Protein AF-0000000069174780 (afdb_homodimer)

Structure (mmCIF, N/CA/C/O backbone):
data_AF-0000000069174780-model_v1
#
loop_
_entity.id
_entity.type
_entity.pdbx_description
1 polymer 'Hypothetical transcriptional regulator yihW'
#
loop_
_atom_site.group_PDB
_atom_site.id
_atom_site.type_symbol
_atom_site.label_atom_id
_atom_site.label_alt_id
_atom_site.label_comp_id
_atom_site.label_asym_id
_atom_site.label_entity_id
_atom_site.label_seq_id
_atom_site.pdbx_PDB_ins_code
_atom_site.Cartn_x
_atom_site.Cartn_y
_atom_site.Cartn_z
_atom_site.occupancy
_atom_site.B_iso_or_equiv
_atom_site.auth_seq_id
_atom_site.auth_comp_id
_atom_site.auth_asym_id
_atom_site.auth_atom_id
_atom_site.pdbx_PDB_model_num
ATOM 1 N N . MET A 1 1 ? -13.891 -35.312 0.249 1 27.27 1 MET A N 1
ATOM 2 C CA . MET A 1 1 ? -13.984 -33.969 0.803 1 27.27 1 MET A CA 1
ATOM 3 C C . MET A 1 1 ? -15.422 -33.625 1.204 1 27.27 1 MET A C 1
ATOM 5 O O . MET A 1 1 ? -16.328 -33.688 0.374 1 27.27 1 MET A O 1
ATOM 9 N N . SER A 1 2 ? -15.773 -33.844 2.359 1 34.28 2 SER A N 1
ATOM 10 C CA . SER A 1 2 ? -17.141 -33.719 2.863 1 34.28 2 SER A CA 1
ATOM 11 C C . SER A 1 2 ? -17.75 -32.375 2.504 1 34.28 2 SER A C 1
ATOM 13 O O . SER A 1 2 ? -17.188 -31.328 2.803 1 34.28 2 SER A O 1
ATOM 15 N N . ILE A 1 3 ? -18.5 -32.25 1.431 1 40.06 3 ILE A N 1
ATOM 16 C CA . ILE A 1 3 ? -19.297 -31.109 0.976 1 40.06 3 ILE A CA 1
ATOM 17 C C . ILE A 1 3 ? -20.016 -30.484 2.164 1 40.06 3 ILE A C 1
ATOM 19 O O . ILE A 1 3 ? -20.859 -31.109 2.803 1 40.06 3 ILE A O 1
ATOM 23 N N . ILE A 1 4 ? -19.406 -29.734 2.961 1 44.06 4 ILE A N 1
ATOM 24 C CA . ILE A 1 4 ? -20.031 -29.109 4.121 1 44.06 4 ILE A CA 1
ATOM 25 C C . ILE A 1 4 ? -21.406 -28.547 3.744 1 44.06 4 ILE A C 1
ATOM 27 O O . ILE A 1 4 ? -21.562 -27.938 2.689 1 44.06 4 ILE A O 1
ATOM 31 N N . GLU A 1 5 ? -22.406 -29.094 4.227 1 57.56 5 GLU A N 1
ATOM 32 C CA . GLU A 1 5 ? -23.828 -28.797 4.121 1 57.56 5 GLU A CA 1
ATOM 33 C C . GLU A 1 5 ? -24.109 -27.344 4.492 1 57.56 5 GLU A C 1
ATOM 35 O O . GLU A 1 5 ? -24.359 -27.031 5.66 1 57.56 5 GLU A O 1
ATOM 40 N N . VAL A 1 6 ? -23.734 -26.422 3.66 1 60.84 6 VAL A N 1
ATOM 41 C CA . VAL A 1 6 ? -23.859 -25.016 3.98 1 60.84 6 VAL A CA 1
ATOM 42 C C . VAL A 1 6 ? -25.266 -24.531 3.641 1 60.84 6 VAL A C 1
ATOM 44 O O . VAL A 1 6 ? -25.828 -23.688 4.348 1 60.84 6 VAL A O 1
ATOM 47 N N . THR A 1 7 ? -25.891 -25.078 2.584 1 69.94 7 THR A N 1
ATOM 48 C CA . THR A 1 7 ? -27.156 -24.531 2.127 1 69.94 7 THR A CA 1
ATOM 49 C C . THR A 1 7 ? -28.297 -25.531 2.332 1 69.94 7 THR A C 1
ATOM 51 O O . THR A 1 7 ? -29.469 -25.172 2.223 1 69.94 7 THR A O 1
ATOM 54 N N . GLY A 1 8 ? -27.906 -26.812 2.732 1 72.56 8 GLY A N 1
ATOM 55 C CA . GLY A 1 8 ? -28.906 -27.875 2.82 1 72.56 8 GLY A CA 1
ATOM 56 C C . GLY A 1 8 ? -29.281 -28.453 1.472 1 72.56 8 GLY A C 1
ATOM 57 O O . GLY A 1 8 ? -30 -29.453 1.398 1 72.56 8 GLY A O 1
ATOM 58 N N . ASN A 1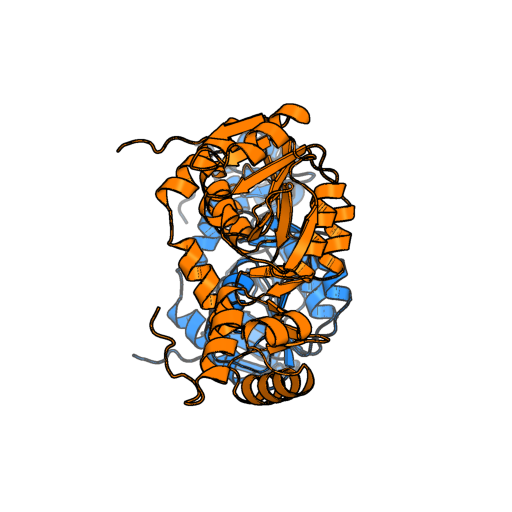 9 ? -29.016 -27.875 0.406 1 83.12 9 ASN A N 1
ATOM 59 C CA . ASN A 1 9 ? -29.172 -28.344 -0.965 1 83.12 9 ASN A CA 1
ATOM 60 C C . ASN A 1 9 ? -27.844 -28.828 -1.545 1 83.12 9 ASN A C 1
ATOM 62 O O . ASN A 1 9 ? -26.891 -28.047 -1.684 1 83.12 9 ASN A O 1
ATOM 66 N N . PRO A 1 10 ? -27.719 -30.109 -1.786 1 82.19 10 PRO A N 1
ATOM 67 C CA . PRO A 1 10 ? -26.438 -30.672 -2.219 1 82.19 10 PRO A CA 1
ATOM 68 C C . PRO A 1 10 ? -25.859 -29.938 -3.424 1 82.19 10 PRO A C 1
ATOM 70 O O . PRO A 1 10 ? -24.641 -29.719 -3.494 1 82.19 10 PRO A O 1
ATOM 73 N N . ARG A 1 11 ? -26.719 -29.641 -4.41 1 88.12 11 ARG A N 1
ATOM 74 C CA . ARG A 1 11 ? -26.234 -28.922 -5.594 1 88.12 11 ARG A CA 1
ATOM 75 C C . ARG A 1 11 ? -25.688 -27.547 -5.219 1 88.12 11 ARG A C 1
ATOM 77 O O . ARG A 1 11 ? -24.641 -27.141 -5.723 1 88.12 11 ARG A O 1
ATOM 84 N N . HIS A 1 12 ? -26.375 -26.859 -4.348 1 87.88 12 HIS A N 1
ATOM 85 C CA . HIS A 1 12 ? -25.922 -25.547 -3.879 1 87.88 12 HIS A CA 1
ATOM 86 C C . HIS A 1 12 ? -24.594 -25.672 -3.148 1 87.88 12 HIS A C 1
ATOM 88 O O . HIS A 1 12 ? -23.688 -24.844 -3.361 1 87.88 12 HIS A O 1
ATOM 94 N N . ASP A 1 13 ? -24.562 -26.656 -2.33 1 81.5 13 ASP A N 1
ATOM 95 C CA . ASP A 1 13 ? -23.312 -26.875 -1.596 1 81.5 13 ASP A CA 1
ATOM 96 C C . ASP A 1 13 ? -22.156 -27.156 -2.549 1 81.5 13 ASP A C 1
ATOM 98 O O . ASP A 1 13 ? -21.047 -26.641 -2.355 1 81.5 13 ASP A O 1
ATOM 102 N N . GLN A 1 14 ? -22.422 -27.969 -3.541 1 82.94 14 GLN A N 1
ATOM 103 C CA . GLN A 1 14 ? -21.406 -28.234 -4.555 1 82.94 14 GLN A CA 1
ATOM 104 C C . GLN A 1 14 ? -21.016 -26.969 -5.297 1 82.94 14 GLN A C 1
ATOM 106 O O . GLN A 1 14 ? -19.828 -26.734 -5.543 1 82.94 14 GLN A O 1
ATOM 111 N N . LEU A 1 15 ? -22.016 -26.219 -5.66 1 85.88 15 LEU A N 1
ATOM 112 C CA . LEU A 1 15 ? -21.797 -24.969 -6.367 1 85.88 15 LEU A CA 1
ATOM 113 C C . LEU A 1 15 ? -20.938 -24.031 -5.543 1 85.88 15 LEU A C 1
ATOM 115 O O . LEU A 1 15 ? -19.953 -23.469 -6.055 1 85.88 15 LEU A O 1
ATOM 119 N N . VAL A 1 16 ? -21.266 -23.891 -4.309 1 81 16 VAL A N 1
ATOM 120 C CA . VAL A 1 16 ? -20.516 -23.016 -3.404 1 81 16 VAL A CA 1
ATOM 121 C C . VAL A 1 16 ? -19.094 -23.547 -3.256 1 81 16 VAL A C 1
ATOM 123 O O . VAL A 1 16 ? -18.141 -22.766 -3.287 1 81 16 VAL A O 1
ATOM 126 N N . HIS A 1 17 ? -19 -24.812 -3.154 1 73.69 17 HIS A N 1
ATOM 127 C CA . HIS A 1 17 ? -17.688 -25.438 -3.018 1 73.69 17 HIS A CA 1
ATOM 128 C C . HIS A 1 17 ? -16.828 -25.188 -4.254 1 73.69 17 HIS A C 1
ATOM 130 O O . HIS A 1 17 ? -15.656 -24.859 -4.141 1 73.69 17 HIS A O 1
ATOM 136 N N . LEU A 1 18 ? -17.453 -25.453 -5.391 1 76.25 18 LEU A N 1
ATOM 137 C CA . LEU A 1 18 ? -16.75 -25.234 -6.652 1 76.25 18 LEU A CA 1
ATOM 138 C C . LEU A 1 18 ? -16.266 -23.797 -6.766 1 76.25 18 LEU A C 1
ATOM 140 O O . LEU A 1 18 ? -15.109 -23.562 -7.121 1 76.25 18 LEU A O 1
ATOM 144 N N . ILE A 1 19 ? -17.188 -22.938 -6.434 1 76.94 19 ILE A N 1
ATOM 145 C CA . ILE A 1 19 ? -16.859 -21.516 -6.539 1 76.94 19 ILE A CA 1
ATOM 146 C C . ILE A 1 19 ? -15.805 -21.156 -5.492 1 76.94 19 ILE A C 1
ATOM 148 O O . ILE A 1 19 ? -14.883 -20.391 -5.773 1 76.94 19 ILE A O 1
ATOM 152 N N . ALA A 1 20 ? -16.031 -21.75 -4.352 1 69.19 20 ALA A N 1
ATOM 153 C CA . ALA A 1 20 ? -15.055 -21.516 -3.291 1 69.19 20 ALA A CA 1
ATOM 154 C C . ALA A 1 20 ? -13.664 -22.016 -3.699 1 69.19 20 ALA A C 1
ATOM 156 O O . ALA A 1 20 ? -12.656 -21.344 -3.43 1 69.19 20 ALA A O 1
ATOM 157 N N . GLU A 1 21 ? -13.641 -23.094 -4.34 1 62.06 21 GLU A N 1
ATOM 158 C CA . GLU A 1 21 ? -12.391 -23.75 -4.75 1 62.06 21 GLU A CA 1
ATOM 159 C C . GLU A 1 21 ? -11.758 -23.031 -5.938 1 62.06 21 GLU A C 1
ATOM 161 O O . GLU A 1 21 ? -10.539 -22.844 -5.984 1 62.06 21 GLU A O 1
ATOM 166 N N . ARG A 1 22 ? -12.578 -22.594 -6.828 1 61.81 22 ARG A N 1
ATOM 167 C CA . ARG A 1 22 ? -12.07 -22.125 -8.109 1 61.81 22 ARG A CA 1
ATOM 168 C C . ARG A 1 22 ? -12.023 -20.594 -8.141 1 61.81 22 ARG A C 1
ATOM 170 O O . ARG A 1 22 ? -11.43 -20.016 -9.055 1 61.81 22 ARG A O 1
ATOM 177 N N . GLY A 1 23 ? -12.672 -20.031 -7.184 1 63.94 23 GLY A N 1
ATOM 178 C CA . GLY A 1 23 ? -12.703 -18.578 -7.098 1 63.94 23 GLY A CA 1
ATOM 179 C C . GLY A 1 23 ? -13.805 -17.953 -7.941 1 63.94 23 GLY A C 1
ATOM 180 O O . GLY A 1 23 ? -14.438 -16.984 -7.52 1 63.94 23 GLY A O 1
ATOM 181 N N . TYR A 1 24 ? -13.898 -18.375 -9.234 1 69.19 24 TYR A N 1
ATOM 182 C CA . TYR A 1 24 ? -14.922 -17.953 -10.188 1 69.19 24 TYR A CA 1
ATOM 183 C C . TYR A 1 24 ? -15.273 -19.094 -11.133 1 69.19 24 TYR A C 1
ATOM 185 O O . TYR A 1 24 ? -14.414 -19.891 -11.516 1 69.19 24 TYR A O 1
ATOM 193 N N . MET A 1 25 ? -16.562 -19.141 -11.414 1 78.56 25 MET A N 1
ATOM 194 C CA . MET A 1 25 ? -17 -20.078 -12.438 1 78.56 25 MET A CA 1
ATOM 195 C C . MET A 1 25 ? -18.109 -19.469 -13.305 1 78.56 25 MET A C 1
ATOM 197 O O . MET A 1 25 ? -19 -18.797 -12.789 1 78.56 25 MET A O 1
ATOM 201 N N . ASN A 1 26 ? -17.859 -19.562 -14.664 1 78.62 26 ASN A N 1
ATOM 202 C CA . ASN A 1 26 ? -18.938 -19.094 -15.531 1 78.62 26 ASN A CA 1
ATOM 203 C C . ASN A 1 26 ? -20.156 -20.016 -15.477 1 78.62 26 ASN A C 1
ATOM 205 O O . ASN A 1 26 ? -20.031 -21.188 -15.086 1 78.62 26 ASN A O 1
ATOM 209 N N . ILE A 1 27 ? -21.266 -19.422 -15.984 1 86.38 27 ILE A N 1
ATOM 210 C CA . ILE A 1 27 ? -22.562 -20.094 -15.898 1 86.38 27 ILE A CA 1
ATOM 211 C C . ILE A 1 27 ? -22.531 -21.391 -16.703 1 86.38 27 ILE A C 1
ATOM 213 O O . ILE A 1 27 ? -23.016 -22.422 -16.25 1 86.38 27 ILE A O 1
ATOM 217 N N . GLU A 1 28 ? -21.812 -21.328 -17.844 1 84.94 28 GLU A N 1
ATOM 218 C CA . GLU A 1 28 ? -21.781 -22.484 -18.719 1 84.94 28 GLU A CA 1
ATOM 219 C C . GLU A 1 28 ? -20.984 -23.625 -18.109 1 84.94 28 GLU A C 1
ATOM 221 O O . GLU A 1 28 ? -21.406 -24.781 -18.141 1 84.94 28 GLU A O 1
ATOM 226 N N . GLU A 1 29 ? -19.922 -23.312 -17.5 1 84.5 29 GLU A N 1
ATOM 227 C CA . GLU A 1 29 ? -19.078 -24.297 -16.859 1 84.5 29 GLU A CA 1
ATOM 228 C C . GLU A 1 29 ? -19.766 -24.938 -15.648 1 84.5 29 GLU A C 1
ATOM 230 O O . GLU A 1 29 ? -19.719 -26.156 -15.461 1 84.5 29 GLU A O 1
ATOM 235 N N . LEU A 1 30 ? -20.328 -24.094 -14.898 1 89.81 30 LEU A N 1
ATOM 236 C CA . LEU A 1 30 ? -21.062 -24.578 -13.734 1 89.81 30 LEU A CA 1
ATOM 237 C C . LEU A 1 30 ? -22.188 -25.516 -14.148 1 89.81 30 LEU A C 1
ATOM 239 O O . LEU A 1 30 ? -22.391 -26.562 -13.531 1 89.81 30 LEU A O 1
ATOM 243 N N . ALA A 1 31 ? -22.891 -25.188 -15.242 1 91.94 31 ALA A N 1
ATOM 244 C CA . ALA A 1 31 ? -24 -25.984 -15.742 1 91.94 31 ALA A CA 1
ATOM 245 C C . ALA A 1 31 ? -23.516 -27.375 -16.172 1 91.94 31 ALA A C 1
ATOM 247 O O . ALA A 1 31 ? -24.141 -28.391 -15.875 1 91.94 31 ALA A O 1
ATOM 248 N N . GLN A 1 32 ? -22.391 -27.359 -16.797 1 87.88 32 GLN A N 1
ATOM 249 C CA . GLN A 1 32 ? -21.812 -28.609 -17.281 1 87.88 32 GLN A CA 1
ATOM 250 C C . GLN A 1 32 ? -21.391 -29.5 -16.109 1 87.88 32 GLN A C 1
ATOM 252 O O . GLN A 1 32 ? -21.688 -30.688 -16.094 1 87.88 32 GLN A O 1
ATOM 257 N N . LEU A 1 33 ? -20.766 -28.922 -15.141 1 86.12 33 LEU A N 1
ATOM 258 C CA . LEU A 1 33 ? -20.188 -29.672 -14.023 1 86.12 33 LEU A CA 1
ATOM 259 C C . LEU A 1 33 ? -21.297 -30.203 -13.109 1 86.12 33 LEU A C 1
ATOM 261 O O . LEU A 1 33 ? -21.172 -31.297 -12.555 1 86.12 33 LEU A O 1
ATOM 265 N N . LEU A 1 34 ? -22.312 -29.422 -13 1 88.75 34 LEU A N 1
ATOM 266 C CA . LEU A 1 34 ? -23.406 -29.781 -12.102 1 88.75 34 LEU A CA 1
ATOM 267 C C . LEU A 1 34 ? -24.5 -30.547 -12.844 1 88.75 34 LEU A C 1
ATOM 269 O O . LEU A 1 34 ? -25.469 -31 -12.227 1 88.75 34 LEU A O 1
ATOM 273 N N . ASP A 1 35 ? -24.297 -30.656 -14.141 1 90.44 35 ASP A N 1
ATOM 274 C CA . ASP A 1 35 ? -25.234 -31.344 -15.016 1 90.44 35 ASP A CA 1
ATOM 275 C C . ASP A 1 35 ? -26.641 -30.766 -14.875 1 90.44 35 ASP A C 1
ATOM 277 O O . ASP A 1 35 ? -27.594 -31.5 -14.617 1 90.44 35 ASP A O 1
ATOM 281 N N . VAL A 1 36 ? -26.781 -29.453 -15.016 1 92.88 36 VAL A N 1
ATOM 282 C CA . VAL A 1 36 ? -28.047 -28.719 -14.984 1 92.88 36 VAL A CA 1
ATOM 283 C C . VAL A 1 36 ? -28.047 -27.641 -16.062 1 92.88 36 VAL A C 1
ATOM 285 O O . VAL A 1 36 ? -27.031 -27.406 -16.719 1 92.88 36 VAL A O 1
ATOM 288 N N . SER A 1 37 ? -29.141 -27.062 -16.359 1 91.06 37 SER A N 1
ATOM 289 C CA . SER A 1 37 ? -29.266 -26 -17.359 1 91.06 37 SER A CA 1
ATOM 290 C C . SER A 1 37 ? -28.625 -24.703 -16.859 1 91.06 37 SER A C 1
ATOM 292 O O . SER A 1 37 ? -28.484 -24.5 -15.656 1 91.06 37 SER A O 1
ATOM 294 N N . THR A 1 38 ? -28.312 -23.859 -17.812 1 92.19 38 THR A N 1
ATOM 295 C CA . THR A 1 38 ? -27.766 -22.547 -17.484 1 92.19 38 THR A CA 1
ATOM 296 C C . THR A 1 38 ? -28.781 -21.734 -16.688 1 92.19 38 THR A C 1
ATOM 298 O O . THR A 1 38 ? -28.406 -20.938 -15.805 1 92.19 38 THR A O 1
ATOM 301 N N . GLN A 1 39 ? -30.031 -22.016 -16.984 1 89.31 39 GLN A N 1
ATOM 302 C CA . GLN A 1 39 ? -31.078 -21.312 -16.266 1 89.31 39 GLN A CA 1
ATOM 303 C C . GLN A 1 39 ? -31.094 -21.719 -14.797 1 89.31 39 GLN A C 1
ATOM 305 O O . GLN A 1 39 ? -31.297 -20.875 -13.914 1 89.31 39 GLN A O 1
ATOM 310 N N . THR A 1 40 ? -30.906 -22.938 -14.555 1 91.75 40 THR A N 1
ATOM 311 C CA . THR A 1 40 ? -30.859 -23.453 -13.188 1 91.75 40 THR A CA 1
ATOM 312 C C . THR A 1 40 ? -29.672 -22.859 -12.43 1 91.75 40 THR A C 1
ATOM 314 O O . THR A 1 40 ? -29.828 -22.422 -11.281 1 91.75 40 THR A O 1
ATOM 317 N N . VAL A 1 41 ? -28.5 -22.828 -13.078 1 92.25 41 VAL A N 1
ATOM 318 C CA . VAL A 1 41 ? -27.312 -22.266 -12.461 1 92.25 41 VAL A CA 1
ATOM 319 C C . VAL A 1 41 ? -27.531 -20.797 -12.133 1 92.25 41 VAL A C 1
ATOM 321 O O . VAL A 1 41 ? -27.156 -20.328 -11.047 1 92.25 41 VAL A O 1
ATOM 324 N N . ARG A 1 42 ? -28.125 -20.125 -13.039 1 89.5 42 ARG A N 1
ATOM 325 C CA . ARG A 1 42 ? -28.391 -18.703 -12.82 1 89.5 42 ARG A CA 1
ATOM 326 C C . ARG A 1 42 ? -29.266 -18.484 -11.594 1 89.5 42 ARG A C 1
ATOM 328 O O . ARG A 1 42 ? -29.031 -17.578 -10.797 1 89.5 42 ARG A O 1
ATOM 335 N N . ARG A 1 43 ? -30.266 -19.312 -11.492 1 88.94 43 ARG A N 1
ATOM 336 C CA . ARG A 1 43 ? -31.172 -19.234 -10.352 1 88.94 43 ARG A CA 1
ATOM 337 C C . ARG A 1 43 ? -30.438 -19.547 -9.055 1 88.94 43 ARG A C 1
ATOM 339 O O . ARG A 1 43 ? -30.625 -18.859 -8.047 1 88.94 43 ARG A O 1
ATOM 346 N N . ASP A 1 44 ? -29.641 -20.531 -9.133 1 90.56 44 ASP A N 1
ATOM 347 C CA . ASP A 1 44 ? -28.906 -20.938 -7.949 1 90.56 44 ASP A CA 1
ATOM 348 C C . ASP A 1 44 ? -27.922 -19.859 -7.516 1 90.56 44 ASP A C 1
ATOM 350 O O . ASP A 1 44 ? -27.812 -19.547 -6.328 1 90.56 44 ASP A O 1
ATOM 354 N N . ILE A 1 45 ? -27.234 -19.328 -8.523 1 88.38 45 ILE A N 1
ATOM 355 C CA . ILE A 1 45 ? -26.266 -18.281 -8.25 1 88.38 45 ILE A CA 1
ATOM 356 C C . ILE A 1 45 ? -26.953 -17.094 -7.605 1 88.38 45 ILE A C 1
ATOM 358 O O . ILE A 1 45 ? -26.453 -16.516 -6.645 1 88.38 45 ILE A O 1
ATOM 362 N N . ARG A 1 46 ? -28.094 -16.781 -8.133 1 85.56 46 ARG A N 1
ATOM 363 C CA . ARG A 1 46 ? -28.859 -15.68 -7.555 1 85.56 46 ARG A CA 1
ATOM 364 C C . ARG A 1 46 ? -29.203 -15.961 -6.098 1 85.56 46 ARG A C 1
ATOM 366 O O . ARG A 1 46 ? -29 -15.109 -5.23 1 85.56 46 ARG A O 1
ATOM 373 N N . LYS A 1 47 ? -29.719 -17.078 -5.863 1 84.62 47 LYS A N 1
ATOM 374 C CA . LYS A 1 47 ? -30.109 -17.469 -4.516 1 84.62 47 LYS A CA 1
ATOM 375 C C . LYS A 1 47 ? -28.906 -17.469 -3.57 1 84.62 47 LYS A C 1
ATOM 377 O O . LYS A 1 47 ? -28.984 -16.922 -2.471 1 84.62 47 LYS A O 1
ATOM 382 N N . LEU A 1 48 ? -27.844 -18.078 -3.996 1 86.5 48 LEU A N 1
ATOM 383 C CA . LEU A 1 48 ? -26.656 -18.219 -3.164 1 86.5 48 LEU A CA 1
ATOM 384 C C . LEU A 1 48 ? -25.984 -16.859 -2.934 1 86.5 48 LEU A C 1
ATOM 386 O O . LEU A 1 48 ? -25.438 -16.625 -1.861 1 86.5 48 LEU A O 1
ATOM 390 N N . SER A 1 49 ? -26.062 -16.062 -3.99 1 82.25 49 SER A N 1
ATOM 391 C CA . SER A 1 49 ? -25.531 -14.711 -3.859 1 82.25 49 SER A CA 1
ATOM 392 C C . SER A 1 49 ? -26.328 -13.906 -2.842 1 82.25 49 SER A C 1
ATOM 394 O O . SER A 1 49 ? -25.766 -13.195 -2.018 1 82.25 49 SER A O 1
ATOM 396 N N . GLU A 1 50 ? -27.594 -14.172 -2.887 1 78.62 50 GLU A N 1
ATOM 397 C CA . GLU A 1 50 ? -28.469 -13.508 -1.934 1 78.62 50 GLU A CA 1
ATOM 398 C C . GLU A 1 50 ? -28.188 -13.969 -0.507 1 78.62 50 GLU A C 1
ATOM 400 O O . GLU A 1 50 ? -28.359 -13.203 0.444 1 78.62 50 GLU A O 1
ATOM 405 N N . GLN A 1 51 ? -27.719 -15.148 -0.401 1 75.5 51 GLN A N 1
ATOM 406 C CA . GLN A 1 51 ? -27.406 -15.719 0.904 1 75.5 51 GLN A CA 1
ATOM 407 C C . GLN A 1 51 ? -25.984 -15.352 1.339 1 75.5 51 GLN A C 1
ATOM 409 O O . GLN A 1 51 ? -25.531 -15.758 2.412 1 75.5 51 GLN A O 1
ATOM 414 N N . GLY A 1 52 ? -25.281 -14.766 0.452 1 72.94 52 GLY A N 1
ATOM 415 C CA . GLY A 1 52 ? -23.938 -14.297 0.755 1 72.94 52 GLY A CA 1
ATOM 416 C C . GLY A 1 52 ? -22.891 -15.375 0.629 1 72.94 52 GLY A C 1
ATOM 417 O O . GLY A 1 52 ? -21.781 -15.242 1.172 1 72.94 52 GLY A O 1
ATOM 418 N N . LEU A 1 53 ? -23.219 -16.469 -0.023 1 72.38 53 LEU A N 1
ATOM 419 C CA . LEU A 1 53 ? -22.312 -17.625 -0.096 1 72.38 53 LEU A CA 1
ATOM 420 C C . LEU A 1 53 ? -21.391 -17.516 -1.31 1 72.38 53 LEU A C 1
ATOM 422 O O . LEU A 1 53 ? -20.297 -18.078 -1.315 1 72.38 53 LEU A O 1
ATOM 426 N N . ILE A 1 54 ? -21.875 -16.891 -2.357 1 78.5 54 ILE A N 1
ATOM 427 C CA . ILE A 1 54 ? -21.094 -16.609 -3.555 1 78.5 54 ILE A CA 1
ATOM 428 C C . ILE A 1 54 ? -21.438 -15.219 -4.074 1 78.5 54 ILE A C 1
ATOM 430 O O . ILE A 1 54 ? -22.406 -14.602 -3.625 1 78.5 54 ILE A O 1
ATOM 434 N N . THR A 1 55 ? -20.594 -14.641 -4.828 1 77.94 55 THR A N 1
ATOM 435 C CA . THR A 1 55 ? -20.859 -13.375 -5.484 1 77.94 55 THR A CA 1
ATOM 436 C C . THR A 1 55 ? -21.234 -13.586 -6.949 1 77.94 55 THR A C 1
ATOM 438 O O . THR A 1 55 ? -20.531 -14.297 -7.676 1 77.94 55 THR A O 1
ATOM 441 N N . ARG A 1 56 ? -22.453 -12.969 -7.316 1 77.5 56 ARG A N 1
ATOM 442 C CA . ARG A 1 56 ? -22.922 -13.07 -8.695 1 77.5 56 ARG A CA 1
ATOM 443 C C . ARG A 1 56 ? -22.25 -12.039 -9.586 1 77.5 56 ARG A C 1
ATOM 445 O O . ARG A 1 56 ? -22.109 -10.875 -9.203 1 77.5 56 ARG A O 1
ATOM 452 N N . HIS A 1 57 ? -21.594 -12.453 -10.68 1 71.38 57 HIS A N 1
ATOM 453 C CA . HIS A 1 57 ? -21.047 -11.609 -11.734 1 71.38 57 HIS A CA 1
ATOM 454 C C . HIS A 1 57 ? -21.812 -11.797 -13.047 1 71.38 57 HIS A C 1
ATOM 456 O O . HIS A 1 57 ? -22.594 -12.742 -13.172 1 71.38 57 HIS A O 1
ATOM 462 N N . HIS A 1 58 ? -21.516 -10.773 -13.969 1 69.62 58 HIS A N 1
ATOM 463 C CA . HIS A 1 58 ? -22.047 -10.992 -15.305 1 69.62 58 HIS A CA 1
ATOM 464 C C . HIS A 1 58 ? -21.453 -12.234 -15.945 1 69.62 58 HIS A C 1
ATOM 466 O O . HIS A 1 58 ? -20.219 -12.367 -16.031 1 69.62 58 HIS A O 1
ATOM 472 N N . GLY A 1 59 ? -22.297 -13.359 -16.109 1 68.44 59 GLY A N 1
ATOM 473 C CA . GLY A 1 59 ? -21.891 -14.57 -16.797 1 68.44 59 GLY A CA 1
ATOM 474 C C . GLY A 1 59 ? -21.453 -15.68 -15.859 1 68.44 59 GLY A C 1
ATOM 475 O O . GLY A 1 59 ? -21.109 -16.766 -16.297 1 68.44 59 GLY A O 1
ATOM 476 N N . GLY A 1 60 ? -21.297 -15.258 -14.5 1 77.94 60 GLY A N 1
ATOM 477 C CA . GLY A 1 60 ? -20.859 -16.312 -13.594 1 77.94 60 GLY A CA 1
ATOM 478 C C . GLY A 1 60 ? -20.922 -15.906 -12.133 1 77.94 60 GLY A C 1
ATOM 479 O O . GLY A 1 60 ? -21.734 -15.055 -11.75 1 77.94 60 GLY A O 1
ATOM 480 N N . ALA A 1 61 ? -20.359 -16.781 -11.305 1 80.75 61 ALA A N 1
ATOM 481 C CA . ALA A 1 61 ? -20.359 -16.547 -9.867 1 80.75 61 ALA A CA 1
ATOM 482 C C . ALA A 1 61 ? -18.969 -16.703 -9.281 1 80.75 61 ALA A C 1
ATOM 484 O O . ALA A 1 61 ? -18.156 -17.469 -9.797 1 80.75 61 ALA A O 1
ATOM 485 N N . GLY A 1 62 ? -18.625 -15.891 -8.367 1 74.12 62 GLY A N 1
ATOM 486 C CA . GLY A 1 62 ? -17.344 -15.922 -7.672 1 74.12 62 GLY A CA 1
ATOM 487 C C . GLY A 1 62 ? -17.484 -16.031 -6.164 1 74.12 62 GLY A C 1
ATOM 488 O O . GLY A 1 62 ? -18.594 -16.094 -5.641 1 74.12 62 GLY A O 1
ATOM 489 N N . ARG A 1 63 ? -16.406 -16.422 -5.531 1 64.44 63 ARG A N 1
ATOM 490 C CA . ARG A 1 63 ? -16.375 -16.547 -4.078 1 64.44 63 ARG A CA 1
ATOM 491 C C . ARG A 1 63 ? -16.828 -15.242 -3.414 1 64.44 63 ARG A C 1
ATOM 493 O O . ARG A 1 63 ? -16.656 -14.164 -3.982 1 64.44 63 ARG A O 1
ATOM 500 N N . VAL A 1 64 ? -17.547 -15.539 -2.361 1 62.06 64 VAL A N 1
ATOM 501 C CA . VAL A 1 64 ? -17.828 -14.367 -1.531 1 62.06 64 VAL A CA 1
ATOM 502 C C . VAL A 1 64 ? -16.531 -13.875 -0.887 1 62.06 64 VAL A C 1
ATOM 504 O O . VAL A 1 64 ? -15.617 -14.656 -0.652 1 62.06 64 VAL A O 1
ATOM 507 N N . SER A 1 65 ? -16.375 -12.602 -0.799 1 57.41 65 SER A N 1
ATOM 508 C CA . SER A 1 65 ? -15.211 -11.906 -0.269 1 57.41 65 SER A CA 1
ATOM 509 C C . SER A 1 65 ? -14.719 -12.555 1.022 1 57.41 65 SER A C 1
ATOM 511 O O . SER A 1 65 ? -13.516 -12.711 1.223 1 57.41 65 SER A O 1
ATOM 513 N N . SER A 1 66 ? -15.531 -13.102 1.859 1 52.03 66 SER A N 1
ATOM 514 C CA . SER A 1 66 ? -15.148 -13.68 3.143 1 52.03 66 SER A CA 1
ATOM 515 C C . SER A 1 66 ? -14.383 -14.984 2.951 1 52.03 66 SER A C 1
ATOM 517 O O . SER A 1 66 ? -13.414 -15.258 3.668 1 52.03 66 SER A O 1
ATOM 519 N N . VAL A 1 67 ? -14.805 -15.836 1.976 1 50.16 67 VAL A N 1
ATOM 520 C CA . VAL A 1 67 ? -14.148 -17.109 1.682 1 50.16 67 VAL A CA 1
ATOM 521 C C . VAL A 1 67 ? -12.773 -16.844 1.079 1 50.16 67 VAL A C 1
ATOM 523 O O . VAL A 1 67 ? -11.797 -17.516 1.439 1 50.16 67 VAL A O 1
ATOM 526 N N . MET A 1 68 ? -12.773 -15.852 0.313 1 61.91 68 MET A N 1
ATOM 527 C CA . MET A 1 68 ? -11.5 -15.492 -0.304 1 61.91 68 MET A CA 1
ATOM 528 C C . MET A 1 68 ? -10.5 -15.016 0.745 1 61.91 68 MET A C 1
ATOM 530 O O . MET A 1 68 ? -9.32 -15.359 0.692 1 61.91 68 MET A O 1
ATOM 534 N N . ASN A 1 69 ? -10.961 -14.227 1.684 1 62.47 69 ASN A N 1
ATOM 535 C CA . ASN A 1 69 ? -10.102 -13.734 2.754 1 62.47 69 ASN A CA 1
ATOM 536 C C . ASN A 1 69 ? -9.539 -14.883 3.59 1 62.47 69 ASN A C 1
ATOM 538 O O . ASN A 1 69 ? -8.336 -14.93 3.861 1 62.47 69 ASN A O 1
ATOM 542 N N . THR A 1 70 ? -10.453 -15.805 3.85 1 63.09 70 THR A N 1
ATOM 543 C CA . THR A 1 70 ? -10.047 -16.938 4.664 1 63.09 70 THR A CA 1
ATOM 544 C C . THR A 1 70 ? -9.047 -17.812 3.914 1 63.09 70 THR A C 1
ATOM 546 O O . THR A 1 70 ? -8.062 -18.281 4.492 1 63.09 70 THR A O 1
ATOM 549 N N . ALA A 1 71 ? -9.328 -17.875 2.688 1 73.31 71 ALA A N 1
ATOM 550 C CA . ALA A 1 71 ? -8.445 -18.734 1.896 1 73.31 71 ALA A CA 1
ATOM 551 C C . ALA A 1 71 ? -7.039 -18.141 1.813 1 73.31 71 ALA A C 1
ATOM 553 O O . ALA A 1 71 ? -6.051 -18.875 1.951 1 73.31 71 ALA A O 1
ATOM 554 N N . PHE A 1 72 ? -6.918 -16.906 1.676 1 84.38 72 PHE A N 1
ATOM 555 C CA . PHE A 1 72 ? -5.613 -16.266 1.586 1 84.38 72 PHE A CA 1
ATOM 556 C C . PHE A 1 72 ? -4.887 -16.328 2.924 1 84.38 72 PHE A C 1
ATOM 558 O O . PHE A 1 72 ? -3.695 -16.641 2.975 1 84.38 72 PHE A O 1
ATOM 565 N N . GLU A 1 73 ? -5.578 -16.062 3.939 1 81.69 73 GLU A N 1
ATOM 566 C CA . GLU A 1 73 ? -4.988 -16.125 5.273 1 81.69 73 GLU A CA 1
ATOM 567 C C . GLU A 1 73 ? -4.535 -17.531 5.621 1 81.69 73 GLU A C 1
ATOM 569 O O . GLU A 1 73 ? -3.473 -17.719 6.215 1 81.69 73 GLU A O 1
ATOM 574 N N . GLN A 1 74 ? -5.336 -18.484 5.215 1 81.19 74 GLN A N 1
ATOM 575 C CA . GLN A 1 74 ? -4.965 -19.875 5.438 1 81.19 74 GLN A CA 1
ATOM 576 C C . GLN A 1 74 ? -3.693 -20.234 4.672 1 81.19 74 GLN A C 1
ATOM 578 O O . GLN A 1 74 ? -2.791 -20.875 5.223 1 81.19 74 GLN A O 1
ATOM 583 N N . ARG A 1 75 ? -3.656 -19.828 3.443 1 88.44 75 ARG A N 1
ATOM 584 C CA . ARG A 1 75 ? -2.457 -20.078 2.654 1 88.44 75 ARG A CA 1
ATOM 585 C C . ARG A 1 75 ? -1.239 -19.406 3.27 1 88.44 75 ARG A C 1
ATOM 587 O O . ARG A 1 75 ? -0.134 -19.953 3.236 1 88.44 75 ARG A O 1
ATOM 594 N N . GLU A 1 76 ? -1.413 -18.188 3.775 1 89.38 76 GLU A N 1
ATOM 595 C CA . GLU A 1 76 ? -0.324 -17.438 4.398 1 89.38 76 GLU A CA 1
ATOM 596 C C . GLU A 1 76 ? 0.305 -18.234 5.543 1 89.38 76 GLU A C 1
ATOM 598 O O . GLU A 1 76 ? 1.524 -18.203 5.719 1 89.38 76 GLU A O 1
ATOM 603 N N . LEU A 1 77 ? -0.491 -19.031 6.207 1 87.19 77 LEU A N 1
ATOM 604 C CA . LEU A 1 77 ? -0.046 -19.719 7.414 1 87.19 77 LEU A CA 1
ATOM 605 C C . LEU A 1 77 ? 0.334 -21.156 7.105 1 87.19 77 LEU A C 1
ATOM 607 O O . LEU A 1 77 ? 0.795 -21.891 7.988 1 87.19 77 LEU A O 1
ATOM 611 N N . SER A 1 78 ? 0.169 -21.562 5.906 1 89.88 78 SER A N 1
ATOM 612 C CA . SER A 1 78 ? 0.478 -22.938 5.504 1 89.88 78 SER A CA 1
ATOM 613 C C . SER A 1 78 ? 1.85 -23.016 4.844 1 89.88 78 SER A C 1
ATOM 615 O O . SER A 1 78 ? 2.287 -22.078 4.184 1 89.88 78 SER A O 1
ATOM 617 N N . LEU A 1 79 ? 2.564 -24.156 5.16 1 93.38 79 LEU A N 1
ATOM 618 C CA . LEU A 1 79 ? 3.824 -24.484 4.508 1 93.38 79 LEU A CA 1
ATOM 619 C C . LEU A 1 79 ? 4.836 -23.359 4.664 1 93.38 79 LEU A C 1
ATOM 621 O O . LEU A 1 79 ? 5.492 -22.969 3.695 1 93.38 79 LEU A O 1
ATOM 625 N N . THR A 1 80 ? 4.863 -22.812 5.844 1 94.69 80 THR A N 1
ATOM 626 C CA . THR A 1 80 ? 5.691 -21.641 6.117 1 94.69 80 THR A CA 1
ATOM 627 C C . THR A 1 80 ? 7.168 -21.969 5.926 1 94.69 80 THR A C 1
ATOM 629 O O . THR A 1 80 ? 7.926 -21.156 5.391 1 94.69 80 THR A O 1
ATOM 632 N N . ALA A 1 81 ? 7.566 -23.188 6.348 1 95.31 81 ALA A N 1
ATOM 633 C CA . ALA A 1 81 ? 8.961 -23.594 6.18 1 95.31 81 ALA A CA 1
ATOM 634 C C . ALA A 1 81 ? 9.312 -23.75 4.707 1 95.31 81 ALA A C 1
ATOM 636 O O . ALA A 1 81 ? 10.383 -23.328 4.27 1 95.31 81 ALA A O 1
ATOM 637 N N . GLU A 1 82 ? 8.406 -24.375 3.977 1 96.5 82 GLU A N 1
ATOM 638 C CA . GLU A 1 82 ? 8.594 -24.547 2.539 1 96.5 82 GLU A CA 1
ATOM 639 C C . GLU A 1 82 ? 8.688 -23.203 1.825 1 96.5 82 GLU A C 1
ATOM 641 O O . GLU A 1 82 ? 9.578 -22.984 1.002 1 96.5 82 GLU A O 1
ATOM 646 N N . LYS A 1 83 ? 7.77 -22.281 2.158 1 97.69 83 LYS A N 1
ATOM 647 C CA . LYS A 1 83 ? 7.789 -20.953 1.551 1 97.69 83 LYS A CA 1
ATOM 648 C C . LYS A 1 83 ? 9.086 -20.219 1.87 1 97.69 83 LYS A C 1
ATOM 650 O O . LYS A 1 83 ? 9.648 -19.547 1.008 1 97.69 83 LYS A O 1
ATOM 655 N N . ARG A 1 84 ? 9.555 -20.359 3.072 1 97 84 ARG A N 1
ATOM 656 C CA . ARG A 1 84 ? 10.797 -19.688 3.475 1 97 84 ARG A CA 1
ATOM 657 C C . ARG A 1 84 ? 11.984 -20.219 2.682 1 97 84 ARG A C 1
ATOM 659 O O . ARG A 1 84 ? 12.836 -19.453 2.24 1 97 84 ARG A O 1
ATOM 666 N N . ALA A 1 85 ? 12.031 -21.5 2.547 1 97.62 85 ALA A N 1
ATOM 667 C CA . ALA A 1 85 ? 13.117 -22.109 1.788 1 97.62 85 ALA A CA 1
ATOM 668 C C . ALA A 1 85 ? 13.109 -21.625 0.339 1 97.62 85 ALA A C 1
ATOM 670 O O . ALA A 1 85 ? 14.156 -21.266 -0.205 1 97.62 85 ALA A O 1
ATOM 671 N N . ILE A 1 86 ? 11.977 -21.641 -0.25 1 98.44 86 ILE A N 1
ATOM 672 C CA . ILE A 1 86 ? 11.82 -21.156 -1.614 1 98.44 86 ILE A CA 1
ATOM 673 C C . ILE A 1 86 ? 12.289 -19.703 -1.689 1 98.44 86 ILE A C 1
ATOM 675 O O . ILE A 1 86 ? 13.031 -19.328 -2.6 1 98.44 86 ILE A O 1
ATOM 679 N N . ALA A 1 87 ? 11.859 -18.906 -0.747 1 98.69 87 ALA A N 1
ATOM 680 C CA . ALA A 1 87 ? 12.164 -17.469 -0.695 1 98.69 87 ALA A CA 1
ATOM 681 C C . ALA A 1 87 ? 13.672 -17.234 -0.633 1 98.69 87 ALA A C 1
ATOM 683 O O . ALA A 1 87 ? 14.203 -16.391 -1.356 1 98.69 87 ALA A O 1
ATOM 684 N N . GLU A 1 88 ? 14.336 -17.984 0.193 1 97.12 88 GLU A N 1
ATOM 685 C CA . GLU A 1 88 ? 15.781 -17.844 0.343 1 97.12 88 GLU A CA 1
ATOM 686 C C . GLU A 1 88 ? 16.516 -18.203 -0.948 1 97.12 88 GLU A C 1
ATOM 688 O O . GLU A 1 88 ? 17.469 -17.547 -1.332 1 97.12 88 GLU A O 1
ATOM 693 N N . ALA A 1 89 ? 16.047 -19.25 -1.556 1 98.12 89 ALA A N 1
ATOM 694 C CA . ALA A 1 89 ? 16.641 -19.656 -2.83 1 98.12 89 ALA A CA 1
ATOM 695 C C . ALA A 1 89 ? 16.484 -18.547 -3.873 1 98.12 89 ALA A C 1
ATOM 697 O O . ALA A 1 89 ? 17.422 -18.281 -4.645 1 98.12 89 ALA A O 1
ATOM 698 N N . VAL A 1 90 ? 15.32 -17.891 -3.945 1 98.56 90 VAL A N 1
ATOM 699 C CA . VAL A 1 90 ? 15.078 -16.797 -4.875 1 98.56 90 VAL A CA 1
ATOM 700 C C . VAL A 1 90 ? 16 -15.625 -4.551 1 98.56 90 VAL A C 1
ATOM 702 O O . VAL A 1 90 ? 16.609 -15.039 -5.449 1 98.56 90 VAL A O 1
ATOM 705 N N . ALA A 1 91 ? 16.094 -15.281 -3.262 1 97.5 91 ALA A N 1
ATOM 706 C CA . ALA A 1 91 ? 16.953 -14.18 -2.834 1 97.5 91 ALA A CA 1
ATOM 707 C C . ALA A 1 91 ? 18.406 -14.406 -3.273 1 97.5 91 ALA A C 1
ATOM 709 O O . ALA A 1 91 ? 19.078 -13.469 -3.717 1 97.5 91 ALA A O 1
ATOM 710 N N . ASP A 1 92 ? 18.828 -15.648 -3.164 1 96.5 92 ASP A N 1
ATOM 711 C CA . ASP A 1 92 ? 20.188 -16 -3.547 1 96.5 92 ASP A CA 1
ATOM 712 C C . ASP A 1 92 ? 20.375 -15.938 -5.062 1 96.5 92 ASP A C 1
ATOM 714 O O . ASP A 1 92 ? 21.469 -15.672 -5.551 1 96.5 92 ASP A O 1
ATOM 718 N N . TYR A 1 93 ? 19.375 -16.172 -5.773 1 97.38 93 TYR A N 1
ATOM 719 C CA . TYR A 1 93 ? 19.406 -16.25 -7.227 1 97.38 93 TYR A CA 1
ATOM 720 C C . TYR A 1 93 ? 19.5 -14.867 -7.848 1 97.38 93 TYR A C 1
ATOM 722 O O . TYR A 1 93 ? 20.094 -14.695 -8.914 1 97.38 93 TYR A O 1
ATOM 730 N N . LEU A 1 94 ? 18.891 -13.82 -7.227 1 97.69 94 LEU A N 1
ATOM 731 C CA . LEU A 1 94 ? 18.797 -12.469 -7.773 1 97.69 94 LEU A CA 1
ATOM 732 C C . LEU A 1 94 ? 20.156 -11.789 -7.77 1 97.69 94 LEU A C 1
ATOM 734 O O . LEU A 1 94 ? 20.859 -11.797 -6.758 1 97.69 94 LEU A O 1
ATOM 738 N N . PRO A 1 95 ? 20.531 -11.242 -8.867 1 96.56 95 PRO A N 1
ATOM 739 C CA . PRO A 1 95 ? 21.781 -10.461 -8.891 1 96.56 95 PRO A CA 1
ATOM 740 C C . PRO A 1 95 ? 21.641 -9.125 -8.172 1 96.56 95 PRO A C 1
ATOM 742 O O . PRO A 1 95 ? 20.547 -8.758 -7.738 1 96.56 95 PRO A O 1
ATOM 745 N N . GLU A 1 96 ? 22.797 -8.438 -8.055 1 93.12 96 GLU A N 1
ATOM 746 C CA . GLU A 1 96 ? 22.781 -7.094 -7.484 1 93.12 96 GLU A CA 1
ATOM 747 C C . GLU A 1 96 ? 22.25 -6.074 -8.484 1 93.12 96 GLU A C 1
ATOM 749 O O . GLU A 1 96 ? 22.328 -6.285 -9.695 1 93.12 96 GLU A O 1
ATOM 754 N N . ARG A 1 97 ? 21.703 -4.973 -7.984 1 92.62 97 ARG A N 1
ATOM 755 C CA . ARG A 1 97 ? 21.297 -3.801 -8.75 1 92.62 97 ARG A CA 1
ATOM 756 C C . ARG A 1 97 ? 20.375 -4.191 -9.898 1 92.62 97 ARG A C 1
ATOM 758 O O . ARG A 1 97 ? 20.641 -3.865 -11.062 1 92.62 97 ARG A O 1
ATOM 765 N N . CYS A 1 98 ? 19.281 -4.824 -9.547 1 96.31 98 CYS A N 1
ATOM 766 C CA . CYS A 1 98 ? 18.312 -5.176 -10.578 1 96.31 98 CYS A CA 1
ATOM 767 C C . CYS A 1 98 ? 16.906 -4.684 -10.211 1 96.31 98 CYS A C 1
ATOM 769 O O . CYS A 1 98 ? 16.656 -4.359 -9.055 1 96.31 98 CYS A O 1
ATOM 771 N N . THR A 1 99 ? 16.125 -4.492 -11.219 1 98.06 99 THR A N 1
ATOM 772 C CA . THR A 1 99 ? 14.711 -4.148 -11.078 1 98.06 99 THR A CA 1
ATOM 773 C C . THR A 1 99 ? 13.844 -5.402 -11.094 1 98.06 99 THR A C 1
ATOM 775 O O . THR A 1 99 ? 13.984 -6.258 -11.969 1 98.06 99 THR A O 1
ATOM 778 N N . VAL A 1 100 ? 12.922 -5.477 -10.062 1 98.81 100 VAL A N 1
ATOM 779 C CA . VAL A 1 100 ? 12.164 -6.707 -9.875 1 98.81 100 VAL A CA 1
ATOM 780 C C . VAL A 1 100 ? 10.672 -6.379 -9.773 1 98.81 100 VAL A C 1
ATOM 782 O O . VAL A 1 100 ? 10.273 -5.535 -8.961 1 98.81 100 VAL A O 1
ATOM 785 N N . PHE A 1 101 ? 9.852 -7.055 -10.625 1 98.88 101 PHE A N 1
ATOM 786 C CA . PHE A 1 101 ? 8.414 -7.125 -10.391 1 98.88 101 PHE A CA 1
ATOM 787 C C . PHE A 1 101 ? 8.086 -8.211 -9.383 1 98.88 101 PHE A C 1
ATOM 789 O O . PHE A 1 101 ? 8.664 -9.297 -9.414 1 98.88 101 PHE A O 1
ATOM 796 N N . ILE A 1 102 ? 7.176 -7.949 -8.469 1 98.88 102 ILE A N 1
ATOM 797 C CA . ILE A 1 102 ? 6.66 -8.977 -7.57 1 98.88 102 ILE A CA 1
ATOM 798 C C . ILE A 1 102 ? 5.133 -8.961 -7.598 1 98.88 102 ILE A C 1
ATOM 800 O O . ILE A 1 102 ? 4.508 -7.918 -7.395 1 98.88 102 ILE A O 1
ATOM 804 N N . THR A 1 103 ? 4.527 -10.086 -7.84 1 98.44 103 THR A N 1
ATOM 805 C CA . THR A 1 103 ? 3.072 -10.18 -7.918 1 98.44 103 THR A CA 1
ATOM 806 C C . THR A 1 103 ? 2.463 -10.336 -6.527 1 98.44 103 THR A C 1
ATOM 808 O O . THR A 1 103 ? 3.094 -9.984 -5.527 1 98.44 103 THR A O 1
ATOM 811 N N . ILE A 1 104 ? 1.207 -10.766 -6.52 1 97.19 104 ILE A N 1
ATOM 812 C CA . ILE A 1 104 ? 0.45 -10.984 -5.293 1 97.19 104 ILE A CA 1
ATOM 813 C C . ILE A 1 104 ? 0.515 -12.461 -4.91 1 97.19 104 ILE A C 1
ATOM 815 O O . ILE A 1 104 ? 0.396 -13.344 -5.77 1 97.19 104 ILE A O 1
ATOM 819 N N . GLY A 1 105 ? 0.695 -12.703 -3.549 1 96.62 105 GLY A N 1
ATOM 820 C CA . GLY A 1 105 ? 0.643 -14.078 -3.078 1 96.62 105 GLY A CA 1
ATOM 821 C C . GLY A 1 105 ? 1.35 -14.281 -1.752 1 96.62 105 GLY A C 1
ATOM 822 O O . GLY A 1 105 ? 2.141 -13.438 -1.327 1 96.62 105 GLY A O 1
ATOM 823 N N . THR A 1 106 ? 1.057 -15.414 -1.162 1 97 106 THR A N 1
ATOM 824 C CA . THR A 1 106 ? 1.663 -15.703 0.133 1 97 106 THR A CA 1
ATOM 825 C C . THR A 1 106 ? 3.111 -16.156 -0.035 1 97 106 THR A C 1
ATOM 827 O O . THR A 1 106 ? 3.963 -15.852 0.803 1 97 106 THR A O 1
ATOM 830 N N . THR A 1 107 ? 3.41 -16.859 -1.062 1 97.81 107 THR A N 1
ATOM 831 C CA . THR A 1 107 ? 4.777 -17.312 -1.293 1 97.81 107 THR A CA 1
ATOM 832 C C . THR A 1 107 ? 5.68 -16.141 -1.648 1 97.81 107 THR A C 1
ATOM 834 O O . THR A 1 107 ? 6.816 -16.047 -1.175 1 97.81 107 THR A O 1
ATOM 837 N N . VAL A 1 108 ? 5.176 -15.219 -2.479 1 98.31 108 VAL A N 1
ATOM 838 C CA . VAL A 1 108 ? 6.004 -14.078 -2.846 1 98.31 108 VAL A CA 1
ATOM 839 C C . VAL A 1 108 ? 6.148 -13.141 -1.65 1 98.31 108 VAL A C 1
ATOM 841 O O . VAL A 1 108 ? 7.109 -12.367 -1.569 1 98.31 108 VAL A O 1
ATOM 844 N N . GLU A 1 109 ? 5.211 -13.133 -0.698 1 98.31 109 GLU A N 1
ATOM 845 C CA . GLU A 1 109 ? 5.41 -12.398 0.547 1 98.31 109 GLU A CA 1
ATOM 846 C C . GLU A 1 109 ? 6.609 -12.93 1.319 1 98.31 109 GLU A C 1
ATOM 848 O O . GLU A 1 109 ? 7.367 -12.164 1.911 1 98.31 109 GLU A O 1
ATOM 853 N N . ALA A 1 110 ? 6.746 -14.258 1.335 1 98.25 110 ALA A N 1
ATOM 854 C CA . ALA A 1 110 ? 7.938 -14.852 1.937 1 98.25 110 ALA A CA 1
ATOM 855 C C . ALA A 1 110 ? 9.203 -14.391 1.219 1 98.25 110 ALA A C 1
ATOM 857 O O . ALA A 1 110 ? 10.219 -14.109 1.857 1 98.25 110 ALA A O 1
ATOM 858 N N . VAL A 1 111 ? 9.125 -14.312 -0.07 1 98.69 111 VAL A N 1
ATOM 859 C CA . VAL A 1 111 ? 10.258 -13.828 -0.84 1 98.69 111 VAL A CA 1
ATOM 860 C C . VAL A 1 111 ? 10.578 -12.391 -0.436 1 98.69 111 VAL A C 1
ATOM 862 O O . VAL A 1 111 ? 11.75 -12.031 -0.251 1 98.69 111 VAL A O 1
ATOM 865 N N . ALA A 1 112 ? 9.523 -11.531 -0.331 1 98.62 112 ALA A N 1
ATOM 866 C CA . ALA A 1 112 ? 9.719 -10.156 0.109 1 98.62 112 ALA A CA 1
ATOM 867 C C . ALA A 1 112 ? 10.477 -10.102 1.432 1 98.62 112 ALA A C 1
ATOM 869 O O . ALA A 1 112 ? 11.398 -9.297 1.6 1 98.62 112 ALA A O 1
ATOM 870 N N . ARG A 1 113 ? 10.141 -10.969 2.355 1 97.75 113 ARG A N 1
ATOM 871 C CA . ARG A 1 113 ? 10.812 -11.008 3.652 1 97.75 113 ARG A CA 1
ATOM 872 C C . ARG A 1 113 ? 12.273 -11.414 3.502 1 97.75 113 ARG A C 1
ATOM 874 O O . ARG A 1 113 ? 13.141 -10.898 4.211 1 97.75 113 ARG A O 1
ATOM 881 N N . ALA A 1 114 ? 12.531 -12.328 2.646 1 97.19 114 ALA A N 1
ATOM 882 C CA . ALA A 1 114 ? 13.906 -12.773 2.416 1 97.19 114 ALA A CA 1
ATOM 883 C C . ALA A 1 114 ? 14.742 -11.672 1.782 1 97.19 114 ALA A C 1
ATOM 885 O O . ALA A 1 114 ? 15.977 -11.734 1.801 1 97.19 114 ALA A O 1
ATOM 886 N N . LEU A 1 115 ? 14.086 -10.648 1.204 1 97.5 115 LEU A N 1
ATOM 887 C CA . LEU A 1 115 ? 14.789 -9.594 0.493 1 97.5 115 LEU A CA 1
ATOM 888 C C . LEU A 1 115 ? 15.039 -8.398 1.406 1 97.5 115 LEU A C 1
ATOM 890 O O . LEU A 1 115 ? 15.609 -7.391 0.979 1 97.5 115 LEU A O 1
ATOM 894 N N . LEU A 1 116 ? 14.641 -8.461 2.676 1 94 116 LEU A N 1
ATOM 895 C CA . LEU A 1 116 ? 14.672 -7.332 3.602 1 94 116 LEU A CA 1
ATOM 896 C C . LEU A 1 116 ? 16.094 -6.836 3.809 1 94 116 LEU A C 1
ATOM 898 O O . LEU A 1 116 ? 16.312 -5.66 4.109 1 94 116 LEU A O 1
ATOM 902 N N . ASN A 1 117 ? 17.078 -7.688 3.613 1 89.31 117 ASN A N 1
ATOM 903 C CA . ASN A 1 117 ? 18.453 -7.305 3.891 1 89.31 117 ASN A CA 1
ATOM 904 C C . ASN A 1 117 ? 19.188 -6.875 2.621 1 89.31 117 ASN A C 1
ATOM 906 O O . ASN A 1 117 ? 20.359 -6.527 2.666 1 89.31 117 ASN A O 1
ATOM 910 N N . ARG A 1 118 ? 18.453 -6.898 1.521 1 91.81 118 ARG A N 1
ATOM 911 C CA . ARG A 1 118 ? 19.031 -6.426 0.271 1 91.81 118 ARG A CA 1
ATOM 912 C C . ARG A 1 118 ? 19.125 -4.906 0.245 1 91.81 118 ARG A C 1
ATOM 914 O O . ARG A 1 118 ? 18.375 -4.223 0.961 1 91.81 118 ARG A O 1
ATOM 921 N N . ARG A 1 119 ? 20.094 -4.27 -0.556 1 87.44 119 ARG A N 1
ATOM 922 C CA . ARG A 1 119 ? 20.297 -2.826 -0.548 1 87.44 119 ARG A CA 1
ATOM 923 C C . ARG A 1 119 ? 20.297 -2.266 -1.966 1 87.44 119 ARG A C 1
ATOM 925 O O . ARG A 1 119 ? 20.406 -1.054 -2.16 1 87.44 119 ARG A O 1
ATOM 932 N N . ASP A 1 120 ? 20.078 -3.023 -2.992 1 88.81 120 ASP A N 1
ATOM 933 C CA . ASP A 1 120 ? 20.375 -2.584 -4.352 1 88.81 120 ASP A CA 1
ATOM 934 C C . ASP A 1 120 ? 19.266 -2.98 -5.312 1 88.81 120 ASP A C 1
ATOM 936 O O . ASP A 1 120 ? 19.531 -3.32 -6.469 1 88.81 120 ASP A O 1
ATOM 940 N N . LEU A 1 121 ? 18.047 -3 -4.77 1 96 121 LEU A N 1
ATOM 941 C CA . LEU A 1 121 ? 16.938 -3.447 -5.617 1 96 121 LEU A CA 1
ATOM 942 C C . LEU A 1 121 ? 15.938 -2.322 -5.848 1 96 121 LEU A C 1
ATOM 944 O O . LEU A 1 121 ? 15.758 -1.458 -4.984 1 96 121 LEU A O 1
ATOM 948 N N . ARG A 1 122 ? 15.445 -2.27 -6.973 1 97.31 122 ARG A N 1
ATOM 949 C CA . ARG A 1 122 ? 14.203 -1.55 -7.246 1 97.31 122 ARG A CA 1
ATOM 950 C C . ARG A 1 122 ? 13.031 -2.514 -7.379 1 97.31 122 ARG A C 1
ATOM 952 O O . ARG A 1 122 ? 13.023 -3.381 -8.25 1 97.31 122 ARG A O 1
ATOM 959 N N . ILE A 1 123 ? 12.062 -2.338 -6.52 1 98.56 123 ILE A N 1
ATOM 960 C CA . ILE A 1 123 ? 10.938 -3.262 -6.484 1 98.56 123 ILE A CA 1
ATOM 961 C C . ILE A 1 123 ? 9.664 -2.543 -6.934 1 98.56 123 ILE A C 1
ATOM 963 O O . ILE A 1 123 ? 9.336 -1.467 -6.43 1 98.56 123 ILE A O 1
ATOM 967 N N . ILE A 1 124 ? 9 -3.137 -7.898 1 98.75 124 ILE A N 1
ATOM 968 C CA . ILE A 1 124 ? 7.668 -2.717 -8.32 1 98.75 124 ILE A CA 1
ATOM 969 C C . ILE A 1 124 ? 6.66 -3.828 -8.039 1 98.75 124 ILE A C 1
ATOM 971 O O . ILE A 1 124 ? 6.809 -4.949 -8.531 1 98.75 124 ILE A O 1
ATOM 975 N N . THR A 1 125 ? 5.652 -3.561 -7.23 1 98.81 125 THR A N 1
ATOM 976 C CA . THR A 1 125 ? 4.715 -4.605 -6.824 1 98.81 125 THR A CA 1
ATOM 977 C C . THR A 1 125 ? 3.291 -4.062 -6.77 1 98.81 125 THR A C 1
ATOM 979 O O . THR A 1 125 ? 3.068 -2.93 -6.34 1 98.81 125 THR A O 1
ATOM 982 N N . ASN A 1 126 ? 2.377 -4.906 -7.219 1 98.56 126 ASN A N 1
ATOM 983 C CA . ASN A 1 126 ? 0.969 -4.547 -7.086 1 98.56 126 ASN A CA 1
ATOM 984 C C . ASN A 1 126 ? 0.348 -5.168 -5.836 1 98.56 126 ASN A C 1
ATOM 986 O O . ASN A 1 126 ? -0.869 -5.348 -5.77 1 98.56 126 ASN A O 1
ATOM 990 N N . SER A 1 127 ? 1.156 -5.547 -4.926 1 98.56 127 SER A N 1
ATOM 991 C CA . SER A 1 127 ? 0.724 -6.086 -3.641 1 98.56 127 SER A CA 1
ATOM 992 C C . SER A 1 127 ? 0.996 -5.098 -2.508 1 98.56 127 SER A C 1
ATOM 994 O O . SER A 1 127 ? 2.152 -4.836 -2.172 1 98.56 127 SER A O 1
ATOM 996 N N . LEU A 1 128 ? -0.066 -4.68 -1.903 1 98.06 128 LEU A N 1
ATOM 997 C CA . LEU A 1 128 ? 0.07 -3.818 -0.733 1 98.06 128 LEU A CA 1
ATOM 998 C C . LEU A 1 128 ? 0.867 -4.516 0.364 1 98.06 128 LEU A C 1
ATOM 1000 O O . LEU A 1 128 ? 1.663 -3.879 1.059 1 98.06 128 LEU A O 1
ATOM 1004 N N . ARG A 1 129 ? 0.728 -5.762 0.513 1 97.5 129 ARG A N 1
ATOM 1005 C CA . ARG A 1 129 ? 1.355 -6.539 1.575 1 97.5 129 ARG A CA 1
ATOM 1006 C C . ARG A 1 129 ? 2.852 -6.703 1.325 1 97.5 129 ARG A C 1
ATOM 1008 O O . ARG A 1 129 ? 3.658 -6.57 2.248 1 97.5 129 ARG A O 1
ATOM 1015 N N . VAL A 1 130 ? 3.186 -6.957 0.077 1 98.5 130 VAL A N 1
ATOM 1016 C CA . VAL A 1 130 ? 4.598 -7.023 -0.285 1 98.5 130 VAL A CA 1
ATOM 1017 C C . VAL A 1 130 ? 5.25 -5.66 -0.059 1 98.5 130 VAL A C 1
ATOM 1019 O O . VAL A 1 130 ? 6.34 -5.574 0.509 1 98.5 130 VAL A O 1
ATOM 1022 N N . ALA A 1 131 ? 4.551 -4.594 -0.504 1 98.69 131 ALA A N 1
A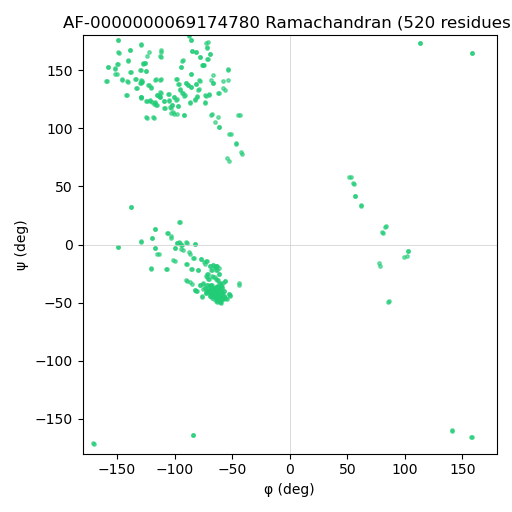TOM 1023 C CA . ALA A 1 131 ? 5.055 -3.238 -0.307 1 98.69 131 ALA A CA 1
ATOM 1024 C C . ALA A 1 131 ? 5.254 -2.938 1.176 1 98.69 131 ALA A C 1
ATOM 1026 O O . ALA A 1 131 ? 6.266 -2.346 1.564 1 98.69 131 ALA A O 1
ATOM 1027 N N . GLN A 1 132 ? 4.312 -3.365 1.99 1 97.44 132 GLN A N 1
ATOM 1028 C CA . GLN A 1 132 ? 4.363 -3.141 3.432 1 97.44 132 GLN A CA 1
ATOM 1029 C C . GLN A 1 132 ? 5.586 -3.811 4.051 1 97.44 132 GLN A C 1
ATOM 1031 O O . GLN A 1 132 ? 6.203 -3.264 4.969 1 97.44 132 GLN A O 1
ATOM 1036 N N . ILE A 1 133 ? 5.93 -4.914 3.588 1 97.38 133 ILE A N 1
ATOM 1037 C CA . ILE A 1 133 ? 7.07 -5.668 4.102 1 97.38 133 ILE A CA 1
ATOM 1038 C C . ILE A 1 133 ? 8.367 -4.934 3.764 1 97.38 133 ILE A C 1
ATOM 1040 O O . ILE A 1 133 ? 9.281 -4.863 4.59 1 97.38 133 ILE A O 1
ATOM 1044 N N . LEU A 1 134 ? 8.422 -4.285 2.617 1 97.56 134 LEU A N 1
ATOM 1045 C CA . LEU A 1 134 ? 9.727 -3.922 2.066 1 97.56 134 LEU A CA 1
ATOM 1046 C C . LEU A 1 134 ? 9.977 -2.424 2.197 1 97.56 134 LEU A C 1
ATOM 1048 O O . LEU A 1 134 ? 11.117 -1.969 2.115 1 97.56 134 LEU A O 1
ATOM 1052 N N . TYR A 1 135 ? 8.898 -1.56 2.357 1 95.19 135 TYR A N 1
ATOM 1053 C CA . TYR A 1 135 ? 9.039 -0.131 2.096 1 95.19 135 TYR A CA 1
ATOM 1054 C C . TYR A 1 135 ? 9.93 0.53 3.145 1 95.19 135 TYR A C 1
ATOM 1056 O O . TYR A 1 135 ? 10.523 1.581 2.891 1 95.19 135 TYR A O 1
ATOM 1064 N N . LYS A 1 136 ? 10.148 -0.092 4.285 1 92 136 LYS A N 1
ATOM 1065 C CA . LYS A 1 136 ? 10.906 0.534 5.363 1 92 136 LYS A CA 1
ATOM 1066 C C . LYS A 1 136 ? 12.406 0.446 5.102 1 92 136 LYS A C 1
ATOM 1068 O O . LYS A 1 136 ? 13.195 1.145 5.742 1 92 136 LYS A O 1
ATOM 1073 N N . ASN A 1 137 ? 12.742 -0.515 4.262 1 92.12 137 ASN A N 1
ATOM 1074 C CA . ASN A 1 137 ? 14.156 -0.606 3.885 1 92.12 137 ASN A CA 1
ATOM 1075 C C . ASN A 1 137 ? 14.586 0.586 3.037 1 92.12 137 ASN A C 1
ATOM 1077 O O . ASN A 1 137 ? 14.211 0.69 1.868 1 92.12 137 ASN A O 1
ATOM 1081 N N . GLN A 1 138 ? 15.422 1.457 3.52 1 86.94 138 GLN A N 1
ATOM 1082 C CA . GLN A 1 138 ? 15.805 2.711 2.881 1 86.94 138 GLN A CA 1
ATOM 1083 C C . GLN A 1 138 ? 16.75 2.461 1.703 1 86.94 138 GLN A C 1
ATOM 1085 O O . GLN A 1 138 ? 16.953 3.35 0.875 1 86.94 138 GLN A O 1
ATOM 1090 N N . ASP A 1 139 ? 17.281 1.304 1.649 1 88.12 139 ASP A N 1
ATOM 1091 C CA . ASP A 1 139 ? 18.281 1.006 0.63 1 88.12 139 ASP A CA 1
ATOM 1092 C C . ASP A 1 139 ? 17.641 0.356 -0.595 1 88.12 139 ASP A C 1
ATOM 1094 O O . ASP A 1 139 ? 18.344 -0.009 -1.546 1 88.12 139 ASP A O 1
ATOM 1098 N N . ILE A 1 140 ? 16.266 0.17 -0.517 1 93 140 ILE A N 1
ATOM 1099 C CA . ILE A 1 140 ? 15.516 -0.368 -1.644 1 93 140 ILE A CA 1
ATOM 1100 C C . ILE A 1 140 ? 14.453 0.636 -2.082 1 93 140 ILE A C 1
ATOM 1102 O O . ILE A 1 140 ? 13.836 1.297 -1.245 1 93 140 ILE A O 1
ATOM 1106 N N . GLU A 1 141 ? 14.383 0.795 -3.373 1 95.12 141 GLU A N 1
ATOM 1107 C CA . GLU A 1 141 ? 13.273 1.587 -3.893 1 95.12 141 GLU A CA 1
ATOM 1108 C C . GLU A 1 141 ? 12.039 0.723 -4.117 1 95.12 141 GLU A C 1
ATOM 1110 O O . GLU A 1 141 ? 12.086 -0.27 -4.844 1 95.12 141 GLU A O 1
ATOM 1115 N N . VAL A 1 142 ? 10.953 1.071 -3.475 1 97.88 142 VAL A N 1
ATOM 1116 C CA . VAL A 1 142 ? 9.703 0.336 -3.635 1 97.88 142 VAL A CA 1
ATOM 1117 C C . VAL A 1 142 ? 8.656 1.231 -4.289 1 97.88 142 VAL A C 1
ATOM 1119 O O . VAL A 1 142 ? 8.43 2.361 -3.85 1 97.88 142 VAL A O 1
ATOM 1122 N N . MET A 1 143 ? 8.023 0.721 -5.371 1 97.94 143 MET A N 1
ATOM 1123 C CA . MET A 1 143 ? 6.957 1.426 -6.082 1 97.94 143 MET A CA 1
ATOM 1124 C C . MET A 1 143 ? 5.703 0.565 -6.176 1 97.94 143 MET A C 1
ATOM 1126 O O . MET A 1 143 ? 5.789 -0.662 -6.238 1 97.94 143 MET A O 1
ATOM 1130 N N . VAL A 1 144 ? 4.559 1.242 -6.191 1 98.56 144 VAL A N 1
ATOM 1131 C CA . VAL A 1 144 ? 3.283 0.565 -6.387 1 98.56 144 VAL A CA 1
ATOM 1132 C C . VAL A 1 144 ? 2.488 1.269 -7.488 1 98.56 144 VAL A C 1
ATOM 1134 O O . VAL A 1 144 ? 2.668 2.465 -7.723 1 98.56 144 VAL A O 1
ATOM 1137 N N . PRO A 1 145 ? 1.653 0.481 -8.203 1 98 145 PRO A N 1
ATOM 1138 C CA . PRO A 1 145 ? 0.714 1.107 -9.141 1 98 145 PRO A CA 1
ATOM 1139 C C . PRO A 1 145 ? -0.5 1.712 -8.438 1 98 145 PRO A C 1
ATOM 1141 O O . PRO A 1 145 ? -0.737 1.437 -7.262 1 98 145 PRO A O 1
ATOM 1144 N N . GLY A 1 146 ? -1.151 2.578 -9.148 1 96.94 146 GLY A N 1
ATOM 1145 C CA . GLY A 1 146 ? -2.42 3.098 -8.664 1 96.94 146 GLY A CA 1
ATOM 1146 C C . GLY A 1 146 ? -3.602 2.221 -9.023 1 96.94 146 GLY A C 1
ATOM 1147 O O . GLY A 1 146 ? -3.586 1.542 -10.055 1 96.94 146 GLY A O 1
ATOM 1148 N N . GLY A 1 147 ? -4.598 2.213 -8.109 1 95.62 147 GLY A N 1
ATOM 1149 C CA . GLY A 1 147 ? -5.805 1.444 -8.375 1 95.62 147 GLY A CA 1
ATOM 1150 C C . GLY A 1 147 ? -6.566 1.084 -7.113 1 95.62 147 GLY A C 1
ATOM 1151 O O . GLY A 1 147 ? -6.34 1.67 -6.051 1 95.62 147 GLY A O 1
ATOM 1152 N N . THR A 1 148 ? -7.48 0.137 -7.332 1 95 148 THR A N 1
ATOM 1153 C CA . THR A 1 148 ? -8.328 -0.32 -6.234 1 95 148 THR A CA 1
ATOM 1154 C C . THR A 1 148 ? -7.68 -1.493 -5.504 1 95 148 THR A C 1
ATOM 1156 O O . THR A 1 148 ? -7.129 -2.398 -6.137 1 95 148 THR A O 1
ATOM 1159 N N . LEU A 1 149 ? -7.805 -1.438 -4.145 1 96.19 149 LEU A N 1
ATOM 1160 C CA . LEU A 1 149 ? -7.277 -2.531 -3.334 1 96.19 149 LEU A CA 1
ATOM 1161 C C . LEU A 1 149 ? -8.328 -3.625 -3.154 1 96.19 149 LEU A C 1
ATOM 1163 O O . LEU A 1 149 ? -9.492 -3.336 -2.885 1 96.19 149 LEU A O 1
ATOM 1167 N N . ARG A 1 150 ? -7.82 -4.789 -3.279 1 93.12 150 ARG A N 1
ATOM 1168 C CA . ARG A 1 150 ? -8.688 -5.922 -2.994 1 93.12 150 ARG A CA 1
ATOM 1169 C C . ARG A 1 150 ? -8.68 -6.258 -1.508 1 93.12 150 ARG A C 1
ATOM 1171 O O . ARG A 1 150 ? -7.621 -6.469 -0.918 1 93.12 150 ARG A O 1
ATOM 1178 N N . ALA A 1 151 ? -9.805 -6.488 -0.991 1 90.69 151 ALA A N 1
ATOM 1179 C CA . ALA A 1 151 ? -9.945 -6.656 0.453 1 90.69 151 ALA A CA 1
ATOM 1180 C C . ALA A 1 151 ? -9.367 -7.988 0.908 1 90.69 151 ALA A C 1
ATOM 1182 O O . ALA A 1 151 ? -8.859 -8.102 2.027 1 90.69 151 ALA A O 1
ATOM 1183 N N . HIS A 1 152 ? -9.336 -8.953 0.102 1 88.5 152 HIS A N 1
ATOM 1184 C CA . HIS A 1 152 ? -8.992 -10.297 0.543 1 88.5 152 HIS A CA 1
ATOM 1185 C C . HIS A 1 152 ? -7.484 -10.508 0.552 1 88.5 152 HIS A C 1
ATOM 1187 O O . HIS A 1 152 ? -6.977 -11.359 1.282 1 88.5 152 HIS A O 1
ATOM 1193 N N . ASN A 1 153 ? -6.781 -9.648 -0.23 1 93.31 153 ASN A N 1
ATOM 1194 C CA . ASN A 1 153 ? -5.355 -9.961 -0.267 1 93.31 153 ASN A CA 1
ATOM 1195 C C . ASN A 1 153 ? -4.512 -8.703 -0.45 1 93.31 153 ASN A C 1
ATOM 1197 O O . ASN A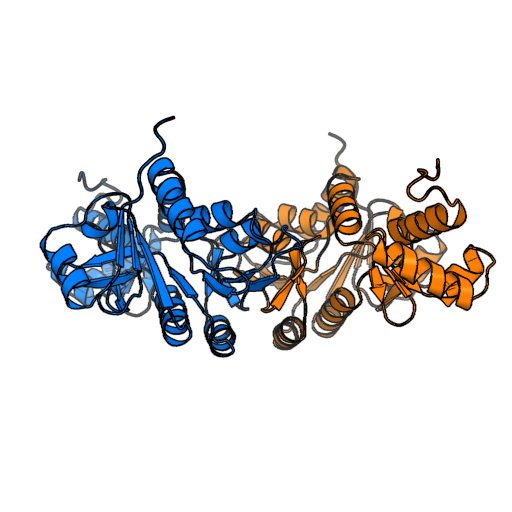 1 153 ? -3.283 -8.773 -0.507 1 93.31 153 ASN A O 1
ATOM 1201 N N . GLY A 1 154 ? -5.117 -7.531 -0.593 1 95.75 154 GLY A N 1
ATOM 1202 C CA . GLY A 1 154 ? -4.387 -6.277 -0.711 1 95.75 154 GLY A CA 1
ATOM 1203 C C . GLY A 1 154 ? -3.844 -6.031 -2.107 1 95.75 154 GLY A C 1
ATOM 1204 O O . GLY A 1 154 ? -2.99 -5.164 -2.303 1 95.75 154 GLY A O 1
ATOM 1205 N N . GLY A 1 155 ? -4.273 -6.832 -3.059 1 97.12 155 GLY A N 1
ATOM 1206 C CA . GLY A 1 155 ? -3.846 -6.617 -4.43 1 97.12 155 GLY A CA 1
ATOM 1207 C C . GLY A 1 155 ? -4.379 -5.328 -5.023 1 97.12 155 GLY A C 1
ATOM 1208 O O . GLY A 1 155 ? -5.523 -4.945 -4.77 1 97.12 155 GLY A O 1
ATOM 1209 N N . ILE A 1 156 ? -3.529 -4.66 -5.746 1 97.62 156 ILE A N 1
ATOM 1210 C CA . ILE A 1 156 ? -3.914 -3.467 -6.496 1 97.62 156 ILE A CA 1
ATOM 1211 C C . ILE A 1 156 ? -4.211 -3.84 -7.945 1 97.62 156 ILE A C 1
ATOM 1213 O O . ILE A 1 156 ? -3.334 -4.336 -8.656 1 97.62 156 ILE A O 1
ATOM 1217 N N . ILE A 1 157 ? -5.426 -3.604 -8.375 1 93.56 157 ILE A N 1
ATOM 1218 C CA . ILE A 1 157 ? -5.844 -4.066 -9.688 1 93.56 157 ILE A CA 1
ATOM 1219 C C . ILE A 1 157 ? -6.48 -2.912 -10.461 1 93.56 157 ILE A C 1
ATOM 1221 O O . ILE A 1 157 ? -6.594 -1.798 -9.945 1 93.56 157 ILE A O 1
ATOM 1225 N N . GLY A 1 158 ? -6.777 -3.195 -11.812 1 89.69 158 GLY A N 1
ATOM 1226 C CA . GLY A 1 158 ? -7.438 -2.223 -12.664 1 89.69 158 GLY A CA 1
ATOM 1227 C C . GLY A 1 158 ? -6.551 -1.705 -13.781 1 89.69 158 GLY A C 1
ATOM 1228 O O . GLY A 1 158 ? -5.359 -2.01 -13.828 1 89.69 158 GLY A O 1
ATOM 1229 N N . PRO A 1 159 ? -7.164 -0.944 -14.633 1 90.69 159 PRO A N 1
ATOM 1230 C CA . PRO A 1 159 ? -6.422 -0.455 -15.797 1 90.69 159 PRO A CA 1
ATOM 1231 C C . PRO A 1 159 ? -5.219 0.404 -15.414 1 90.69 159 PRO A C 1
ATOM 1233 O O . PRO A 1 159 ? -4.191 0.375 -16.094 1 90.69 159 PRO A O 1
ATOM 1236 N N . GLY A 1 160 ? -5.355 1.131 -14.344 1 92.25 160 GLY A N 1
ATOM 1237 C CA . GLY A 1 160 ? -4.238 1.942 -13.883 1 92.25 160 GLY A CA 1
ATOM 1238 C C . GLY A 1 160 ? -3.02 1.122 -13.508 1 92.25 160 GLY A C 1
ATOM 1239 O O . GLY A 1 160 ? -1.887 1.534 -13.758 1 92.25 160 GLY A O 1
ATOM 1240 N N . ALA A 1 161 ? -3.297 -0.008 -12.898 1 95.56 161 ALA A N 1
ATOM 1241 C CA . ALA A 1 161 ? -2.195 -0.893 -12.523 1 95.56 161 ALA A CA 1
ATOM 1242 C C . ALA A 1 161 ? -1.479 -1.424 -13.766 1 95.56 161 ALA A C 1
ATOM 1244 O O . ALA A 1 161 ? -0.246 -1.446 -13.812 1 95.56 161 ALA A O 1
ATOM 1245 N N . VAL A 1 162 ? -2.232 -1.782 -14.781 1 95.75 162 VAL A N 1
ATOM 1246 C CA . VAL A 1 162 ? -1.684 -2.287 -16.031 1 95.75 162 VAL A CA 1
ATOM 1247 C C . VAL A 1 162 ? -0.843 -1.204 -16.703 1 95.75 162 VAL A C 1
ATOM 1249 O O . VAL A 1 162 ? 0.314 -1.439 -17.062 1 95.75 162 VAL A O 1
ATOM 1252 N N . ASP A 1 163 ? -1.398 -0.015 -16.781 1 95.38 163 ASP A N 1
ATOM 1253 C CA . ASP A 1 163 ? -0.711 1.11 -17.406 1 95.38 163 ASP A CA 1
ATOM 1254 C C . ASP A 1 163 ? 0.611 1.407 -16.703 1 95.38 163 ASP A C 1
ATOM 1256 O O . ASP A 1 163 ? 1.621 1.676 -17.359 1 95.38 163 ASP A O 1
ATOM 1260 N N . PHE A 1 164 ? 0.562 1.362 -15.469 1 96.31 164 PHE A N 1
ATOM 1261 C CA . PHE A 1 164 ? 1.747 1.644 -14.672 1 96.31 164 PHE A CA 1
ATOM 1262 C C . PHE A 1 164 ? 2.861 0.654 -14.984 1 96.31 164 PHE A C 1
ATOM 1264 O O . PHE A 1 164 ? 3.996 1.054 -15.258 1 96.31 164 PHE A O 1
ATOM 1271 N N . ILE A 1 165 ? 2.555 -0.602 -14.984 1 97.44 165 ILE A N 1
ATOM 1272 C CA . ILE A 1 165 ? 3.525 -1.666 -15.219 1 97.44 165 ILE A CA 1
ATOM 1273 C C . ILE A 1 165 ? 4.094 -1.549 -16.625 1 97.44 165 ILE A C 1
ATOM 1275 O O . ILE A 1 165 ? 5.285 -1.782 -16.844 1 97.44 165 ILE A O 1
ATOM 1279 N N . GLU A 1 166 ? 3.289 -1.156 -17.562 1 97.56 166 GLU A N 1
ATOM 1280 C CA . GLU A 1 166 ? 3.695 -1.048 -18.953 1 97.56 166 GLU A CA 1
ATOM 1281 C C . GLU A 1 166 ? 4.785 0.006 -19.141 1 97.56 166 GLU A C 1
ATOM 1283 O O . GLU A 1 166 ? 5.508 -0.003 -20.141 1 97.56 166 GLU A O 1
ATOM 1288 N N . GLY A 1 167 ? 4.91 0.827 -18.234 1 95.94 167 GLY A N 1
ATOM 1289 C CA . GLY A 1 167 ? 5.91 1.882 -18.297 1 95.94 167 GLY A CA 1
ATOM 1290 C C . GLY A 1 167 ? 7.293 1.422 -17.875 1 95.94 167 GLY A C 1
ATOM 1291 O O . GLY A 1 167 ? 8.258 2.184 -17.969 1 95.94 167 GLY A O 1
ATOM 1292 N N . PHE A 1 168 ? 7.414 0.149 -17.516 1 96.94 168 PHE A N 1
ATOM 1293 C CA . PHE A 1 168 ? 8.68 -0.351 -17 1 96.94 168 PHE A CA 1
ATOM 1294 C C . PHE A 1 168 ? 9.156 -1.561 -17.797 1 96.94 168 PHE A C 1
ATOM 1296 O O . PHE A 1 168 ? 8.367 -2.182 -18.516 1 96.94 168 PHE A O 1
ATOM 1303 N N . ARG A 1 169 ? 10.453 -1.771 -17.75 1 97.88 169 ARG A N 1
ATOM 1304 C CA . ARG A 1 169 ? 11.086 -3.021 -18.141 1 97.88 169 ARG A CA 1
ATOM 1305 C C . ARG A 1 169 ? 11.945 -3.58 -17 1 97.88 169 ARG A C 1
ATOM 1307 O O . ARG A 1 169 ? 13.016 -3.051 -16.703 1 97.88 169 ARG A O 1
ATOM 1314 N N . ALA A 1 170 ? 11.484 -4.633 -16.422 1 98.5 170 ALA A N 1
ATOM 1315 C CA . ALA A 1 170 ? 12.18 -5.184 -15.273 1 98.5 170 ALA A CA 1
ATOM 1316 C C . ALA A 1 170 ? 13.148 -6.285 -15.695 1 98.5 170 ALA A C 1
ATOM 1318 O O . ALA A 1 170 ? 12.961 -6.926 -16.734 1 98.5 170 ALA A O 1
ATOM 1319 N N . ASP A 1 171 ? 14.164 -6.438 -14.891 1 98.69 171 ASP A N 1
ATOM 1320 C CA . ASP A 1 171 ? 15.094 -7.543 -15.102 1 98.69 171 ASP A CA 1
ATOM 1321 C C . ASP A 1 171 ? 14.445 -8.883 -14.758 1 98.69 171 ASP A C 1
ATOM 1323 O O . ASP A 1 171 ? 14.641 -9.875 -15.461 1 98.69 171 ASP A O 1
ATOM 1327 N N . TYR A 1 172 ? 13.656 -8.859 -13.695 1 98.81 172 TYR A N 1
ATOM 1328 C CA . TYR A 1 172 ? 13.023 -10.086 -13.227 1 98.81 172 TYR A CA 1
ATOM 1329 C C . TYR A 1 172 ? 11.578 -9.844 -12.82 1 98.81 172 TYR A C 1
ATOM 1331 O O . TYR A 1 172 ? 11.234 -8.742 -12.367 1 98.81 172 TYR A O 1
ATOM 1339 N N . LEU A 1 173 ? 10.828 -10.82 -13.008 1 98.94 173 LEU A N 1
ATOM 1340 C CA . LEU A 1 173 ? 9.539 -10.992 -12.352 1 98.94 173 LEU A CA 1
ATOM 1341 C C . LEU A 1 173 ? 9.562 -12.188 -11.398 1 98.94 173 LEU A C 1
ATOM 1343 O O . LEU A 1 173 ? 10 -13.281 -11.781 1 98.94 173 LEU A O 1
ATOM 1347 N N . ILE A 1 174 ? 9.156 -11.945 -10.164 1 98.94 174 ILE A N 1
ATOM 1348 C CA . ILE A 1 174 ? 8.867 -13.039 -9.242 1 98.94 174 ILE A CA 1
ATOM 1349 C C . ILE A 1 174 ? 7.359 -13.219 -9.109 1 98.94 174 ILE A C 1
ATOM 1351 O O . ILE A 1 174 ? 6.656 -12.32 -8.641 1 98.94 174 ILE A O 1
ATOM 1355 N N . THR A 1 175 ? 6.867 -14.375 -9.5 1 98.81 175 THR A N 1
ATOM 1356 C CA . THR A 1 175 ? 5.426 -14.57 -9.508 1 98.81 175 THR A CA 1
ATOM 1357 C C . THR A 1 175 ? 5.062 -15.914 -8.867 1 98.81 175 THR A C 1
ATOM 1359 O O . THR A 1 175 ? 5.758 -16.906 -9.07 1 98.81 175 THR A O 1
ATOM 1362 N N . SER A 1 176 ? 4.062 -15.82 -8.023 1 97.69 176 SER A N 1
ATOM 1363 C CA . SER A 1 176 ? 3.391 -17.031 -7.574 1 97.69 176 SER A CA 1
ATOM 1364 C C . SER A 1 176 ? 2.268 -17.438 -8.523 1 97.69 176 SER A C 1
ATOM 1366 O O . SER A 1 176 ? 2.066 -16.797 -9.555 1 97.69 176 SER A O 1
ATOM 1368 N N . ILE A 1 177 ? 1.586 -18.578 -8.172 1 96.81 177 ILE A N 1
ATOM 1369 C CA . ILE A 1 177 ? 0.596 -19.109 -9.102 1 96.81 177 ILE A CA 1
ATOM 1370 C C . ILE A 1 177 ? -0.488 -19.859 -8.328 1 96.81 177 ILE A C 1
ATOM 1372 O O . ILE A 1 177 ? -0.25 -20.328 -7.211 1 96.81 177 ILE A O 1
ATOM 1376 N N . GLY A 1 178 ? -1.609 -19.844 -8.914 1 94.5 178 GLY A N 1
ATOM 1377 C CA . GLY A 1 178 ? -2.709 -20.562 -8.281 1 94.5 178 GLY A CA 1
ATOM 1378 C C . GLY A 1 178 ? -2.678 -22.062 -8.539 1 94.5 178 GLY A C 1
ATOM 1379 O O . GLY A 1 178 ? -2.951 -22.859 -7.641 1 94.5 178 GLY A O 1
ATOM 1380 N N . ALA A 1 179 ? -2.336 -22.422 -9.75 1 93.06 179 ALA A N 1
ATOM 1381 C CA . ALA A 1 179 ? -2.303 -23.828 -10.164 1 93.06 179 ALA A CA 1
ATOM 1382 C C . ALA A 1 179 ? -1.39 -24.031 -11.367 1 93.06 179 ALA A C 1
ATOM 1384 O O . ALA A 1 179 ? -1.173 -23.094 -12.148 1 93.06 179 ALA A O 1
ATOM 1385 N N . ILE A 1 180 ? -0.881 -25.203 -11.453 1 96.88 180 ILE A N 1
ATOM 1386 C CA . ILE A 1 180 ? -0.044 -25.609 -12.578 1 96.88 180 ILE A CA 1
ATOM 1387 C C . ILE A 1 180 ? -0.619 -26.859 -13.227 1 96.88 180 ILE A C 1
ATOM 1389 O O . ILE A 1 180 ? -0.743 -27.906 -12.586 1 96.88 180 ILE A O 1
ATOM 1393 N N . GLU A 1 181 ? -0.885 -26.75 -14.508 1 93 181 GLU A N 1
ATOM 1394 C CA . GLU A 1 181 ? -1.401 -27.891 -15.242 1 93 181 GLU A CA 1
ATOM 1395 C C . GLU A 1 181 ? -0.267 -28.797 -15.727 1 93 181 GLU A C 1
ATOM 1397 O O . GLU A 1 181 ? 0.886 -28.359 -15.797 1 93 181 GLU A O 1
ATOM 1402 N N . HIS A 1 182 ? -0.665 -29.969 -16.141 1 91.38 182 HIS A N 1
ATOM 1403 C CA . HIS A 1 182 ? 0.311 -30.969 -16.531 1 91.38 182 HIS A CA 1
ATOM 1404 C C . HIS A 1 182 ? 1.097 -30.516 -17.766 1 91.38 182 HIS A C 1
ATOM 1406 O O . HIS A 1 182 ? 2.268 -30.875 -17.922 1 91.38 182 HIS A O 1
ATOM 1412 N N . ASP A 1 183 ? 0.478 -29.703 -18.578 1 94.06 183 ASP A N 1
ATOM 1413 C CA . ASP A 1 183 ? 1.148 -29.297 -19.812 1 94.06 183 ASP A CA 1
ATOM 1414 C C . ASP A 1 183 ? 1.963 -28.016 -19.578 1 94.06 183 ASP A C 1
ATOM 1416 O O . ASP A 1 183 ? 2.486 -27.438 -20.531 1 94.06 183 ASP A O 1
ATOM 1420 N N . GLY A 1 184 ? 1.943 -27.562 -18.359 1 97.25 184 GLY A N 1
ATOM 1421 C CA . GLY A 1 184 ? 2.752 -26.406 -18.031 1 97.25 184 GLY A CA 1
ATOM 1422 C C . GLY A 1 184 ? 1.946 -25.125 -17.938 1 97.25 184 GLY A C 1
ATOM 1423 O O . GLY A 1 184 ? 2.473 -24.078 -17.547 1 97.25 184 GLY A O 1
ATOM 1424 N N . THR A 1 185 ? 0.671 -25.172 -18.266 1 96.94 185 THR A N 1
ATOM 1425 C CA . THR A 1 185 ? -0.165 -23.984 -18.203 1 96.94 185 THR A CA 1
ATOM 1426 C C . THR A 1 185 ? -0.239 -23.453 -16.766 1 96.94 185 THR A C 1
ATOM 1428 O O . THR A 1 185 ? -0.45 -24.203 -15.828 1 96.94 185 THR A O 1
ATOM 1431 N N . LEU A 1 186 ? 0.011 -22.156 -16.641 1 98 186 LEU A N 1
ATOM 1432 C CA . LEU A 1 186 ? -0.026 -21.469 -15.352 1 98 186 LEU A CA 1
ATOM 1433 C C . LEU A 1 186 ? -1.359 -20.766 -15.148 1 98 186 LEU A C 1
ATOM 1435 O O . LEU A 1 186 ? -1.754 -19.938 -15.969 1 98 186 LEU A O 1
ATOM 1439 N N . LEU A 1 187 ? -2.061 -21.078 -14 1 92.94 187 LEU A N 1
ATOM 1440 C CA . LEU A 1 187 ? -3.428 -20.594 -13.828 1 92.94 187 LEU A CA 1
ATOM 1441 C C . LEU A 1 187 ? -3.566 -19.781 -12.555 1 92.94 187 LEU A C 1
ATOM 1443 O O . LEU A 1 187 ? -2.996 -20.125 -11.523 1 92.94 187 LEU A O 1
ATOM 1447 N N . GLU A 1 188 ? -4.281 -18.688 -12.703 1 91 188 GLU A N 1
ATOM 1448 C CA . GLU A 1 188 ? -4.652 -17.812 -11.586 1 91 188 GLU A CA 1
ATOM 1449 C C . GLU A 1 188 ? -6.156 -17.859 -11.328 1 91 188 GLU A C 1
ATOM 1451 O O . GLU A 1 188 ? -6.93 -18.234 -12.211 1 91 188 GLU A O 1
ATOM 1456 N N . PHE A 1 189 ? -6.535 -17.422 -10.125 1 81.75 189 PHE A N 1
ATOM 1457 C CA . PHE A 1 189 ? -7.93 -17.469 -9.695 1 81.75 189 PHE A CA 1
ATOM 1458 C C . PHE A 1 189 ? -8.703 -16.266 -10.242 1 81.75 189 PHE A C 1
ATOM 1460 O O . PHE A 1 189 ? -9.859 -16.391 -10.641 1 81.75 189 PHE A O 1
ATOM 1467 N N . ASP A 1 190 ? -8.047 -15.125 -10.242 1 84.88 190 ASP A N 1
ATOM 1468 C CA . ASP A 1 190 ? -8.734 -13.859 -10.5 1 84.88 190 ASP A CA 1
ATOM 1469 C C . ASP A 1 190 ? -8.281 -13.25 -11.828 1 84.88 190 ASP A C 1
ATOM 1471 O O . ASP A 1 190 ? -7.086 -13.102 -12.07 1 84.88 190 ASP A O 1
ATOM 1475 N N . VAL A 1 191 ? -9.297 -12.867 -12.625 1 86.12 191 VAL A N 1
ATOM 1476 C CA . VAL A 1 191 ? -9.016 -12.375 -13.969 1 86.12 191 VAL A CA 1
ATOM 1477 C C . VAL A 1 191 ? -8.227 -11.078 -13.883 1 86.12 191 VAL A C 1
ATOM 1479 O O . VAL A 1 191 ? -7.336 -10.836 -14.703 1 86.12 191 VAL A O 1
ATOM 1482 N N . ASN A 1 192 ? -8.539 -10.188 -12.961 1 88.56 192 ASN A N 1
ATOM 1483 C CA . ASN A 1 192 ? -7.836 -8.922 -12.828 1 88.56 192 ASN A CA 1
ATOM 1484 C C . ASN A 1 192 ? -6.387 -9.125 -12.391 1 88.56 192 ASN A C 1
ATOM 1486 O O . ASN A 1 192 ? -5.48 -8.453 -12.891 1 88.56 192 ASN A O 1
ATOM 1490 N N . GLU A 1 193 ? -6.195 -10.047 -11.5 1 91.94 193 GLU A N 1
ATOM 1491 C CA . GLU A 1 193 ? -4.84 -10.383 -11.086 1 91.94 193 GLU A CA 1
ATOM 1492 C C . GLU A 1 193 ? -4.047 -11 -12.234 1 91.94 193 GLU A C 1
ATOM 1494 O O . GLU A 1 193 ? -2.869 -10.68 -12.422 1 91.94 193 GLU A O 1
ATOM 1499 N N . ALA A 1 194 ? -4.75 -11.828 -12.961 1 94.06 194 ALA A N 1
ATOM 1500 C CA . ALA A 1 194 ? -4.113 -12.469 -14.109 1 94.06 194 ALA A CA 1
ATOM 1501 C C . ALA A 1 194 ? -3.654 -11.43 -15.125 1 94.06 194 ALA A C 1
ATOM 1503 O O . ALA A 1 194 ? -2.57 -11.555 -15.703 1 94.06 194 ALA A O 1
ATOM 1504 N N . LEU A 1 195 ? -4.457 -10.461 -15.344 1 93.5 195 LEU A N 1
ATOM 1505 C CA . LEU A 1 195 ? -4.129 -9.414 -16.297 1 93.5 195 LEU A CA 1
ATOM 1506 C C . LEU A 1 195 ? -2.859 -8.672 -15.891 1 93.5 195 LEU A C 1
ATOM 1508 O O . LEU A 1 195 ? -1.979 -8.43 -16.719 1 93.5 195 LEU A O 1
ATOM 1512 N N . VAL A 1 196 ? -2.73 -8.32 -14.633 1 96.69 196 VAL A N 1
ATOM 1513 C CA . VAL A 1 196 ? -1.551 -7.625 -14.133 1 96.69 196 VAL A CA 1
ATOM 1514 C C . VAL A 1 196 ? -0.33 -8.539 -14.227 1 96.69 196 VAL A C 1
ATOM 1516 O O . VAL A 1 196 ? 0.732 -8.117 -14.695 1 96.69 196 VAL A O 1
ATOM 1519 N N . ALA A 1 197 ? -0.496 -9.789 -13.891 1 97.81 197 ALA A N 1
ATOM 1520 C CA . ALA A 1 197 ? 0.605 -10.742 -13.953 1 97.81 197 ALA A CA 1
ATOM 1521 C C . ALA A 1 197 ? 1.087 -10.93 -15.383 1 97.81 197 ALA A C 1
ATOM 1523 O O . ALA A 1 197 ? 2.293 -10.953 -15.641 1 97.81 197 ALA A O 1
ATOM 1524 N N . ARG A 1 198 ? 0.143 -11.062 -16.344 1 98.19 198 ARG A N 1
ATOM 1525 C CA . ARG A 1 198 ? 0.512 -11.203 -17.75 1 98.19 198 ARG A CA 1
ATOM 1526 C C . ARG A 1 198 ? 1.302 -9.984 -18.234 1 98.19 198 ARG A C 1
ATOM 1528 O O . ARG A 1 198 ? 2.26 -10.125 -19 1 98.19 198 ARG A O 1
ATOM 1535 N N . THR A 1 199 ? 0.843 -8.852 -17.812 1 98.5 199 THR A N 1
ATOM 1536 C CA . THR A 1 199 ? 1.537 -7.625 -18.172 1 98.5 199 THR A CA 1
ATOM 1537 C C . THR A 1 199 ? 2.957 -7.613 -17.625 1 98.5 199 THR A C 1
ATOM 1539 O O . THR A 1 199 ? 3.902 -7.238 -18.312 1 98.5 199 THR A O 1
ATOM 1542 N N . MET A 1 200 ? 3.119 -8.07 -16.375 1 98.69 200 MET A N 1
ATOM 1543 C CA . MET A 1 200 ? 4.449 -8.148 -15.781 1 98.69 200 MET A CA 1
ATOM 1544 C C . MET A 1 200 ? 5.328 -9.133 -16.547 1 98.69 200 MET A C 1
ATOM 1546 O O . MET A 1 200 ? 6.508 -8.867 -16.781 1 98.69 200 MET A O 1
ATOM 1550 N N . ILE A 1 201 ? 4.727 -10.227 -16.922 1 98.75 201 ILE A N 1
ATOM 1551 C CA . ILE A 1 201 ? 5.473 -11.227 -17.672 1 98.75 201 ILE A CA 1
ATOM 1552 C C . ILE A 1 201 ? 5.977 -10.625 -18.984 1 98.75 201 ILE A C 1
ATOM 1554 O O . ILE A 1 201 ? 7.141 -10.805 -19.344 1 98.75 201 ILE A O 1
ATOM 1558 N N . LYS A 1 202 ? 5.109 -9.875 -19.625 1 98.38 202 LYS A N 1
ATOM 1559 C CA . LYS A 1 202 ? 5.43 -9.273 -20.922 1 98.38 202 LYS A CA 1
ATOM 1560 C C . LYS A 1 202 ? 6.516 -8.211 -20.781 1 98.38 202 LYS A C 1
ATOM 1562 O O . LYS A 1 202 ? 7.254 -7.934 -21.734 1 98.38 202 LYS A O 1
ATOM 1567 N N . HIS A 1 203 ? 6.699 -7.672 -19.641 1 98.62 203 HIS A N 1
ATOM 1568 C CA . HIS A 1 203 ? 7.586 -6.523 -19.469 1 98.62 203 HIS A CA 1
ATOM 1569 C C . HIS A 1 203 ? 8.758 -6.859 -18.562 1 98.62 203 HIS A C 1
ATOM 1571 O O . HIS A 1 203 ? 9.414 -5.961 -18.031 1 98.62 203 HIS A O 1
ATOM 1577 N N . ALA A 1 204 ? 8.984 -8.102 -18.281 1 98.75 204 ALA A N 1
ATOM 1578 C CA . ALA A 1 204 ? 10.164 -8.57 -17.562 1 98.75 204 ALA A CA 1
ATOM 1579 C C . ALA A 1 204 ? 11.07 -9.398 -18.469 1 98.75 204 ALA A C 1
ATOM 1581 O O . ALA A 1 204 ? 10.586 -10.203 -19.281 1 98.75 204 ALA A O 1
ATOM 1582 N N . ARG A 1 205 ? 12.328 -9.258 -18.328 1 98.44 205 ARG A N 1
ATOM 1583 C CA . ARG A 1 205 ? 13.281 -10.031 -19.109 1 98.44 205 ARG A CA 1
ATOM 1584 C C . ARG A 1 205 ? 13.266 -11.5 -18.703 1 98.44 205 ARG A C 1
ATOM 1586 O O . ARG A 1 205 ? 13.391 -12.391 -19.547 1 98.44 205 ARG A O 1
ATOM 1593 N N . ASN A 1 206 ? 13.18 -11.734 -17.438 1 98.62 206 ASN A N 1
ATOM 1594 C CA . ASN A 1 206 ? 13.156 -13.078 -16.875 1 98.62 206 ASN A CA 1
ATOM 1595 C C . ASN A 1 206 ? 12 -13.258 -15.906 1 98.62 206 ASN A C 1
ATOM 1597 O O . ASN A 1 206 ? 11.695 -12.359 -15.117 1 98.62 206 ASN A O 1
ATOM 1601 N N . THR A 1 207 ? 11.414 -14.391 -16.016 1 98.88 207 THR A N 1
ATOM 1602 C CA . THR A 1 207 ? 10.359 -14.75 -15.062 1 98.88 207 THR A CA 1
ATOM 1603 C C . THR A 1 207 ? 10.836 -15.852 -14.125 1 98.88 207 THR A C 1
ATOM 1605 O O . THR A 1 207 ? 11.297 -16.906 -14.57 1 98.88 207 THR A O 1
ATOM 1608 N N . LEU A 1 208 ? 10.766 -15.57 -12.836 1 98.94 208 LEU A N 1
ATOM 1609 C CA . LEU A 1 208 ? 10.984 -16.562 -11.781 1 98.94 208 LEU A CA 1
ATOM 1610 C C . LEU A 1 208 ? 9.656 -17.031 -11.195 1 98.94 208 LEU A C 1
ATOM 1612 O O . LEU A 1 208 ? 8.945 -16.25 -10.562 1 98.94 208 LEU A O 1
ATOM 1616 N N . LEU A 1 209 ? 9.367 -18.281 -11.422 1 98.88 209 LEU A N 1
ATOM 1617 C CA . LEU A 1 209 ? 8.156 -18.891 -10.891 1 98.88 209 LEU A CA 1
ATOM 1618 C C . LEU A 1 209 ? 8.414 -19.531 -9.539 1 98.88 209 LEU A C 1
ATOM 1620 O O . LEU A 1 209 ? 9.375 -20.297 -9.383 1 98.88 209 LEU A O 1
ATOM 1624 N N . VAL A 1 210 ? 7.555 -19.156 -8.547 1 98.88 210 VAL A N 1
ATOM 1625 C CA . VAL A 1 210 ? 7.68 -19.75 -7.219 1 98.88 210 VAL A CA 1
ATOM 1626 C C . VAL A 1 210 ? 6.375 -20.438 -6.84 1 98.88 210 VAL A C 1
ATOM 1628 O O . VAL A 1 210 ? 5.309 -19.828 -6.848 1 98.88 210 VAL A O 1
ATOM 1631 N N . ALA A 1 211 ? 6.438 -21.719 -6.516 1 98.31 211 ALA A N 1
ATOM 1632 C CA . ALA A 1 211 ? 5.242 -22.469 -6.168 1 98.31 211 ALA A CA 1
ATOM 1633 C C . ALA A 1 211 ? 5.598 -23.719 -5.355 1 98.31 211 ALA A C 1
ATOM 1635 O O . ALA A 1 211 ? 6.594 -24.391 -5.637 1 98.31 211 ALA A O 1
ATOM 1636 N N . ASP A 1 212 ? 4.738 -23.953 -4.371 1 97.25 212 ASP A N 1
ATOM 1637 C CA . ASP A 1 212 ? 4.926 -25.219 -3.641 1 97.25 212 ASP A CA 1
ATOM 1638 C C . ASP A 1 212 ? 4.215 -26.359 -4.344 1 97.25 212 ASP A C 1
ATOM 1640 O O . ASP A 1 212 ? 3.484 -26.156 -5.312 1 97.25 212 ASP A O 1
ATOM 1644 N N . HIS A 1 213 ? 4.406 -27.578 -3.797 1 96 213 HIS A N 1
ATOM 1645 C CA . HIS A 1 213 ? 3.967 -28.812 -4.445 1 96 213 HIS A CA 1
ATOM 1646 C C . HIS A 1 213 ? 2.447 -28.859 -4.559 1 96 213 HIS A C 1
ATOM 1648 O O . HIS A 1 213 ? 1.907 -29.594 -5.387 1 96 213 HIS A O 1
ATOM 1654 N N . THR A 1 214 ? 1.752 -28.047 -3.748 1 93.62 214 THR A N 1
ATOM 1655 C CA . THR A 1 214 ? 0.296 -28.141 -3.73 1 93.62 214 THR A CA 1
ATOM 1656 C C . THR A 1 214 ? -0.298 -27.547 -5.008 1 93.62 214 THR A C 1
ATOM 1658 O O . THR A 1 214 ? -1.463 -27.797 -5.324 1 93.62 214 THR A O 1
ATOM 1661 N N . LYS A 1 215 ? 0.446 -26.812 -5.77 1 94.62 215 LYS A N 1
ATOM 1662 C CA . LYS A 1 215 ? -0.091 -26.125 -6.938 1 94.62 215 LYS A CA 1
ATOM 1663 C C . LYS A 1 215 ? -0.296 -27.094 -8.102 1 94.62 215 LYS A C 1
ATOM 1665 O O . LYS A 1 215 ? -0.975 -26.75 -9.078 1 94.62 215 LYS A O 1
ATOM 1670 N N . PHE A 1 216 ? 0.27 -28.328 -8 1 94 216 PHE A N 1
ATOM 1671 C CA . PHE A 1 216 ? 0.132 -29.312 -9.07 1 94 216 PHE A CA 1
ATOM 1672 C C . PHE A 1 216 ? -1.183 -30.062 -8.945 1 94 216 PHE A C 1
ATOM 1674 O O . PHE A 1 216 ? -1.596 -30.766 -9.867 1 94 216 PHE A O 1
ATOM 1681 N N . THR A 1 217 ? -1.857 -29.875 -7.766 1 88.88 217 THR A N 1
ATOM 1682 C CA . THR A 1 217 ? -3.135 -30.547 -7.551 1 88.88 217 THR A CA 1
ATOM 1683 C C . THR A 1 217 ? -4.262 -29.531 -7.391 1 88.88 217 THR A C 1
ATOM 1685 O O . THR A 1 217 ? -5.422 -29.891 -7.211 1 88.88 217 THR A O 1
ATOM 1688 N N . ALA A 1 218 ? -3.883 -28.281 -7.414 1 84.06 218 ALA A N 1
ATOM 1689 C CA . ALA A 1 218 ? -4.871 -27.203 -7.297 1 84.06 218 ALA A CA 1
ATOM 1690 C C . ALA A 1 218 ? -5.543 -26.938 -8.641 1 84.06 218 ALA A C 1
ATOM 1692 O O . ALA A 1 218 ? -5.094 -27.422 -9.68 1 84.06 218 ALA A O 1
ATOM 1693 N N . SER A 1 219 ? -6.66 -26.188 -8.508 1 81.5 219 SER A N 1
ATOM 1694 C CA . SER A 1 219 ? -7.371 -25.781 -9.711 1 81.5 219 SER A CA 1
ATOM 1695 C C . SER A 1 219 ? -7.621 -24.266 -9.727 1 81.5 219 SER A C 1
ATOM 1697 O O . SER A 1 219 ? -7.859 -23.672 -8.672 1 81.5 219 SER A O 1
ATOM 1699 N N . ALA A 1 220 ? -7.457 -23.703 -10.93 1 83.31 220 ALA A N 1
ATOM 1700 C CA . ALA A 1 220 ? -7.727 -22.297 -11.188 1 83.31 220 ALA A CA 1
ATOM 1701 C C . ALA A 1 220 ? -8.195 -22.078 -12.625 1 83.31 220 ALA A C 1
ATOM 1703 O O . ALA A 1 220 ? -8.211 -23.016 -13.43 1 83.31 220 ALA A O 1
ATOM 1704 N N . ALA A 1 221 ? -8.57 -20.781 -12.969 1 79.38 221 ALA A N 1
ATOM 1705 C CA . ALA A 1 221 ? -9.391 -20.688 -14.172 1 79.38 221 ALA A CA 1
ATOM 1706 C C . ALA A 1 221 ? -8.711 -19.812 -15.227 1 79.38 221 ALA A C 1
ATOM 1708 O O . ALA A 1 221 ? -9.039 -19.891 -16.406 1 79.38 221 ALA A O 1
ATOM 1709 N N . VAL A 1 222 ? -7.844 -19.016 -14.844 1 86.5 222 VAL A N 1
ATOM 1710 C CA . VAL A 1 222 ? -7.383 -18.016 -15.797 1 86.5 222 VAL A CA 1
ATOM 1711 C C . VAL A 1 222 ? -5.895 -18.219 -16.078 1 86.5 222 VAL A C 1
ATOM 1713 O O . VAL A 1 222 ? -5.066 -18.125 -15.164 1 86.5 222 VAL A O 1
ATOM 1716 N N . SER A 1 223 ? -5.617 -18.406 -17.328 1 94.12 223 SER A N 1
ATOM 1717 C CA . SER A 1 223 ? -4.23 -18.656 -17.719 1 94.12 223 SER A CA 1
ATOM 1718 C C . SER A 1 223 ? -3.424 -17.359 -17.75 1 94.12 223 SER A C 1
ATOM 1720 O O . SER A 1 223 ? -3.906 -16.328 -18.234 1 94.12 223 SER A O 1
ATOM 1722 N N . ILE A 1 224 ? -2.111 -17.484 -17.25 1 97.19 224 ILE A N 1
ATOM 1723 C CA . ILE A 1 224 ? -1.252 -16.297 -17.359 1 97.19 224 ILE A CA 1
ATOM 1724 C C . ILE A 1 224 ? -0.033 -16.641 -18.219 1 97.19 224 ILE A C 1
ATOM 1726 O O . ILE A 1 224 ? 0.877 -15.812 -18.359 1 97.19 224 ILE A O 1
ATOM 1730 N N . GLY A 1 225 ? 0.028 -17.844 -18.812 1 97.75 225 GLY A N 1
ATOM 1731 C CA . GLY A 1 225 ? 1.178 -18.281 -19.594 1 97.75 225 GLY A CA 1
ATOM 1732 C C . GLY A 1 225 ? 1.518 -19.734 -19.375 1 97.75 225 GLY A C 1
ATOM 1733 O O . GLY A 1 225 ? 0.649 -20.547 -19.031 1 97.75 225 GLY A O 1
ATOM 1734 N N . ASN A 1 226 ? 2.77 -20.016 -19.734 1 98.38 226 ASN A N 1
ATOM 1735 C CA . ASN A 1 226 ? 3.234 -21.406 -19.641 1 98.38 226 ASN A CA 1
ATOM 1736 C C . ASN A 1 226 ? 4.605 -21.484 -18.984 1 98.38 226 ASN A C 1
ATOM 1738 O O . ASN A 1 226 ? 5.48 -20.656 -19.25 1 98.38 226 ASN A O 1
ATOM 1742 N N . ALA A 1 227 ? 4.789 -22.516 -18.188 1 98.38 227 ALA A N 1
ATOM 1743 C CA . ALA A 1 227 ? 6.035 -22.719 -17.453 1 98.38 227 ALA A CA 1
ATOM 1744 C C . ALA A 1 227 ? 7.207 -22.922 -18.406 1 98.38 227 ALA A C 1
ATOM 1746 O O . ALA A 1 227 ? 8.367 -22.734 -18.031 1 98.38 227 ALA A O 1
ATOM 1747 N N . ARG A 1 228 ? 6.895 -23.25 -19.625 1 97.5 228 ARG A N 1
ATOM 1748 C CA . ARG A 1 228 ? 7.914 -23.453 -20.656 1 97.5 228 ARG A CA 1
ATOM 1749 C C . ARG A 1 228 ? 8.672 -22.156 -20.938 1 97.5 228 ARG A C 1
ATOM 1751 O O . ARG A 1 228 ? 9.789 -22.188 -21.438 1 97.5 228 ARG A O 1
ATOM 1758 N N . ASN A 1 229 ? 8.078 -21.094 -20.625 1 97.81 229 ASN A N 1
ATOM 1759 C CA . ASN A 1 229 ? 8.625 -19.812 -21.016 1 97.81 229 ASN A CA 1
ATOM 1760 C C . ASN A 1 229 ? 9.242 -19.078 -19.828 1 97.81 229 ASN A C 1
ATOM 1762 O O . ASN A 1 229 ? 9.586 -17.891 -19.922 1 97.81 229 ASN A O 1
ATOM 1766 N N . VAL A 1 230 ? 9.406 -19.719 -18.672 1 98.56 230 VAL A N 1
ATOM 1767 C CA . VAL A 1 230 ? 10 -19.047 -17.516 1 98.56 230 VAL A CA 1
ATOM 1768 C C . VAL A 1 230 ? 11.508 -19.312 -17.484 1 98.56 230 VAL A C 1
ATOM 1770 O O . VAL A 1 230 ? 11.977 -20.281 -18.094 1 98.56 230 VAL A O 1
ATOM 1773 N N . ARG A 1 231 ? 12.195 -18.453 -16.812 1 98.69 231 ARG A N 1
ATOM 1774 C CA . ARG A 1 231 ? 13.641 -18.609 -16.672 1 98.69 231 ARG A CA 1
ATOM 1775 C C . ARG A 1 231 ? 13.977 -19.703 -15.664 1 98.69 231 ARG A C 1
ATOM 1777 O O . ARG A 1 231 ? 14.867 -20.516 -15.906 1 98.69 231 ARG A O 1
ATOM 1784 N N . ALA A 1 232 ? 13.273 -19.672 -14.562 1 98.81 232 ALA A N 1
ATOM 1785 C CA . ALA A 1 232 ? 13.523 -20.625 -13.484 1 98.81 232 ALA A CA 1
ATOM 1786 C C . ALA A 1 232 ? 12.258 -20.891 -12.68 1 98.81 232 ALA A C 1
ATOM 1788 O O . ALA A 1 232 ? 11.383 -20.031 -12.578 1 98.81 232 ALA A O 1
ATOM 1789 N N . PHE A 1 233 ? 12.219 -22.109 -12.242 1 98.88 233 PHE A N 1
ATOM 1790 C CA . PHE A 1 233 ? 11.141 -22.547 -11.367 1 98.88 233 PHE A CA 1
ATOM 1791 C C . PHE A 1 233 ? 11.688 -22.969 -10.008 1 98.88 233 PHE A C 1
ATOM 1793 O O . PHE A 1 233 ? 12.547 -23.844 -9.93 1 98.88 233 PHE A O 1
ATOM 1800 N N . PHE A 1 234 ? 11.172 -22.281 -8.93 1 98.88 234 PHE A N 1
ATOM 1801 C CA . PHE A 1 234 ? 11.539 -22.594 -7.555 1 98.88 234 PHE A CA 1
ATOM 1802 C C . PHE A 1 234 ? 10.406 -23.312 -6.84 1 98.88 234 PHE A C 1
ATOM 1804 O O . PHE A 1 234 ? 9.266 -22.844 -6.836 1 98.88 234 PHE A O 1
ATOM 1811 N N . THR A 1 235 ? 10.719 -24.469 -6.184 1 98.69 235 THR A N 1
ATOM 1812 C CA . THR A 1 235 ? 9.68 -25.266 -5.539 1 98.69 235 THR A CA 1
ATOM 1813 C C . THR A 1 235 ? 10.242 -25.984 -4.312 1 98.69 235 THR A C 1
ATOM 1815 O O . THR A 1 235 ? 11.445 -25.938 -4.059 1 98.69 235 THR A O 1
ATOM 1818 N N . ASP A 1 236 ? 9.328 -26.5 -3.48 1 97.94 236 ASP A N 1
ATOM 1819 C CA . ASP A 1 236 ? 9.703 -27.109 -2.211 1 97.94 236 ASP A CA 1
ATOM 1820 C C . ASP A 1 236 ? 9.977 -28.609 -2.385 1 97.94 236 ASP A C 1
ATOM 1822 O O . ASP A 1 236 ? 10.57 -29.234 -1.508 1 97.94 236 ASP A O 1
ATOM 1826 N N . ALA A 1 237 ? 9.531 -29.203 -3.492 1 96.88 237 ALA A N 1
ATOM 1827 C CA . ALA A 1 237 ? 9.695 -30.625 -3.781 1 96.88 237 ALA A CA 1
ATOM 1828 C C . ALA A 1 237 ? 9.797 -30.875 -5.285 1 96.88 237 ALA A C 1
ATOM 1830 O O . ALA A 1 237 ? 9.352 -30.047 -6.086 1 96.88 237 ALA A O 1
ATOM 1831 N N . PRO A 1 238 ? 10.445 -32 -5.656 1 96.19 238 PRO A N 1
ATOM 1832 C CA . PRO A 1 238 ? 10.492 -32.312 -7.09 1 96.19 238 PRO A CA 1
ATOM 1833 C C . PRO A 1 238 ? 9.102 -32.406 -7.719 1 96.19 238 PRO A C 1
ATOM 1835 O O . PRO A 1 238 ? 8.219 -33.062 -7.18 1 96.19 238 PRO A O 1
ATOM 1838 N N . PRO A 1 239 ? 8.938 -31.766 -8.859 1 96.81 239 PRO A N 1
ATOM 1839 C CA . PRO A 1 239 ? 7.652 -31.875 -9.555 1 96.81 239 PRO A CA 1
ATOM 1840 C C . PRO A 1 239 ? 7.449 -33.25 -10.18 1 96.81 239 PRO A C 1
ATOM 1842 O O . PRO A 1 239 ? 8.367 -34.094 -10.172 1 96.81 239 PRO A O 1
ATOM 1845 N N . PRO A 1 240 ? 6.195 -33.5 -10.641 1 94.5 240 PRO A N 1
ATOM 1846 C CA . PRO A 1 240 ? 5.992 -34.75 -11.391 1 94.5 240 PRO A CA 1
ATOM 1847 C C . PRO A 1 240 ? 6.973 -34.875 -12.555 1 94.5 240 PRO A C 1
ATOM 1849 O O . PRO A 1 240 ? 7.371 -33.906 -13.164 1 94.5 240 PRO A O 1
ATOM 1852 N N . ASN A 1 241 ? 7.293 -36.062 -12.898 1 94.88 241 ASN A N 1
ATOM 1853 C CA . ASN A 1 241 ? 8.312 -36.375 -13.898 1 94.88 241 ASN A CA 1
ATOM 1854 C C . ASN A 1 241 ? 8 -35.719 -15.242 1 94.88 241 ASN A C 1
ATOM 1856 O O . ASN A 1 241 ? 8.891 -35.188 -15.898 1 94.88 241 ASN A O 1
ATOM 1860 N N . SER A 1 242 ? 6.793 -35.812 -15.617 1 94 242 SER A N 1
ATOM 1861 C CA . SER A 1 242 ? 6.391 -35.219 -16.891 1 94 242 SER A CA 1
ATOM 1862 C C . SER A 1 242 ? 6.676 -33.719 -16.922 1 94 242 SER A C 1
ATOM 1864 O O . SER A 1 242 ? 7.078 -33.188 -17.953 1 94 242 SER A O 1
ATOM 1866 N N . PHE A 1 243 ? 6.508 -33.031 -15.828 1 96 243 PHE A N 1
ATOM 1867 C CA . PHE A 1 243 ? 6.758 -31.609 -15.734 1 96 243 PHE A CA 1
ATOM 1868 C C . PHE A 1 243 ? 8.25 -31.312 -15.727 1 96 243 PHE A C 1
ATOM 1870 O O . PHE A 1 243 ? 8.703 -30.344 -16.344 1 96 243 PHE A O 1
ATOM 1877 N N . CYS A 1 244 ? 9 -32.156 -15.086 1 96.31 244 CYS A N 1
ATOM 1878 C CA . CYS A 1 244 ? 10.453 -32.031 -15.102 1 96.31 244 CYS A CA 1
ATOM 1879 C C . CYS A 1 244 ? 10.984 -32.125 -16.531 1 96.31 244 CYS A C 1
ATOM 1881 O O . CYS A 1 244 ? 11.883 -31.391 -16.906 1 96.31 244 CYS A O 1
ATOM 1883 N N . GLN A 1 245 ? 10.477 -33.031 -17.219 1 96.19 245 GLN A N 1
ATOM 1884 C CA . GLN A 1 245 ? 10.883 -33.188 -18.609 1 96.19 245 GLN A CA 1
ATOM 1885 C C . GLN A 1 245 ? 10.562 -31.953 -19.438 1 96.19 245 GLN A C 1
ATOM 1887 O O . GLN A 1 245 ? 11.375 -31.516 -20.25 1 96.19 245 GLN A O 1
ATOM 1892 N N . LEU A 1 246 ? 9.344 -31.516 -19.203 1 96.44 246 LEU A N 1
ATOM 1893 C CA . LEU A 1 246 ? 8.914 -30.297 -19.891 1 96.44 246 LEU A CA 1
ATOM 1894 C C . LEU A 1 246 ? 9.898 -29.156 -19.625 1 96.44 246 LEU A C 1
ATOM 1896 O O . LEU A 1 246 ? 10.312 -28.469 -20.562 1 96.44 246 LEU A O 1
ATOM 1900 N N . LEU A 1 247 ? 10.328 -28.906 -18.422 1 97.31 247 LEU A N 1
ATOM 1901 C CA . LEU A 1 247 ? 11.266 -27.859 -18.047 1 97.31 247 LEU A CA 1
ATOM 1902 C C . LEU A 1 247 ? 12.617 -28.062 -18.719 1 97.31 247 LEU A C 1
ATOM 1904 O O . LEU A 1 247 ? 13.211 -27.125 -19.25 1 97.31 247 LEU A O 1
ATOM 1908 N N . SER A 1 248 ? 13.039 -29.297 -18.703 1 96.56 248 SER A N 1
ATOM 1909 C CA . SER A 1 248 ? 14.328 -29.641 -19.281 1 96.56 248 SER A CA 1
ATOM 1910 C C . SER A 1 248 ? 14.344 -29.375 -20.781 1 96.56 248 SER A C 1
ATOM 1912 O O . SER A 1 248 ? 15.32 -28.828 -21.312 1 96.56 248 SER A O 1
ATOM 1914 N N . GLU A 1 249 ? 13.344 -29.734 -21.438 1 97.06 249 GLU A N 1
ATOM 1915 C CA . GLU A 1 249 ? 13.227 -29.562 -22.875 1 97.06 249 GLU A CA 1
ATOM 1916 C C . GLU A 1 249 ? 13.328 -28.094 -23.266 1 97.06 249 GLU A C 1
ATOM 1918 O O . GLU A 1 249 ? 13.828 -27.75 -24.344 1 97.06 249 GLU A O 1
ATOM 1923 N N . GLU A 1 250 ? 12.859 -27.219 -22.438 1 96.62 250 GLU A N 1
ATOM 1924 C CA . GLU A 1 250 ? 12.812 -25.781 -22.75 1 96.62 250 GLU A CA 1
ATOM 1925 C C . GLU A 1 250 ? 13.938 -25.031 -22.031 1 96.62 250 GLU A C 1
ATOM 1927 O O . GLU A 1 250 ? 13.953 -23.797 -22.031 1 96.62 250 GLU A O 1
ATOM 1932 N N . ASN A 1 251 ? 14.875 -25.781 -21.328 1 97.31 251 ASN A N 1
ATOM 1933 C CA . ASN A 1 251 ? 16.031 -25.234 -20.641 1 97.31 251 ASN A CA 1
ATOM 1934 C C . ASN A 1 251 ? 15.602 -24.281 -19.516 1 97.31 251 ASN A C 1
ATOM 1936 O O . ASN A 1 251 ? 16.203 -23.234 -19.312 1 97.31 251 ASN A O 1
ATOM 1940 N N . VAL A 1 252 ? 14.492 -24.594 -18.891 1 98.44 252 VAL A N 1
ATOM 1941 C CA . VAL A 1 252 ? 14.055 -23.891 -17.688 1 98.44 252 VAL A CA 1
ATOM 1942 C C . VAL A 1 252 ? 14.797 -24.422 -16.469 1 98.44 252 VAL A C 1
ATOM 1944 O O . VAL A 1 252 ? 14.82 -25.641 -16.25 1 98.44 252 VAL A O 1
ATOM 1947 N N . GLU A 1 253 ? 15.414 -23.578 -15.703 1 98.5 253 GLU A N 1
ATOM 1948 C CA . GLU A 1 253 ? 16.125 -24.016 -14.5 1 98.5 253 GLU A CA 1
ATOM 1949 C C . GLU A 1 253 ? 15.148 -24.422 -13.398 1 98.5 253 GLU A C 1
ATOM 1951 O O . GLU A 1 253 ? 14.188 -23.719 -13.117 1 98.5 253 GLU A O 1
ATOM 1956 N N . LEU A 1 254 ? 15.336 -25.594 -12.875 1 98.5 254 LEU A N 1
ATOM 1957 C CA . LEU A 1 254 ? 14.547 -26.062 -11.742 1 98.5 254 LEU A CA 1
ATOM 1958 C C . LEU A 1 254 ? 15.367 -26.016 -10.453 1 98.5 254 LEU A C 1
ATOM 1960 O O . LEU A 1 254 ? 16.453 -26.594 -10.375 1 98.5 254 LEU A O 1
ATOM 1964 N N . VAL A 1 255 ? 14.859 -25.312 -9.438 1 98.5 255 VAL A N 1
ATOM 1965 C CA . VAL A 1 255 ? 15.5 -25.219 -8.125 1 98.5 255 VAL A CA 1
ATOM 1966 C C . VAL A 1 255 ? 14.586 -25.812 -7.059 1 98.5 255 VAL A C 1
ATOM 1968 O O . VAL A 1 255 ? 13.547 -25.234 -6.734 1 98.5 255 VAL A O 1
ATOM 1971 N N . VAL A 1 256 ? 14.93 -26.922 -6.535 1 98.19 256 VAL A N 1
ATOM 1972 C CA . VAL A 1 256 ? 14.211 -27.516 -5.414 1 98.19 256 VAL A CA 1
ATOM 1973 C C . VAL A 1 256 ? 14.844 -27.062 -4.098 1 98.19 256 VAL A C 1
ATOM 1975 O O . VAL A 1 256 ? 15.961 -27.453 -3.77 1 98.19 256 VAL A O 1
ATOM 1978 N N . ALA A 1 257 ? 14.07 -26.25 -3.371 1 96.56 257 ALA A N 1
ATOM 1979 C CA . ALA A 1 257 ? 14.594 -25.625 -2.154 1 96.56 257 ALA A CA 1
ATOM 1980 C C . ALA A 1 257 ? 14.57 -26.609 -0.987 1 96.56 257 ALA A C 1
ATOM 1982 O O . ALA A 1 257 ? 13.602 -27.344 -0.809 1 96.56 257 ALA A O 1
ATOM 1983 N N . GLU A 1 258 ? 15.664 -26.672 -0.273 1 87.81 258 GLU A N 1
ATOM 1984 C CA . GLU A 1 258 ? 15.781 -27.547 0.896 1 87.81 258 GLU A CA 1
ATOM 1985 C C . GLU A 1 258 ? 15.461 -26.781 2.18 1 87.81 258 GLU A C 1
ATOM 1987 O O . GLU A 1 258 ? 15.828 -25.609 2.328 1 87.81 258 GLU A O 1
ATOM 1992 N N . GLN A 1 259 ? 14.641 -27.406 2.992 1 81.69 259 GLN A N 1
ATOM 1993 C CA . GLN A 1 259 ? 14.344 -26.797 4.285 1 81.69 259 GLN A CA 1
ATOM 1994 C C . GLN A 1 259 ? 15.539 -26.922 5.234 1 81.69 259 GLN A C 1
ATOM 1996 O O . GLN A 1 259 ? 16.25 -27.922 5.215 1 81.69 259 GLN A O 1
ATOM 2001 N N . GLU A 1 260 ? 16.016 -25.719 5.727 1 61.56 260 GLU A N 1
ATOM 2002 C CA . GLU A 1 260 ? 17.047 -25.875 6.742 1 61.56 260 GLU A CA 1
ATOM 2003 C C . GLU A 1 260 ? 16.516 -26.625 7.965 1 61.56 260 GLU A C 1
ATOM 2005 O O . GLU A 1 260 ? 15.422 -26.328 8.445 1 61.56 260 GLU A O 1
ATOM 2010 N N . VAL A 1 261 ? 16.828 -27.906 8.086 1 52.22 261 VAL A N 1
ATOM 2011 C CA . VAL A 1 261 ? 16.562 -28.641 9.328 1 52.22 261 VAL A CA 1
ATOM 2012 C C . VAL A 1 261 ? 17.047 -27.812 10.523 1 52.22 261 VAL A C 1
ATOM 2014 O O . VAL A 1 261 ? 18.219 -27.438 10.594 1 52.22 261 VAL A O 1
ATOM 2017 N N . SER A 1 262 ? 16.156 -26.922 11.031 1 39.97 262 SER A N 1
ATOM 2018 C CA . SER A 1 262 ? 16.594 -26.516 12.352 1 39.97 262 SER A CA 1
ATOM 2019 C C . SER A 1 262 ? 16.688 -27.703 13.305 1 39.97 262 SER A C 1
ATOM 2021 O O . SER A 1 262 ? 15.883 -28.625 13.219 1 39.97 262 SER A O 1
ATOM 2023 N N . MET B 1 1 ? 17.578 20.547 26.859 1 26.92 1 MET B N 1
ATOM 2024 C CA . MET B 1 1 ? 17.609 19.422 25.922 1 26.92 1 MET B CA 1
ATOM 2025 C C . MET B 1 1 ? 19.047 19.062 25.578 1 26.92 1 MET B C 1
ATOM 2027 O O . MET B 1 1 ? 19.781 19.891 25.031 1 26.92 1 MET B O 1
ATOM 2031 N N . SER B 1 2 ? 19.609 18.203 26.25 1 34.69 2 SER B N 1
ATOM 2032 C CA . SER B 1 2 ? 21.016 17.859 26.141 1 34.69 2 SER B CA 1
ATOM 2033 C C . SER B 1 2 ? 21.406 17.547 24.703 1 34.69 2 SER B C 1
ATOM 2035 O O . SER B 1 2 ? 20.781 16.688 24.062 1 34.69 2 SER B O 1
ATOM 2037 N N . ILE B 1 3 ? 21.922 18.453 23.922 1 40.5 3 ILE B N 1
ATOM 2038 C CA . ILE B 1 3 ? 22.469 18.375 22.562 1 40.5 3 ILE B CA 1
ATOM 2039 C C . ILE B 1 3 ? 23.328 17.109 22.438 1 40.5 3 ILE B C 1
ATOM 2041 O O . ILE B 1 3 ? 24.344 16.969 23.109 1 40.5 3 ILE B O 1
ATOM 2045 N N . ILE B 1 4 ? 22.812 15.992 22.266 1 44.44 4 ILE B N 1
ATOM 2046 C CA . ILE B 1 4 ? 23.547 14.742 22.141 1 44.44 4 ILE B CA 1
ATOM 2047 C C . ILE B 1 4 ? 24.734 14.945 21.188 1 44.44 4 ILE B C 1
ATOM 2049 O O . ILE B 1 4 ? 24.594 15.578 20.141 1 44.44 4 ILE B O 1
ATOM 2053 N N . GLU B 1 5 ? 25.875 14.906 21.672 1 57.69 5 GLU B N 1
ATOM 2054 C CA . GLU B 1 5 ? 27.188 15.023 21.047 1 57.69 5 GLU B CA 1
ATOM 2055 C C . GLU B 1 5 ? 27.359 14.008 19.922 1 57.69 5 GLU B C 1
ATOM 2057 O O . GLU B 1 5 ? 27.812 12.883 20.156 1 57.69 5 GLU B O 1
ATOM 2062 N N . VAL B 1 6 ? 26.734 14.25 18.812 1 61.34 6 VAL B N 1
ATOM 2063 C CA . VAL B 1 6 ? 26.75 13.281 17.719 1 61.34 6 VAL B CA 1
ATOM 2064 C C . VAL B 1 6 ? 27.984 13.5 16.844 1 61.34 6 VAL B C 1
ATOM 2066 O O . VAL B 1 6 ? 28.578 12.539 16.359 1 61.34 6 VAL B O 1
ATOM 2069 N N . THR B 1 7 ? 28.453 14.75 16.703 1 70.56 7 THR B N 1
ATOM 2070 C CA . THR B 1 7 ? 29.516 15.016 15.758 1 70.56 7 THR B CA 1
ATOM 2071 C C . THR B 1 7 ? 30.781 15.492 16.484 1 70.56 7 THR B C 1
ATOM 2073 O O . THR B 1 7 ? 31.859 15.547 15.883 1 70.56 7 THR B O 1
ATOM 2076 N N . GLY B 1 8 ? 30.641 15.758 17.859 1 72.44 8 GLY B N 1
ATOM 2077 C CA . GLY B 1 8 ? 31.75 16.344 18.594 1 72.44 8 GLY B CA 1
ATOM 2078 C C . GLY B 1 8 ? 31.891 17.828 18.375 1 72.44 8 GLY B C 1
ATOM 2079 O O . GLY B 1 8 ? 32.688 18.484 19.047 1 72.44 8 GLY B O 1
ATOM 2080 N N . ASN B 1 9 ? 31.359 18.406 17.406 1 83.69 9 ASN B N 1
ATOM 2081 C CA . ASN B 1 9 ? 31.266 19.844 17.141 1 83.69 9 ASN B CA 1
ATOM 2082 C C . ASN B 1 9 ? 29.922 20.406 17.562 1 83.69 9 ASN B C 1
ATOM 2084 O O . ASN B 1 9 ? 28.875 20.016 17.016 1 83.69 9 ASN B O 1
ATOM 2088 N N . PRO B 1 10 ? 29.906 21.234 18.578 1 82.44 10 PRO B N 1
ATOM 2089 C CA . PRO B 1 10 ? 28.641 21.719 19.125 1 82.44 10 PRO B CA 1
ATOM 2090 C C . PRO B 1 10 ? 27.719 22.312 18.062 1 82.44 10 PRO B C 1
ATOM 2092 O O . PRO B 1 10 ? 26.5 22.109 18.109 1 82.44 10 PRO B O 1
ATOM 2095 N N . ARG B 1 11 ? 28.312 23.125 17.156 1 88.12 11 ARG B N 1
ATOM 2096 C CA . ARG B 1 11 ? 27.5 23.719 16.094 1 88.12 11 ARG B CA 1
ATOM 2097 C C . ARG B 1 11 ? 26.891 22.641 15.211 1 88.12 11 ARG B C 1
ATOM 2099 O O . ARG B 1 11 ? 25.719 22.719 14.844 1 88.12 11 ARG B O 1
ATOM 2106 N N . HIS B 1 12 ? 27.656 21.625 14.875 1 87.94 12 HIS B N 1
ATOM 2107 C CA . HIS B 1 12 ? 27.156 20.516 14.07 1 87.94 12 HIS B CA 1
ATOM 2108 C C . HIS B 1 12 ? 26.031 19.781 14.797 1 87.94 12 HIS B C 1
ATOM 2110 O O . HIS B 1 12 ? 25.016 19.438 14.195 1 87.94 12 HIS B O 1
ATOM 2116 N N . ASP B 1 13 ? 26.312 19.578 16.047 1 81.5 13 ASP B N 1
ATOM 2117 C CA . ASP B 1 13 ? 25.297 18.891 16.844 1 81.5 13 ASP B CA 1
ATOM 2118 C C . ASP B 1 13 ? 24 19.703 16.891 1 81.5 13 ASP B C 1
ATOM 2120 O O . ASP B 1 13 ? 22.906 19.125 16.781 1 81.5 13 ASP B O 1
ATOM 2124 N N . GLN B 1 14 ? 24.141 21 17.062 1 83.12 14 GLN B N 1
ATOM 2125 C CA . GLN B 1 14 ? 22.969 21.859 17.047 1 83.12 14 GLN B CA 1
ATOM 2126 C C . GLN B 1 14 ? 22.266 21.812 15.688 1 83.12 14 GLN B C 1
ATOM 2128 O O . GLN B 1 14 ? 21.031 21.75 15.625 1 83.12 14 GLN B O 1
ATOM 2133 N N . LEU B 1 15 ? 23.062 21.875 14.656 1 86 15 LEU B N 1
ATOM 2134 C CA . LEU B 1 15 ? 22.531 21.828 13.297 1 86 15 LEU B CA 1
ATOM 2135 C C . LEU B 1 15 ? 21.766 20.531 13.062 1 86 15 LEU B C 1
ATOM 2137 O O . LEU B 1 15 ? 20.625 20.562 12.562 1 86 15 LEU B O 1
ATOM 2141 N N . VAL B 1 16 ? 22.344 19.453 13.445 1 80.88 16 VAL B N 1
ATOM 2142 C CA . VAL B 1 16 ? 21.703 18.141 13.281 1 80.88 16 VAL B CA 1
ATOM 2143 C C . VAL B 1 16 ? 20.422 18.094 14.102 1 80.88 16 VAL B C 1
ATOM 2145 O O . VAL B 1 16 ? 19.391 17.594 13.633 1 80.88 16 VAL B O 1
ATOM 2148 N N . HIS B 1 17 ? 20.5 18.641 15.273 1 73.69 17 HIS B N 1
ATOM 2149 C CA . HIS B 1 17 ? 19.344 18.656 16.156 1 73.69 17 HIS B CA 1
ATOM 2150 C C . HIS B 1 17 ? 18.203 19.484 15.555 1 73.69 17 HIS B C 1
ATOM 2152 O O . HIS B 1 17 ? 17.047 19.047 15.57 1 73.69 17 HIS B O 1
ATOM 2158 N N . LEU B 1 18 ? 18.594 20.656 15.117 1 76.44 18 LEU B N 1
ATOM 2159 C CA . LEU B 1 18 ? 17.609 21.531 14.508 1 76.44 18 LEU B CA 1
ATOM 2160 C C . LEU B 1 18 ? 16.922 20.859 13.32 1 76.44 18 LEU B C 1
ATOM 2162 O O . LEU B 1 18 ? 15.703 20.891 13.203 1 76.44 18 LEU B O 1
ATOM 2166 N N . ILE B 1 19 ? 17.797 20.25 12.531 1 76.88 19 ILE B N 1
ATOM 2167 C CA . ILE B 1 19 ? 17.266 19.594 11.336 1 76.88 19 ILE B CA 1
ATOM 2168 C C . ILE B 1 19 ? 16.438 18.391 11.742 1 76.88 19 ILE B C 1
ATOM 2170 O O . ILE B 1 19 ? 15.383 18.125 11.148 1 76.88 19 ILE B O 1
ATOM 2174 N N . ALA B 1 20 ? 16.953 17.734 12.734 1 69.12 20 ALA B N 1
ATOM 2175 C CA . ALA B 1 20 ? 16.219 16.578 13.234 1 69.12 20 ALA B CA 1
ATOM 2176 C C . ALA B 1 20 ? 14.844 16.984 13.773 1 69.12 20 ALA B C 1
ATOM 2178 O O . ALA B 1 20 ? 13.844 16.297 13.547 1 69.12 20 ALA B O 1
ATOM 2179 N N . GLU B 1 21 ? 14.805 18.062 14.445 1 62.06 21 GLU B N 1
ATOM 2180 C CA . GLU B 1 21 ? 13.594 18.578 15.07 1 62.06 21 GLU B CA 1
ATOM 2181 C C . GLU B 1 21 ? 12.633 19.141 14.039 1 62.06 21 GLU B C 1
ATOM 2183 O O . GLU B 1 21 ? 11.422 18.938 14.125 1 62.06 21 GLU B O 1
ATOM 2188 N N . ARG B 1 22 ? 13.18 19.812 13.094 1 61.94 22 ARG B N 1
ATOM 2189 C CA . ARG B 1 22 ? 12.352 20.594 12.188 1 61.94 22 ARG B CA 1
ATOM 2190 C C . ARG B 1 22 ? 12.109 19.859 10.875 1 61.94 22 ARG B C 1
ATOM 2192 O O . ARG B 1 22 ? 11.273 20.281 10.07 1 61.94 22 ARG B O 1
ATOM 2199 N N . GLY B 1 23 ? 12.891 18.844 10.68 1 64.06 23 GLY B N 1
ATOM 2200 C CA . GLY B 1 23 ? 12.773 18.047 9.469 1 64.06 23 GLY B CA 1
ATOM 2201 C C . GLY B 1 23 ? 13.57 18.609 8.305 1 64.06 23 GLY B C 1
ATOM 2202 O O . GLY B 1 23 ? 14.148 17.844 7.523 1 64.06 23 GLY B O 1
ATOM 2203 N N . TYR B 1 24 ? 13.43 19.922 8.039 1 69.25 24 TYR B N 1
ATOM 2204 C CA . TYR B 1 24 ? 14.156 20.656 7.016 1 69.25 24 TYR B CA 1
ATOM 2205 C C . TYR B 1 24 ? 14.438 22.078 7.473 1 69.25 24 TYR B C 1
ATOM 2207 O O . TYR B 1 24 ? 13.617 22.703 8.164 1 69.25 24 TYR B O 1
ATOM 2215 N N . MET B 1 25 ? 15.641 22.531 7.086 1 78.88 25 MET B N 1
ATOM 2216 C CA . MET B 1 25 ? 15.961 23.938 7.32 1 78.88 25 MET B CA 1
ATOM 2217 C C . MET B 1 25 ? 16.766 24.516 6.16 1 78.88 25 MET B C 1
ATOM 2219 O O . MET B 1 25 ? 17.641 23.844 5.621 1 78.88 25 MET B O 1
ATOM 2223 N N . ASN B 1 26 ? 16.234 25.688 5.66 1 79.06 26 ASN B N 1
ATOM 2224 C CA . ASN B 1 26 ? 17.031 26.328 4.617 1 79.06 26 ASN B CA 1
ATOM 2225 C C . ASN B 1 26 ? 18.328 26.906 5.172 1 79.06 26 ASN B C 1
ATOM 2227 O O . ASN B 1 26 ? 18.438 27.141 6.379 1 79.06 26 ASN B O 1
ATOM 2231 N N . ILE B 1 27 ? 19.219 27.188 4.199 1 86.69 27 ILE B N 1
ATOM 2232 C CA . ILE B 1 27 ? 20.578 27.609 4.531 1 86.69 27 ILE B CA 1
ATOM 2233 C C . ILE B 1 27 ? 20.531 28.953 5.27 1 86.69 27 ILE B C 1
ATOM 2235 O O . ILE B 1 27 ? 21.234 29.141 6.266 1 86.69 27 ILE B O 1
ATOM 2239 N N . GLU B 1 28 ? 19.594 29.797 4.848 1 85.31 28 GLU B N 1
ATOM 2240 C CA . GLU B 1 28 ? 19.516 31.125 5.434 1 85.31 28 GLU B CA 1
ATOM 2241 C C . GLU B 1 28 ? 19.016 31.078 6.875 1 85.31 28 GLU B C 1
ATOM 2243 O O . GLU B 1 28 ? 19.562 31.719 7.758 1 85.31 28 GLU B O 1
ATOM 2248 N N . GLU B 1 29 ? 18.078 30.266 7.121 1 84.81 29 GLU B N 1
ATOM 2249 C CA . GLU B 1 29 ? 17.516 30.078 8.461 1 84.81 29 GLU B CA 1
ATOM 2250 C C . GLU B 1 29 ? 18.547 29.469 9.406 1 84.81 29 GLU B C 1
ATOM 2252 O O . GLU B 1 29 ? 18.688 29.906 10.547 1 84.81 29 GLU B O 1
ATOM 2257 N N . LEU B 1 30 ? 19.156 28.484 8.914 1 89.81 30 LEU B N 1
ATOM 2258 C CA . LEU B 1 30 ? 20.172 27.828 9.719 1 89.81 30 LEU B CA 1
ATOM 2259 C C . LEU B 1 30 ? 21.281 28.797 10.086 1 89.81 30 LEU B C 1
ATOM 2261 O O . LEU B 1 30 ? 21.75 28.812 11.227 1 89.81 30 LEU B O 1
ATOM 2265 N N . ALA B 1 31 ? 21.688 29.641 9.125 1 92.06 31 ALA B N 1
ATOM 2266 C CA . ALA B 1 31 ? 22.75 30.625 9.344 1 92.06 31 ALA B CA 1
ATOM 2267 C C . ALA B 1 31 ? 22.359 31.625 10.438 1 92.06 31 ALA B C 1
ATOM 2269 O O . ALA B 1 31 ? 23.156 31.953 11.305 1 92.06 31 ALA B O 1
ATOM 2270 N N . GLN B 1 32 ? 21.141 32 10.383 1 88.12 32 GLN B N 1
ATOM 2271 C CA . GLN B 1 32 ? 20.625 32.969 11.359 1 88.12 32 GLN B CA 1
ATOM 2272 C C . GLN B 1 32 ? 20.578 32.344 12.75 1 88.12 32 GLN B C 1
ATOM 2274 O O . GLN B 1 32 ? 21.031 32.969 13.719 1 88.12 32 GLN B O 1
ATOM 2279 N N . LEU B 1 33 ? 20.109 31.156 12.852 1 86.38 33 LEU B N 1
ATOM 2280 C CA . LEU B 1 33 ? 19.891 30.5 14.133 1 86.38 33 LEU B CA 1
ATOM 2281 C C . LEU B 1 33 ? 21.234 30.125 14.781 1 86.38 33 LEU B C 1
ATOM 2283 O O . LEU B 1 33 ? 21.375 30.172 16 1 86.38 33 LEU B O 1
ATOM 2287 N N . LEU B 1 34 ? 22.156 29.781 13.93 1 88.88 34 LEU B N 1
ATOM 2288 C CA . LEU B 1 34 ? 23.438 29.328 14.43 1 88.88 34 LEU B CA 1
ATOM 2289 C C . LEU B 1 34 ? 24.438 30.484 14.492 1 88.88 34 LEU B C 1
ATOM 2291 O O . LEU B 1 34 ? 25.562 30.312 14.961 1 88.88 34 LEU B O 1
ATOM 2295 N N . ASP B 1 35 ? 23.984 31.625 14.023 1 90.56 35 ASP B N 1
ATOM 2296 C CA . ASP B 1 35 ? 24.781 32.844 14.008 1 90.56 35 ASP B CA 1
ATOM 2297 C C . ASP B 1 35 ? 26.109 32.625 13.266 1 90.56 35 ASP B C 1
ATOM 2299 O O . ASP B 1 35 ? 27.172 32.906 13.812 1 90.56 35 ASP B O 1
ATOM 2303 N N . VAL B 1 36 ? 26.047 32.094 12.039 1 92.94 36 VAL B N 1
ATOM 2304 C CA . VAL B 1 36 ? 27.188 31.859 11.156 1 92.94 36 VAL B CA 1
ATOM 2305 C C . VAL B 1 36 ? 26.812 32.25 9.727 1 92.94 36 VAL B C 1
ATOM 2307 O O . VAL B 1 36 ? 25.656 32.562 9.438 1 92.94 36 VAL B O 1
ATOM 2310 N N . SER B 1 37 ? 27.75 32.344 8.844 1 91.25 37 SER B N 1
ATOM 2311 C CA . SER B 1 37 ? 27.516 32.688 7.438 1 91.25 37 SER B CA 1
ATOM 2312 C C . SER B 1 37 ? 26.844 31.531 6.699 1 91.25 37 SER B C 1
ATOM 2314 O O . SER B 1 37 ? 26.953 30.375 7.113 1 91.25 37 SER B O 1
ATOM 2316 N N . THR B 1 38 ? 26.234 31.891 5.59 1 92.5 38 THR B N 1
ATOM 2317 C CA . THR B 1 38 ? 25.625 30.875 4.738 1 92.5 38 THR B CA 1
ATOM 2318 C C . THR B 1 38 ? 26.672 29.922 4.195 1 92.5 38 THR B C 1
ATOM 2320 O O . THR B 1 38 ? 26.406 28.734 4.012 1 92.5 38 THR B O 1
ATOM 2323 N N . GLN B 1 39 ? 27.859 30.484 4.02 1 89.56 39 GLN B N 1
ATOM 2324 C CA . GLN B 1 39 ? 28.953 29.641 3.531 1 89.56 39 GLN B CA 1
ATOM 2325 C C . GLN B 1 39 ? 29.344 28.594 4.562 1 89.56 39 GLN B C 1
ATOM 2327 O O . GLN B 1 39 ? 29.609 27.438 4.207 1 89.56 39 GLN B O 1
ATOM 2332 N N . THR B 1 40 ? 29.328 28.969 5.758 1 92.06 40 THR B N 1
ATOM 2333 C CA . THR B 1 40 ? 29.656 28.047 6.848 1 92.06 40 THR B CA 1
ATOM 2334 C C . THR B 1 40 ? 28.594 26.938 6.949 1 92.06 40 THR B C 1
ATOM 2336 O O . THR B 1 40 ? 28.938 25.766 7.074 1 92.06 40 THR B O 1
ATOM 2339 N N . VAL B 1 41 ? 27.312 27.344 6.855 1 92.38 41 VAL B N 1
ATOM 2340 C CA . VAL B 1 41 ? 26.219 26.391 6.93 1 92.38 41 VAL B CA 1
ATOM 2341 C C . VAL B 1 41 ? 26.328 25.391 5.773 1 92.38 41 VAL B C 1
ATOM 2343 O O . VAL B 1 41 ? 26.141 24.188 5.961 1 92.38 41 VAL B O 1
ATOM 2346 N N . ARG B 1 42 ? 26.641 25.891 4.633 1 89.94 42 ARG B N 1
ATOM 2347 C CA . ARG B 1 42 ? 26.75 25.031 3.463 1 89.94 42 ARG B CA 1
ATOM 2348 C C . ARG B 1 42 ? 27.844 24 3.656 1 89.94 42 ARG B C 1
ATOM 2350 O O . ARG B 1 42 ? 27.672 22.828 3.307 1 89.94 42 ARG B O 1
ATOM 2357 N N . ARG B 1 43 ? 28.938 24.453 4.199 1 89.31 43 ARG B N 1
ATOM 2358 C CA . ARG B 1 43 ? 30.062 23.547 4.469 1 89.31 43 ARG B CA 1
ATOM 2359 C C . ARG B 1 43 ? 29.688 22.5 5.504 1 89.31 43 ARG B C 1
ATOM 2361 O O . ARG B 1 43 ? 30 21.312 5.344 1 89.31 43 ARG B O 1
ATOM 2368 N N . ASP B 1 44 ? 29 22.953 6.488 1 90.81 44 ASP B N 1
ATOM 2369 C CA . ASP B 1 44 ? 28.594 22.047 7.555 1 90.81 44 ASP B CA 1
ATOM 2370 C C . ASP B 1 44 ? 27.594 21.016 7.039 1 90.81 44 ASP B C 1
ATOM 2372 O O . ASP B 1 44 ? 27.719 19.828 7.352 1 90.81 44 ASP B O 1
ATOM 2376 N N . ILE B 1 45 ? 26.672 21.516 6.273 1 88.62 45 ILE B N 1
ATOM 2377 C CA . ILE B 1 45 ? 25.656 20.641 5.707 1 88.62 45 ILE B CA 1
ATOM 2378 C C . ILE B 1 45 ? 26.312 19.578 4.828 1 88.62 45 ILE B C 1
ATOM 2380 O O . ILE B 1 45 ? 25.953 18.391 4.887 1 88.62 45 ILE B O 1
ATOM 2384 N N . ARG B 1 46 ? 27.266 20.016 4.07 1 85.69 46 ARG B N 1
ATOM 2385 C CA . ARG B 1 46 ? 28 19.062 3.234 1 85.69 46 ARG B CA 1
ATOM 2386 C C . ARG B 1 46 ? 28.688 18 4.082 1 85.69 46 ARG B C 1
ATOM 2388 O O . ARG B 1 46 ? 28.562 16.812 3.805 1 85.69 46 ARG B O 1
ATOM 2395 N N . LYS B 1 47 ? 29.359 18.438 5.043 1 84.81 47 LYS B N 1
ATOM 2396 C CA . LYS B 1 47 ? 30.094 17.531 5.926 1 84.81 47 LYS B CA 1
ATOM 2397 C C . LYS B 1 47 ? 29.141 16.562 6.629 1 84.81 47 LYS B C 1
ATOM 2399 O O . LYS B 1 47 ? 29.375 15.352 6.656 1 84.81 47 LYS B O 1
ATOM 2404 N N . LEU B 1 48 ? 28.062 17.109 7.172 1 86.44 48 LEU B N 1
ATOM 2405 C CA . LEU B 1 48 ? 27.125 16.312 7.941 1 86.44 48 LEU B CA 1
ATOM 2406 C C . LEU B 1 48 ? 26.359 15.344 7.031 1 86.44 48 LEU B C 1
ATOM 2408 O O . LEU B 1 48 ? 26.016 14.234 7.441 1 86.44 48 LEU B O 1
ATOM 2412 N N . SER B 1 49 ? 26.109 15.844 5.836 1 82.56 49 SER B N 1
ATOM 2413 C CA . SER B 1 49 ? 25.469 14.984 4.848 1 82.56 49 SER B CA 1
ATOM 2414 C C . SER B 1 49 ? 26.359 13.812 4.465 1 82.56 49 SER B C 1
ATOM 2416 O O . SER B 1 49 ? 25.891 12.68 4.355 1 82.56 49 SER B O 1
ATOM 2418 N N . GLU B 1 50 ? 27.594 14.133 4.398 1 78.44 50 GLU B N 1
ATOM 2419 C CA . GLU B 1 50 ? 28.562 13.094 4.086 1 78.44 50 GLU B CA 1
ATOM 2420 C C . GLU B 1 50 ? 28.672 12.07 5.211 1 78.44 50 GLU B C 1
ATOM 2422 O O . GLU B 1 50 ? 28.938 10.891 4.965 1 78.44 50 GLU B O 1
ATOM 2427 N N . GLN B 1 51 ? 28.375 12.531 6.387 1 75.25 51 GLN B N 1
ATOM 2428 C CA . GLN B 1 51 ? 28.422 11.664 7.555 1 75.25 51 GLN B CA 1
ATOM 2429 C C . GLN B 1 51 ? 27.094 10.93 7.746 1 75.25 5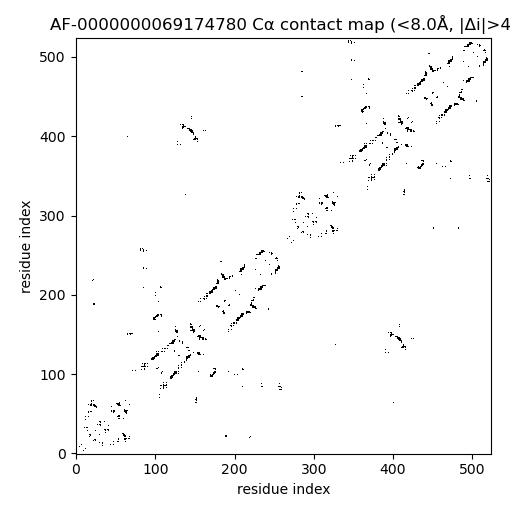1 GLN B C 1
ATOM 2431 O O . GLN B 1 51 ? 26.938 10.148 8.695 1 75.25 51 GLN B O 1
ATOM 2436 N N . GLY B 1 52 ? 26.156 11.297 6.957 1 72.44 52 GLY B N 1
ATOM 2437 C CA . GLY B 1 52 ? 24.859 10.633 6.98 1 72.44 52 GLY B CA 1
ATOM 2438 C C . GLY B 1 52 ? 23.938 11.156 8.07 1 72.44 52 GLY B C 1
ATOM 2439 O O . GLY B 1 52 ? 22.969 10.484 8.445 1 72.44 52 GLY B O 1
ATOM 2440 N N . LEU B 1 53 ? 24.25 12.312 8.648 1 72.19 53 LEU B N 1
ATOM 2441 C CA . LEU B 1 53 ? 23.516 12.836 9.789 1 72.19 53 LEU B CA 1
ATOM 2442 C C . LEU B 1 53 ? 22.344 13.703 9.32 1 72.19 53 LEU B C 1
ATOM 2444 O O . LEU B 1 53 ? 21.359 13.852 10.039 1 72.19 53 LEU B O 1
ATOM 2448 N N . ILE B 1 54 ? 22.516 14.344 8.188 1 78.62 54 ILE B N 1
ATOM 2449 C CA . ILE B 1 54 ? 21.469 15.125 7.547 1 78.62 54 ILE B CA 1
ATOM 2450 C C . ILE B 1 54 ? 21.516 14.922 6.035 1 78.62 54 ILE B C 1
ATOM 2452 O O . ILE B 1 54 ? 22.469 14.367 5.508 1 78.62 54 ILE B O 1
ATOM 2456 N N . THR B 1 55 ? 20.453 15.164 5.371 1 78.31 55 THR B N 1
ATOM 2457 C CA . THR B 1 55 ? 20.406 15.125 3.912 1 78.31 55 THR B CA 1
ATOM 2458 C C . THR B 1 55 ? 20.484 16.531 3.336 1 78.31 55 THR B C 1
ATOM 2460 O O . THR B 1 55 ? 19.734 17.422 3.756 1 78.31 55 THR B O 1
ATOM 2463 N N . ARG B 1 56 ? 21.5 16.703 2.365 1 78.06 56 ARG B N 1
ATOM 2464 C CA . ARG B 1 56 ? 21.672 18 1.715 1 78.06 56 ARG B CA 1
ATOM 2465 C C . ARG B 1 56 ? 20.688 18.156 0.557 1 78.06 56 ARG B C 1
ATOM 2467 O O . ARG B 1 56 ? 20.5 17.234 -0.234 1 78.06 56 ARG B O 1
ATOM 2474 N N . HIS B 1 57 ? 19.859 19.234 0.53 1 72.25 57 HIS B N 1
ATOM 2475 C CA . HIS B 1 57 ? 19 19.656 -0.572 1 72.25 57 HIS B CA 1
ATOM 2476 C C . HIS B 1 57 ? 19.484 20.969 -1.183 1 72.25 57 HIS B C 1
ATOM 2478 O O . HIS B 1 57 ? 20.328 21.656 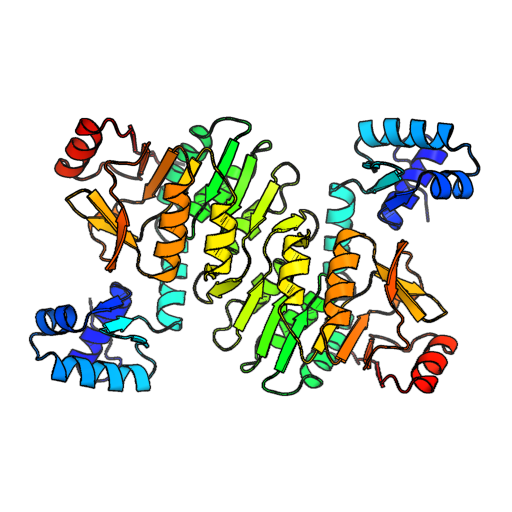-0.608 1 72.25 57 HIS B O 1
ATOM 2484 N N . HIS B 1 58 ? 18.828 21.234 -2.42 1 69.81 58 HIS B N 1
ATOM 2485 C CA . HIS B 1 58 ? 19.062 22.547 -2.984 1 69.81 58 HIS B CA 1
ATOM 2486 C C . HIS B 1 58 ? 18.484 23.641 -2.086 1 69.81 58 HIS B C 1
ATOM 2488 O O . HIS B 1 58 ? 17.312 23.609 -1.739 1 69.81 58 HIS B O 1
ATOM 2494 N N . GLY B 1 59 ? 19.438 24.391 -1.338 1 68.56 59 GLY B N 1
ATOM 2495 C CA . GLY B 1 59 ? 19.062 25.547 -0.534 1 68.56 59 GLY B CA 1
ATOM 2496 C C . GLY B 1 59 ? 18.984 25.234 0.949 1 68.56 59 GLY B C 1
ATOM 2497 O O . GLY B 1 59 ? 18.688 26.125 1.758 1 68.56 59 GLY B O 1
ATOM 2498 N N . GLY B 1 60 ? 19.078 23.859 1.244 1 79.25 60 GLY B N 1
ATOM 2499 C CA . GLY B 1 60 ? 19 23.562 2.662 1 79.25 60 GLY B CA 1
ATOM 2500 C C . GLY B 1 60 ? 19.328 22.109 2.982 1 79.25 60 GLY B C 1
ATOM 2501 O O . GLY B 1 60 ? 20.078 21.469 2.254 1 79.25 60 GLY B O 1
ATOM 2502 N N . ALA B 1 61 ? 19.078 21.75 4.227 1 81.25 61 ALA B N 1
ATOM 2503 C CA . ALA B 1 61 ? 19.375 20.406 4.699 1 81.25 61 ALA B CA 1
ATOM 2504 C C . ALA B 1 61 ? 18.172 19.797 5.402 1 81.25 61 ALA B C 1
ATOM 2506 O O . ALA B 1 61 ? 17.359 20.5 5.992 1 81.25 61 ALA B O 1
ATOM 2507 N N . GLY B 1 62 ? 17.938 18.547 5.172 1 74.75 62 GLY B N 1
ATOM 2508 C CA . GLY B 1 62 ? 16.859 17.812 5.793 1 74.75 62 GLY B CA 1
ATOM 2509 C C . GLY B 1 62 ? 17.328 16.594 6.578 1 74.75 62 GLY B C 1
ATOM 2510 O O . GLY B 1 62 ? 18.531 16.328 6.648 1 74.75 62 GLY B O 1
ATOM 2511 N N . ARG B 1 63 ? 16.438 16.094 7.379 1 64.38 63 ARG B N 1
ATOM 2512 C CA . ARG B 1 63 ? 16.75 14.922 8.195 1 64.38 63 ARG B CA 1
ATOM 2513 C C . ARG B 1 63 ? 17.172 13.75 7.324 1 64.38 63 ARG B C 1
ATOM 2515 O O . ARG B 1 63 ? 16.766 13.648 6.164 1 64.38 63 ARG B O 1
ATOM 2522 N N . VAL B 1 64 ? 18.156 13.102 7.898 1 62.09 64 VAL B N 1
ATOM 2523 C CA . VAL B 1 64 ? 18.469 11.82 7.266 1 62.09 64 VAL B CA 1
ATOM 2524 C C . VAL B 1 64 ? 17.312 10.859 7.449 1 62.09 64 VAL B C 1
ATOM 2526 O O . VAL B 1 64 ? 16.531 10.977 8.398 1 62.09 64 VAL B O 1
ATOM 2529 N N . SER B 1 65 ? 17.078 10.023 6.48 1 57.25 65 SER B N 1
ATOM 2530 C CA . SER B 1 65 ? 15.984 9.062 6.418 1 57.25 65 SER B CA 1
ATOM 2531 C C . SER B 1 65 ? 15.797 8.344 7.75 1 57.25 65 SER B C 1
ATOM 2533 O O . SER B 1 65 ? 14.672 8.148 8.203 1 57.25 65 SER B O 1
ATOM 2535 N N . SER B 1 66 ? 16.797 8.047 8.508 1 52.06 66 SER B N 1
ATOM 2536 C CA . SER B 1 66 ? 16.703 7.332 9.773 1 52.06 66 SER B CA 1
ATOM 2537 C C . SER B 1 66 ? 16.031 8.188 10.844 1 52.06 66 SER B C 1
ATOM 2539 O O . SER B 1 66 ? 15.234 7.684 11.641 1 52.06 66 SER B O 1
ATOM 2541 N N . VAL B 1 67 ? 16.344 9.516 10.883 1 50.22 67 VAL B N 1
ATOM 2542 C CA . VAL B 1 67 ? 15.758 10.445 11.844 1 50.22 67 VAL B CA 1
ATOM 2543 C C . VAL B 1 67 ? 14.273 10.648 11.523 1 50.22 67 VAL B C 1
ATOM 2545 O O . VAL B 1 67 ? 13.438 10.68 12.43 1 50.22 67 VAL B O 1
ATOM 2548 N N . MET B 1 68 ? 14.062 10.641 10.266 1 61.75 68 MET B N 1
ATOM 2549 C CA . MET B 1 68 ? 12.672 10.789 9.836 1 61.75 68 MET B CA 1
ATOM 2550 C C . MET B 1 68 ? 11.844 9.586 10.258 1 61.75 68 MET B C 1
ATOM 2552 O O . MET B 1 68 ? 10.703 9.734 10.703 1 61.75 68 MET B O 1
ATOM 2556 N N . ASN B 1 69 ? 12.406 8.406 10.125 1 62.59 69 ASN B N 1
ATOM 2557 C CA . ASN B 1 69 ? 11.711 7.191 10.531 1 62.59 69 ASN B CA 1
ATOM 2558 C C . ASN B 1 69 ? 11.391 7.203 12.023 1 62.59 69 ASN B C 1
ATOM 2560 O O . ASN B 1 69 ? 10.266 6.918 12.422 1 62.59 69 ASN B O 1
ATOM 2564 N N . THR B 1 70 ? 12.406 7.656 12.742 1 63.44 70 THR B N 1
ATOM 2565 C CA . THR B 1 70 ? 12.25 7.695 14.188 1 63.44 70 THR B CA 1
ATOM 2566 C C . THR B 1 70 ? 11.211 8.742 14.594 1 63.44 70 THR B C 1
ATOM 2568 O O . THR B 1 70 ? 10.375 8.492 15.469 1 63.44 70 THR B O 1
ATOM 2571 N N . ALA B 1 71 ? 11.273 9.75 13.844 1 73.38 71 ALA B N 1
ATOM 2572 C CA . ALA B 1 71 ? 10.352 10.82 14.188 1 73.38 71 ALA B CA 1
ATOM 2573 C C . ALA B 1 71 ? 8.906 10.406 13.922 1 73.38 71 ALA B C 1
ATOM 2575 O O . ALA B 1 71 ? 8.023 10.672 14.742 1 73.38 71 ALA B O 1
ATOM 2576 N N . PHE B 1 72 ? 8.672 9.742 12.898 1 84.56 72 PHE B N 1
ATOM 2577 C CA . PHE B 1 72 ? 7.316 9.305 12.57 1 84.56 72 PHE B CA 1
ATOM 2578 C C . PHE B 1 72 ? 6.836 8.25 13.555 1 84.56 72 PHE B C 1
ATOM 2580 O O . PHE B 1 72 ? 5.703 8.312 14.031 1 84.56 72 PHE B O 1
ATOM 2587 N N . GLU B 1 73 ? 7.66 7.355 13.836 1 81.56 73 GLU B N 1
ATOM 2588 C CA . GLU B 1 73 ? 7.312 6.301 14.789 1 81.56 73 GLU B CA 1
ATOM 2589 C C . GLU B 1 73 ? 7.047 6.879 16.172 1 81.56 73 GLU B C 1
ATOM 2591 O O . GLU B 1 73 ? 6.117 6.449 16.859 1 81.56 73 GLU B O 1
ATOM 2596 N N . GLN B 1 74 ? 7.84 7.852 16.547 1 81.12 74 GLN B N 1
ATOM 2597 C CA . GLN B 1 74 ? 7.629 8.516 17.828 1 81.12 74 GLN B CA 1
ATOM 2598 C C . GLN B 1 74 ? 6.277 9.234 17.859 1 81.12 74 GLN B C 1
ATOM 2600 O O . GLN B 1 74 ? 5.539 9.133 18.844 1 81.12 74 GLN B O 1
ATOM 2605 N N . ARG B 1 75 ? 6.004 9.93 16.797 1 88.69 75 ARG B N 1
ATOM 2606 C CA . ARG B 1 75 ? 4.715 10.609 16.734 1 88.69 75 ARG B CA 1
ATOM 2607 C C . ARG B 1 75 ? 3.566 9.609 16.781 1 88.69 75 ARG B C 1
ATOM 2609 O O . ARG B 1 75 ? 2.52 9.883 17.359 1 88.69 75 ARG B O 1
ATOM 2616 N N . GLU B 1 76 ? 3.725 8.469 16.094 1 89.25 76 GLU B N 1
ATOM 2617 C CA . GLU B 1 76 ? 2.701 7.434 16.078 1 89.25 76 GLU B CA 1
ATOM 2618 C C . GLU B 1 76 ? 2.344 6.98 17.484 1 89.25 76 GLU B C 1
ATOM 2620 O O . GLU B 1 76 ? 1.174 6.734 17.781 1 89.25 76 GLU B O 1
ATOM 2625 N N . LEU B 1 77 ? 3.309 7.02 18.375 1 87.12 77 LEU B N 1
ATOM 2626 C CA . LEU B 1 77 ? 3.133 6.473 19.719 1 87.12 77 LEU B CA 1
ATOM 2627 C C . LEU B 1 77 ? 2.828 7.582 20.719 1 87.12 77 LEU B C 1
ATOM 2629 O O . LEU B 1 77 ? 2.582 7.309 21.891 1 87.12 77 LEU B O 1
ATOM 2633 N N . SER B 1 78 ? 2.828 8.789 20.281 1 89.56 78 SER B N 1
ATOM 2634 C CA . SER B 1 78 ? 2.57 9.93 21.156 1 89.56 78 SER B CA 1
ATOM 2635 C C . SER B 1 78 ? 1.119 10.383 21.062 1 89.56 78 SER B C 1
ATOM 2637 O O . SER B 1 78 ? 0.499 10.266 20 1 89.56 78 SER B O 1
ATOM 2639 N N . LEU B 1 79 ? 0.567 10.797 22.25 1 93.19 79 LEU B N 1
ATOM 2640 C CA . LEU B 1 79 ? -0.752 11.414 22.312 1 93.19 79 LEU B CA 1
ATOM 2641 C C . LEU B 1 79 ? -1.813 10.5 21.703 1 93.19 79 LEU B C 1
ATOM 2643 O O . LEU B 1 79 ? -2.658 10.953 20.938 1 93.19 79 LEU B O 1
ATOM 2647 N N . THR B 1 80 ? -1.679 9.25 22.016 1 94.44 80 THR B N 1
ATOM 2648 C CA . THR B 1 80 ? -2.543 8.234 21.406 1 94.44 80 THR B CA 1
ATOM 2649 C C . THR B 1 80 ? -4 8.469 21.797 1 94.44 80 THR B C 1
ATOM 2651 O O . THR B 1 80 ? -4.902 8.312 20.969 1 94.44 80 THR B O 1
ATOM 2654 N N . ALA B 1 81 ? -4.219 8.867 23.062 1 95.12 81 ALA B N 1
ATOM 2655 C CA . ALA B 1 81 ? -5.582 9.141 23.516 1 95.12 81 ALA B CA 1
ATOM 2656 C C . ALA B 1 81 ? -6.168 10.352 22.812 1 95.12 81 ALA B C 1
ATOM 2658 O O . ALA B 1 81 ? -7.328 10.336 22.391 1 95.12 81 ALA B O 1
ATOM 2659 N N . GLU B 1 82 ? -5.352 11.383 22.703 1 96.38 82 GLU B N 1
ATOM 2660 C CA . GLU B 1 82 ? -5.766 12.594 22 1 96.38 82 GLU B CA 1
ATOM 2661 C C . GLU B 1 82 ? -6.09 12.297 20.531 1 96.38 82 GLU B C 1
ATOM 2663 O O . GLU B 1 82 ? -7.121 12.734 20.016 1 96.38 82 GLU B O 1
ATOM 2668 N N . LYS B 1 83 ? -5.211 11.531 19.859 1 97.62 83 LYS B N 1
ATOM 2669 C CA . LYS B 1 83 ? -5.441 11.172 18.469 1 97.62 83 LYS B CA 1
ATOM 2670 C C . LYS B 1 83 ? -6.719 10.359 18.312 1 97.62 83 LYS B C 1
ATOM 2672 O O . LYS B 1 83 ? -7.48 10.555 17.359 1 97.62 83 LYS B O 1
ATOM 2677 N N . ARG B 1 84 ? -6.965 9.469 19.234 1 96.94 84 ARG B N 1
ATOM 2678 C CA . ARG B 1 84 ? -8.164 8.641 19.172 1 96.94 84 ARG B CA 1
ATOM 2679 C C . ARG B 1 84 ? -9.422 9.5 19.312 1 96.94 84 ARG B C 1
ATOM 2681 O O . ARG B 1 84 ? -10.406 9.281 18.594 1 96.94 84 ARG B O 1
ATOM 2688 N N . ALA B 1 85 ? -9.383 10.391 20.219 1 97.5 85 ALA B N 1
ATOM 2689 C CA . ALA B 1 85 ? -10.531 11.273 20.406 1 97.5 85 ALA B CA 1
ATOM 2690 C C . ALA B 1 85 ? -10.812 12.102 19.156 1 97.5 85 ALA B C 1
ATOM 2692 O O . ALA B 1 85 ? -11.961 12.211 18.734 1 97.5 85 ALA B O 1
ATOM 2693 N N . ILE B 1 86 ? -9.797 12.664 18.625 1 98.44 86 ILE B N 1
ATOM 2694 C CA . ILE B 1 86 ? -9.922 13.422 17.391 1 98.44 86 ILE B CA 1
ATOM 2695 C C . ILE B 1 86 ? -10.508 12.531 16.297 1 98.44 86 ILE B C 1
ATOM 2697 O O . ILE B 1 86 ? -11.43 12.945 15.578 1 98.44 86 ILE B O 1
ATOM 2701 N N . ALA B 1 87 ? -10 11.336 16.172 1 98.69 87 ALA B N 1
ATOM 2702 C CA . ALA B 1 87 ? -10.406 10.375 15.148 1 98.69 87 ALA B CA 1
ATOM 2703 C C . ALA B 1 87 ? -11.898 10.055 15.258 1 98.69 87 ALA B C 1
ATOM 2705 O O . ALA B 1 87 ? -12.609 10.039 14.258 1 98.69 87 ALA B O 1
ATOM 2706 N N . GLU B 1 88 ? -12.344 9.82 16.453 1 96.94 88 GLU B N 1
ATOM 2707 C CA . GLU B 1 88 ? -13.75 9.5 16.688 1 96.94 88 GLU B CA 1
ATOM 2708 C C . GLU B 1 88 ? -14.656 10.672 16.312 1 96.94 88 GLU B C 1
ATOM 2710 O O . GLU B 1 88 ? -15.719 10.477 15.727 1 96.94 88 GLU B O 1
ATOM 2715 N N . ALA B 1 89 ? -14.227 11.836 16.672 1 98.06 89 ALA B N 1
ATOM 2716 C CA . ALA B 1 89 ? -14.992 13.031 16.312 1 98.06 89 ALA B CA 1
ATOM 2717 C C . ALA B 1 89 ? -15.117 13.156 14.797 1 98.06 89 ALA B C 1
ATOM 2719 O O . ALA B 1 89 ? -16.172 13.516 14.289 1 98.06 89 ALA B O 1
ATOM 2720 N N . VAL B 1 90 ? -14.031 12.898 14.047 1 98.56 90 VAL B N 1
ATOM 2721 C CA . VAL B 1 90 ? -14.039 12.953 12.586 1 98.56 90 VAL B CA 1
ATOM 2722 C C . VAL B 1 90 ? -14.992 11.898 12.031 1 98.56 90 VAL B C 1
ATOM 2724 O O . VAL B 1 90 ? -15.789 12.18 11.133 1 98.56 90 VAL B O 1
ATOM 2727 N N . ALA B 1 91 ? -14.891 10.68 12.57 1 97.44 91 ALA B N 1
ATOM 2728 C CA . ALA B 1 91 ? -15.75 9.586 12.117 1 97.44 91 ALA B CA 1
ATOM 2729 C C . ALA B 1 91 ? -17.219 9.945 12.273 1 97.44 91 ALA B C 1
ATOM 2731 O O . ALA B 1 91 ? -18.031 9.656 11.391 1 97.44 91 ALA B O 1
ATOM 2732 N N . ASP B 1 92 ? -17.531 10.602 13.375 1 96.31 92 ASP B N 1
ATOM 2733 C CA . ASP B 1 92 ? -18.906 11.016 13.648 1 96.31 92 ASP B CA 1
ATOM 2734 C C . ASP B 1 92 ? -19.344 12.133 12.711 1 96.31 92 ASP B C 1
ATOM 2736 O O . ASP B 1 92 ? -20.531 12.258 12.391 1 96.31 92 ASP B O 1
ATOM 2740 N N . TYR B 1 93 ? -18.469 12.914 12.297 1 97.19 93 TYR B N 1
ATOM 2741 C CA . TYR B 1 93 ? -18.734 14.094 11.484 1 97.19 93 TYR B CA 1
ATOM 2742 C C . TYR B 1 93 ? -19.047 13.695 10.039 1 97.19 93 TYR B C 1
ATOM 2744 O O . TYR B 1 93 ? -19.812 14.367 9.359 1 97.19 93 TYR B O 1
ATOM 2752 N N . LEU B 1 94 ? -18.422 12.609 9.508 1 97.62 94 LEU B N 1
ATOM 2753 C CA . LEU B 1 94 ? -18.531 12.195 8.109 1 97.62 94 LEU B CA 1
ATOM 2754 C C . LEU B 1 94 ? -19.922 11.648 7.812 1 97.62 94 LEU B C 1
ATOM 2756 O O . LEU B 1 94 ? -20.438 10.812 8.555 1 97.62 94 LEU B O 1
ATOM 2760 N N . PRO B 1 95 ? -20.531 12.141 6.789 1 96.38 95 PRO B N 1
ATOM 2761 C CA . PRO B 1 95 ? -21.812 11.57 6.383 1 96.38 95 PRO B CA 1
ATOM 2762 C C . PRO B 1 95 ? -21.672 10.18 5.766 1 96.38 95 PRO B C 1
ATOM 2764 O O . PRO B 1 95 ? -20.562 9.703 5.555 1 96.38 95 PRO B O 1
ATOM 2767 N N . GLU B 1 96 ? -22.828 9.562 5.496 1 92.81 96 GLU B N 1
ATOM 2768 C CA . GLU B 1 96 ? -22.844 8.281 4.801 1 92.81 96 GLU B CA 1
ATOM 2769 C C . GLU B 1 96 ? -22.562 8.453 3.311 1 92.81 96 GLU B C 1
ATOM 2771 O O . GLU B 1 96 ? -22.828 9.523 2.75 1 92.81 96 GLU B O 1
ATOM 2776 N N . ARG B 1 97 ? -22.047 7.418 2.66 1 92.44 97 ARG B N 1
ATOM 2777 C CA . ARG B 1 97 ? -21.875 7.312 1.214 1 92.44 97 ARG B CA 1
ATOM 2778 C C . ARG B 1 97 ? -21.141 8.523 0.659 1 92.44 97 ARG B C 1
ATOM 2780 O O . ARG B 1 97 ? -21.625 9.188 -0.264 1 92.44 97 ARG B O 1
ATOM 2787 N N . CYS B 1 98 ? -19.938 8.75 1.18 1 96.12 98 CYS B N 1
ATOM 2788 C CA . CYS B 1 98 ? -19.141 9.852 0.658 1 96.12 98 CYS B CA 1
ATOM 2789 C C . CYS B 1 98 ? -17.75 9.375 0.261 1 96.12 98 CYS B C 1
ATOM 2791 O O . CYS B 1 98 ? -17.312 8.297 0.668 1 96.12 98 CYS B O 1
ATOM 2793 N N . THR B 1 99 ? -17.156 10.117 -0.636 1 98.06 99 THR B N 1
ATOM 2794 C CA . THR B 1 99 ? -15.781 9.906 -1.062 1 98.06 99 THR B CA 1
ATOM 2795 C C . THR B 1 99 ? -14.828 10.773 -0.244 1 98.06 99 THR B C 1
ATOM 2797 O O . THR B 1 99 ? -15.047 11.977 -0.085 1 98.06 99 THR B O 1
ATOM 2800 N N . VAL B 1 100 ? -13.742 10.094 0.281 1 98.81 100 VAL B N 1
ATOM 2801 C CA . VAL B 1 100 ? -12.859 10.773 1.219 1 98.81 100 VAL B CA 1
ATOM 2802 C C . VAL B 1 100 ? -11.414 10.609 0.776 1 98.81 100 VAL B C 1
ATOM 2804 O O . VAL B 1 100 ? -10.953 9.492 0.544 1 98.81 100 VAL B O 1
ATOM 2807 N N . PHE B 1 101 ? -10.695 11.766 0.643 1 98.88 101 PHE B N 1
ATOM 2808 C CA . PHE B 1 101 ? -9.242 11.75 0.593 1 98.88 101 PHE B CA 1
ATOM 2809 C C . PHE B 1 101 ? -8.648 11.664 1.997 1 98.88 101 PHE B C 1
ATOM 2811 O O . PHE B 1 101 ? -9.133 12.328 2.918 1 98.88 101 PHE B O 1
ATOM 2818 N N . ILE B 1 102 ? -7.617 10.867 2.182 1 98.88 102 ILE B N 1
ATOM 2819 C CA . ILE B 1 102 ? -6.871 10.852 3.436 1 98.88 102 ILE B CA 1
ATOM 2820 C C . ILE B 1 102 ? -5.379 10.992 3.15 1 98.88 102 ILE B C 1
ATOM 2822 O O . ILE B 1 102 ? -4.816 10.234 2.357 1 98.88 102 ILE B O 1
ATOM 2826 N N . THR B 1 103 ? -4.738 11.93 3.777 1 98.44 103 THR B N 1
ATOM 2827 C CA . THR B 1 103 ? -3.316 12.172 3.553 1 98.44 103 THR B CA 1
ATOM 2828 C C . THR B 1 103 ? -2.469 11.234 4.41 1 98.44 103 THR B C 1
ATOM 2830 O O . THR B 1 103 ? -2.947 10.188 4.855 1 98.44 103 THR B O 1
ATOM 2833 N N . ILE B 1 104 ? -1.191 11.602 4.531 1 97.12 104 ILE B N 1
ATOM 2834 C CA . ILE B 1 104 ? -0.22 10.852 5.32 1 97.12 104 ILE B CA 1
ATOM 2835 C C . ILE B 1 104 ? -0.095 11.477 6.711 1 97.12 104 ILE B C 1
ATOM 2837 O O . ILE B 1 104 ? -0.056 12.695 6.848 1 97.12 104 ILE B O 1
ATOM 2841 N N . GLY B 1 105 ? -0.027 10.562 7.746 1 96.5 105 GLY B N 1
ATOM 2842 C CA . GLY B 1 105 ? 0.217 11.062 9.094 1 96.5 105 GLY B CA 1
ATOM 2843 C C . GLY B 1 105 ? -0.233 10.109 10.18 1 96.5 105 GLY B C 1
ATOM 2844 O O . GLY B 1 105 ? -1.005 9.18 9.914 1 96.5 105 GLY B O 1
ATOM 2845 N N . THR B 1 106 ? 0.248 10.367 11.375 1 96.94 106 THR B N 1
ATOM 2846 C CA . THR B 1 106 ? -0.101 9.492 12.484 1 96.94 106 THR B CA 1
ATOM 2847 C C . THR B 1 106 ? -1.514 9.789 12.984 1 96.94 106 THR B C 1
ATOM 2849 O O . THR B 1 106 ? -2.23 8.883 13.406 1 96.94 106 THR B O 1
ATOM 2852 N N . THR B 1 107 ? -1.918 11.008 12.961 1 97.75 107 THR B N 1
ATOM 2853 C CA . THR B 1 107 ? -3.264 11.352 13.398 1 97.75 107 THR B CA 1
ATOM 2854 C C . THR B 1 107 ? -4.309 10.812 12.43 1 97.75 107 THR B C 1
ATOM 2856 O O . THR B 1 107 ? -5.344 10.297 12.844 1 97.75 107 THR B O 1
ATOM 2859 N N . VAL B 1 108 ? -4.035 10.93 11.133 1 98.31 108 VAL B N 1
ATOM 2860 C CA . VAL B 1 108 ? -5.004 10.43 10.164 1 98.31 108 VAL B CA 1
ATOM 2861 C C . VAL B 1 108 ? -5.02 8.898 10.188 1 98.31 108 VAL B C 1
ATOM 2863 O O . VAL B 1 108 ? -6.012 8.281 9.797 1 98.31 108 VAL B O 1
ATOM 2866 N N . GLU B 1 109 ? -3.934 8.234 10.602 1 98.25 109 GLU B N 1
ATOM 2867 C CA . GLU B 1 109 ? -3.979 6.793 10.82 1 98.25 109 GLU B CA 1
ATOM 2868 C C . GLU B 1 109 ? -4.984 6.434 11.906 1 98.25 109 GLU B C 1
ATOM 2870 O O . GLU B 1 109 ? -5.691 5.43 11.797 1 98.25 109 GLU B O 1
ATOM 2875 N N . ALA B 1 110 ? -5.004 7.234 12.961 1 98.19 110 ALA B N 1
ATOM 2876 C CA . ALA B 1 110 ? -6.02 7.043 13.992 1 98.19 110 ALA B CA 1
ATOM 2877 C C . ALA B 1 110 ? -7.422 7.207 13.414 1 98.19 110 ALA B C 1
ATOM 2879 O O . ALA B 1 110 ? -8.336 6.457 13.766 1 98.19 110 ALA B O 1
ATOM 2880 N N . VAL B 1 111 ? -7.57 8.164 12.555 1 98.69 111 VAL B N 1
ATOM 2881 C CA . VAL B 1 111 ? -8.859 8.367 11.906 1 98.69 111 VAL B CA 1
ATOM 2882 C C . VAL B 1 111 ? -9.227 7.125 11.094 1 98.69 111 VAL B C 1
ATOM 2884 O O . VAL B 1 111 ? -10.367 6.668 11.125 1 98.69 111 VAL B O 1
ATOM 2887 N N . ALA B 1 112 ? -8.242 6.598 10.312 1 98.62 112 ALA B N 1
ATOM 2888 C CA . ALA B 1 112 ? -8.477 5.379 9.547 1 98.62 112 ALA B CA 1
ATOM 2889 C C . ALA B 1 112 ? -9 4.262 10.438 1 98.62 112 ALA B C 1
ATOM 2891 O O . ALA B 1 112 ? -9.938 3.551 10.07 1 98.62 112 ALA B O 1
ATOM 2892 N N . ARG B 1 113 ? -8.438 4.109 11.609 1 97.69 113 ARG B N 1
ATOM 2893 C CA . ARG B 1 113 ? -8.867 3.076 12.547 1 97.69 113 ARG B CA 1
ATOM 2894 C C . ARG B 1 113 ? -10.297 3.326 13.023 1 97.69 113 ARG B C 1
ATOM 2896 O O . ARG B 1 113 ? -11.07 2.385 13.195 1 97.69 113 ARG B O 1
ATOM 2903 N N . ALA B 1 114 ? -10.617 4.539 13.258 1 97.12 114 ALA B N 1
ATOM 2904 C CA . ALA B 1 114 ? -11.969 4.891 13.703 1 97.12 114 ALA B CA 1
ATOM 2905 C C . ALA B 1 114 ? -12.992 4.625 12.602 1 97.12 114 ALA B C 1
ATOM 2907 O O . ALA B 1 114 ? -14.195 4.543 12.875 1 97.12 114 ALA B O 1
ATOM 2908 N N . LEU B 1 115 ? -12.531 4.48 11.352 1 97.44 115 LEU B N 1
ATOM 2909 C CA . LEU B 1 115 ? -13.438 4.312 10.219 1 97.44 115 LEU B CA 1
ATOM 2910 C C . LEU B 1 115 ? -13.617 2.834 9.883 1 97.44 115 LEU B C 1
ATOM 2912 O O . LEU B 1 115 ? -14.336 2.49 8.945 1 97.44 115 LEU B O 1
ATOM 2916 N N . LEU B 1 116 ? -13 1.936 10.641 1 93.88 116 LEU B N 1
ATOM 2917 C CA . LEU B 1 116 ? -12.969 0.51 10.336 1 93.88 116 LEU B CA 1
ATOM 2918 C C . LEU B 1 116 ? -14.375 -0.078 10.32 1 93.88 116 LEU B C 1
ATOM 2920 O O . LEU B 1 116 ? -14.633 -1.066 9.633 1 93.88 116 LEU B O 1
ATOM 2924 N N . ASN B 1 117 ? -15.281 0.524 11.031 1 89 117 ASN B N 1
ATOM 2925 C CA . ASN B 1 117 ? -16.625 -0.043 11.141 1 89 117 ASN B CA 1
ATOM 2926 C C . ASN B 1 117 ? -17.594 0.616 10.164 1 89 117 ASN B C 1
ATOM 2928 O O . ASN B 1 117 ? -18.766 0.267 10.125 1 89 117 ASN B O 1
ATOM 2932 N N . ARG B 1 118 ? -17.062 1.535 9.383 1 91.62 118 ARG B N 1
ATOM 2933 C CA . ARG B 1 118 ? -17.891 2.162 8.359 1 91.62 118 ARG B CA 1
ATOM 2934 C C . ARG B 1 118 ? -18.109 1.223 7.176 1 91.62 118 ARG B C 1
ATOM 2936 O O . ARG B 1 118 ? -17.328 0.298 6.957 1 91.62 118 ARG B O 1
ATOM 2943 N N . ARG B 1 119 ? -19.25 1.373 6.367 1 87 119 ARG B N 1
ATOM 2944 C CA . ARG B 1 119 ? -19.578 0.445 5.289 1 87 119 ARG B CA 1
ATOM 2945 C C . ARG B 1 119 ? -19.859 1.193 3.992 1 87 119 ARG B C 1
ATOM 2947 O O . ARG B 1 119 ? -20.109 0.575 2.955 1 87 119 ARG B O 1
ATOM 2954 N N . ASP B 1 120 ? -19.75 2.488 3.918 1 88.69 120 ASP B N 1
ATOM 2955 C CA . ASP B 1 120 ? -20.312 3.242 2.799 1 88.69 120 ASP B CA 1
ATOM 2956 C C . ASP B 1 120 ? -19.359 4.332 2.334 1 88.69 120 ASP B C 1
ATOM 2958 O O . ASP B 1 120 ? -19.781 5.422 1.95 1 88.69 120 ASP B O 1
ATOM 2962 N N . LEU B 1 121 ? -18.062 4.02 2.465 1 95.88 121 LEU B N 1
ATOM 2963 C CA . LEU B 1 121 ? -17.094 5.051 2.107 1 95.88 121 LEU B CA 1
ATOM 2964 C C . LEU B 1 121 ? -16.234 4.605 0.925 1 95.88 121 LEU B C 1
ATOM 2966 O O . LEU B 1 121 ? -15.992 3.412 0.75 1 95.88 121 LEU B O 1
ATOM 2970 N N . ARG B 1 122 ? -15.961 5.48 0.115 1 97.25 122 ARG B N 1
ATOM 2971 C CA . ARG B 1 122 ? -14.852 5.344 -0.825 1 97.25 122 ARG B CA 1
ATOM 2972 C C . ARG B 1 122 ? -13.641 6.148 -0.362 1 97.25 122 ARG B C 1
ATOM 2974 O O . ARG B 1 122 ? -13.711 7.371 -0.229 1 97.25 122 ARG B O 1
ATOM 2981 N N . ILE B 1 123 ? -12.555 5.453 -0.147 1 98.56 123 ILE B N 1
ATOM 2982 C CA . ILE B 1 123 ? -11.359 6.094 0.401 1 98.56 123 ILE B CA 1
ATOM 2983 C C . ILE B 1 123 ? -10.25 6.102 -0.646 1 98.56 123 ILE B C 1
ATOM 2985 O O . ILE B 1 123 ? -9.938 5.062 -1.23 1 98.56 123 ILE B O 1
ATOM 2989 N N . ILE B 1 124 ? -9.711 7.27 -0.888 1 98.75 124 ILE B N 1
ATOM 2990 C CA . ILE B 1 124 ? -8.516 7.449 -1.699 1 98.75 124 ILE B CA 1
ATOM 2991 C C . ILE B 1 124 ? -7.383 8.008 -0.836 1 98.75 124 ILE B C 1
ATOM 2993 O O . ILE B 1 124 ? -7.52 9.078 -0.242 1 98.75 124 ILE B O 1
ATOM 2997 N N . THR B 1 125 ? -6.277 7.289 -0.724 1 98.81 125 THR B N 1
ATOM 2998 C CA . THR B 1 125 ? -5.203 7.703 0.173 1 98.81 125 THR B CA 1
ATOM 2999 C C . THR B 1 125 ? -3.84 7.441 -0.458 1 98.81 125 THR B C 1
ATOM 3001 O O . THR B 1 125 ? -3.639 6.418 -1.114 1 98.81 125 THR B O 1
ATOM 3004 N N . ASN B 1 126 ? -2.953 8.398 -0.237 1 98.56 126 ASN B N 1
ATOM 3005 C CA . ASN B 1 126 ? -1.578 8.18 -0.676 1 98.56 126 ASN B CA 1
ATOM 3006 C C . ASN B 1 126 ? -0.705 7.648 0.456 1 98.56 126 ASN B C 1
ATOM 3008 O O . ASN B 1 126 ? 0.518 7.805 0.429 1 98.56 126 ASN B O 1
ATOM 3012 N N . SER B 1 127 ? -1.311 7.113 1.444 1 98.5 127 SER B N 1
ATOM 3013 C CA . SER B 1 127 ? -0.621 6.488 2.568 1 98.5 127 SER B CA 1
ATOM 3014 C C . SER B 1 127 ? -0.777 4.973 2.537 1 98.5 127 SER B C 1
ATOM 3016 O O . SER B 1 127 ? -1.875 4.449 2.744 1 98.5 127 SER B O 1
ATOM 3018 N N . LEU B 1 128 ? 0.337 4.324 2.395 1 98.12 128 LEU B N 1
ATOM 3019 C CA . LEU B 1 128 ? 0.332 2.867 2.461 1 98.12 128 LEU B CA 1
ATOM 3020 C C . LEU B 1 128 ? -0.203 2.387 3.805 1 98.12 128 LEU B C 1
ATOM 3022 O O . LEU B 1 128 ? -0.917 1.384 3.871 1 98.12 128 LEU B O 1
ATOM 3026 N N . ARG B 1 129 ? 0.063 3.057 4.844 1 97.5 129 ARG B N 1
ATOM 3027 C CA . ARG B 1 129 ? -0.306 2.67 6.199 1 97.5 129 ARG B CA 1
ATOM 3028 C C . ARG B 1 129 ? -1.805 2.838 6.43 1 97.5 129 ARG B C 1
ATOM 3030 O O . ARG B 1 129 ? -2.447 1.973 7.023 1 97.5 129 ARG B O 1
ATOM 3037 N N . VAL B 1 130 ? -2.324 3.939 5.93 1 98.56 130 VAL B N 1
ATOM 3038 C CA . VAL B 1 130 ? -3.768 4.145 6 1 98.56 130 VAL B CA 1
ATOM 3039 C C . VAL B 1 130 ? -4.484 3.062 5.195 1 98.56 130 VAL B C 1
ATOM 3041 O O . VAL B 1 130 ? -5.465 2.479 5.66 1 98.56 130 VAL B O 1
ATOM 3044 N N . ALA B 1 131 ? -3.959 2.805 3.98 1 98.69 131 ALA B N 1
ATOM 3045 C CA . ALA B 1 131 ? -4.535 1.763 3.133 1 98.69 131 ALA B CA 1
ATOM 3046 C C . ALA B 1 131 ? -4.504 0.407 3.832 1 98.69 131 ALA B C 1
ATOM 3048 O O . ALA B 1 131 ? -5.48 -0.347 3.781 1 98.69 131 ALA B O 1
ATOM 3049 N N . GLN B 1 132 ? -3.404 0.12 4.488 1 97.44 132 GLN B N 1
ATOM 3050 C CA . GLN B 1 132 ? -3.229 -1.144 5.199 1 97.44 132 GLN B CA 1
ATOM 3051 C C . GLN B 1 132 ? -4.266 -1.305 6.305 1 97.44 132 GLN B C 1
ATOM 3053 O O . GLN B 1 132 ? -4.762 -2.408 6.539 1 97.44 132 GLN B O 1
ATOM 3058 N N . ILE B 1 133 ? -4.586 -0.283 6.949 1 97.31 133 ILE B N 1
ATOM 3059 C CA . ILE B 1 133 ? -5.555 -0.307 8.039 1 97.31 133 ILE B CA 1
ATOM 3060 C C . ILE B 1 133 ? -6.945 -0.611 7.492 1 97.31 133 ILE B C 1
ATOM 3062 O O . ILE B 1 133 ? -7.703 -1.373 8.094 1 97.31 133 ILE B O 1
ATOM 3066 N N . LEU B 1 134 ? -7.254 -0.126 6.301 1 97.56 134 LEU B N 1
ATOM 3067 C CA . LEU B 1 134 ? -8.656 -0.032 5.906 1 97.56 134 LEU B CA 1
ATOM 3068 C C . LEU B 1 134 ? -9 -1.093 4.867 1 97.56 134 LEU B C 1
ATOM 3070 O O . LEU B 1 134 ? -10.172 -1.406 4.66 1 97.56 134 LEU B O 1
ATOM 3074 N N . TYR B 1 135 ? -7.992 -1.675 4.109 1 95.12 135 TYR B N 1
ATOM 3075 C CA . TYR B 1 135 ? -8.289 -2.377 2.865 1 95.12 135 TYR B CA 1
ATOM 3076 C C . TYR B 1 135 ? -9.039 -3.674 3.139 1 95.12 135 TYR B C 1
ATOM 3078 O O . TYR B 1 135 ? -9.758 -4.18 2.271 1 95.12 135 TYR B O 1
ATOM 3086 N N . LYS B 1 136 ? -9.008 -4.188 4.359 1 91.94 136 LYS B N 1
ATOM 3087 C CA . LYS B 1 136 ? -9.625 -5.477 4.656 1 91.94 136 LYS B CA 1
ATOM 3088 C C . LYS B 1 136 ? -11.141 -5.34 4.82 1 91.94 136 LYS B C 1
ATOM 3090 O O . LYS B 1 136 ? -11.859 -6.34 4.801 1 91.94 136 LYS B O 1
ATOM 3095 N N . ASN B 1 137 ? -11.531 -4.121 5.117 1 91.94 137 ASN B N 1
ATOM 3096 C CA . ASN B 1 137 ? -12.969 -3.889 5.199 1 91.94 137 ASN B CA 1
ATOM 3097 C C . ASN B 1 137 ? -13.633 -4.012 3.832 1 91.94 137 ASN B C 1
ATOM 3099 O O . ASN B 1 137 ? -13.469 -3.141 2.977 1 91.94 137 ASN B O 1
ATOM 3103 N N . GLN B 1 138 ? -14.438 -4.988 3.586 1 86.62 138 GLN B N 1
ATOM 3104 C CA . GLN B 1 138 ? -15.031 -5.309 2.291 1 86.62 138 GLN B CA 1
ATOM 3105 C C . GLN B 1 138 ? -16.125 -4.316 1.929 1 86.62 138 GLN B C 1
ATOM 3107 O O . GLN B 1 138 ? -16.547 -4.238 0.771 1 86.62 138 GLN B O 1
ATOM 3112 N N . ASP B 1 139 ? -16.578 -3.6 2.889 1 87.88 139 ASP B N 1
ATOM 3113 C CA . ASP B 1 139 ? -17.703 -2.703 2.672 1 87.88 139 ASP B CA 1
ATOM 3114 C C . ASP B 1 139 ? -17.234 -1.293 2.328 1 87.88 139 ASP B C 1
ATOM 3116 O O . ASP B 1 139 ? -18.047 -0.383 2.162 1 87.88 139 ASP B O 1
ATOM 3120 N N . ILE B 1 140 ? -15.859 -1.125 2.289 1 92.81 140 ILE B N 1
ATOM 3121 C CA . ILE B 1 140 ? -15.266 0.148 1.896 1 92.81 140 ILE B CA 1
ATOM 3122 C C . ILE B 1 140 ? -14.383 -0.054 0.666 1 92.81 140 ILE B C 1
ATOM 3124 O O . ILE B 1 140 ? -13.688 -1.067 0.552 1 92.81 140 ILE B O 1
ATOM 3128 N N . GLU B 1 141 ? -14.555 0.854 -0.254 1 94.94 141 GLU B N 1
ATOM 3129 C CA . GLU B 1 141 ? -13.617 0.853 -1.374 1 94.94 141 GLU B CA 1
ATOM 3130 C C . GLU B 1 141 ? -12.367 1.672 -1.051 1 94.94 141 GLU B C 1
ATOM 3132 O O . GLU B 1 141 ? -12.469 2.854 -0.711 1 94.94 141 GLU B O 1
ATOM 3137 N N . VAL B 1 142 ? -11.211 1.042 -1.13 1 97.88 142 VAL B N 1
ATOM 3138 C CA . VAL B 1 142 ? -9.953 1.73 -0.868 1 97.88 142 VAL B CA 1
ATOM 3139 C C . VAL B 1 142 ? -9.109 1.766 -2.141 1 97.88 142 VAL B C 1
ATOM 3141 O O . VAL B 1 142 ? -8.906 0.735 -2.785 1 97.88 142 VAL B O 1
ATOM 3144 N N . MET B 1 143 ? -8.641 2.977 -2.508 1 97.88 143 MET B N 1
ATOM 3145 C CA . MET B 1 143 ? -7.781 3.176 -3.67 1 97.88 143 MET B CA 1
ATOM 3146 C C . MET B 1 143 ? -6.492 3.889 -3.275 1 97.88 143 MET B C 1
ATOM 3148 O O . MET B 1 143 ? -6.484 4.695 -2.342 1 97.88 143 MET B O 1
ATOM 3152 N N . VAL B 1 144 ? -5.422 3.574 -4 1 98.56 144 VAL B N 1
ATOM 3153 C CA . VAL B 1 144 ? -4.145 4.258 -3.816 1 98.56 144 VAL B CA 1
ATOM 3154 C C . VAL B 1 144 ? -3.615 4.734 -5.168 1 98.56 144 VAL B C 1
ATOM 3156 O O . VAL B 1 144 ? -3.93 4.148 -6.207 1 98.56 144 VAL B O 1
ATOM 3159 N N . PRO B 1 145 ? -2.857 5.855 -5.133 1 98 145 PRO B N 1
ATOM 3160 C CA . PRO B 1 145 ? -2.146 6.266 -6.348 1 98 145 PRO B CA 1
ATOM 3161 C C . PRO B 1 145 ? -0.882 5.445 -6.594 1 98 145 PRO B C 1
ATOM 3163 O O . PRO B 1 145 ? -0.426 4.723 -5.707 1 98 145 PRO B O 1
ATOM 3166 N N . GLY B 1 146 ? -0.427 5.504 -7.82 1 97 146 GLY B N 1
ATOM 3167 C CA . GLY B 1 146 ? 0.858 4.906 -8.148 1 97 146 GLY B CA 1
ATOM 3168 C C . GLY B 1 146 ? 2.029 5.832 -7.883 1 97 146 GLY B C 1
ATOM 3169 O O . GLY B 1 146 ? 1.896 7.055 -7.977 1 97 146 GLY B O 1
ATOM 3170 N N . GLY B 1 147 ? 3.162 5.211 -7.484 1 95.62 147 GLY B N 1
ATOM 3171 C CA . GLY B 1 147 ? 4.367 5.996 -7.254 1 95.62 147 GLY B CA 1
ATOM 3172 C C . GLY B 1 147 ? 5.359 5.305 -6.34 1 95.62 147 GLY B C 1
ATOM 3173 O O . GLY B 1 147 ? 5.27 4.098 -6.113 1 95.62 147 GLY B O 1
ATOM 3174 N N . THR B 1 148 ? 6.297 6.141 -5.895 1 95.19 148 THR B N 1
ATOM 3175 C CA . THR B 1 148 ? 7.352 5.648 -5.02 1 95.19 148 THR B CA 1
ATOM 3176 C C . THR B 1 148 ? 6.938 5.762 -3.555 1 95.19 148 THR B C 1
ATOM 3178 O O . THR B 1 148 ? 6.363 6.773 -3.143 1 95.19 148 THR B O 1
ATOM 3181 N N . LEU B 1 149 ? 7.289 4.676 -2.793 1 96.31 149 LEU B N 1
ATOM 3182 C CA . LEU B 1 149 ? 7.004 4.688 -1.363 1 96.31 149 LEU B CA 1
ATOM 3183 C C . LEU B 1 149 ? 8.156 5.316 -0.583 1 96.31 149 LEU B C 1
ATOM 3185 O O . LEU B 1 149 ? 9.32 5.023 -0.844 1 96.31 149 LEU B O 1
ATOM 3189 N N . ARG B 1 150 ? 7.73 6.109 0.323 1 93.25 150 ARG B N 1
ATOM 3190 C CA . ARG B 1 150 ? 8.727 6.668 1.229 1 93.25 150 ARG B CA 1
ATOM 3191 C C . ARG B 1 150 ? 9 5.723 2.393 1 93.25 150 ARG B C 1
ATOM 3193 O O . ARG B 1 150 ? 8.078 5.305 3.092 1 93.25 150 ARG B O 1
ATOM 3200 N N . ALA B 1 151 ? 10.211 5.559 2.695 1 90.81 151 ALA B N 1
ATOM 3201 C CA . ALA B 1 151 ? 10.609 4.551 3.678 1 90.81 151 ALA B CA 1
ATOM 3202 C C . ALA B 1 151 ? 10.219 4.98 5.09 1 90.81 151 ALA B C 1
ATOM 3204 O O . ALA B 1 151 ? 9.93 4.141 5.941 1 90.81 151 ALA B O 1
ATOM 3205 N N . HIS B 1 152 ? 10.141 6.203 5.352 1 88.44 152 HIS B N 1
ATOM 3206 C CA . HIS B 1 152 ? 9.984 6.672 6.727 1 88.44 152 HIS B CA 1
ATOM 3207 C C . HIS B 1 152 ? 8.523 6.668 7.148 1 88.44 152 HIS B C 1
ATOM 3209 O O . HIS B 1 152 ? 8.211 6.602 8.344 1 88.44 152 HIS B O 1
ATOM 3215 N N . ASN B 1 153 ? 7.629 6.676 6.129 1 93.38 153 ASN B N 1
ATOM 3216 C CA . ASN B 1 153 ? 6.25 6.781 6.59 1 93.38 153 ASN B CA 1
ATOM 3217 C C . ASN B 1 153 ? 5.285 6.07 5.648 1 93.38 153 ASN B C 1
ATOM 3219 O O . ASN B 1 153 ? 4.074 6.062 5.879 1 93.38 153 ASN B O 1
ATOM 3223 N N . GLY B 1 154 ? 5.758 5.504 4.539 1 95.75 154 GLY B N 1
ATOM 3224 C CA . GLY B 1 154 ? 4.918 4.754 3.621 1 95.75 154 GLY B CA 1
ATOM 3225 C C . GLY B 1 154 ? 4.129 5.637 2.676 1 95.75 154 GLY B C 1
ATOM 3226 O O . GLY B 1 154 ? 3.188 5.176 2.025 1 95.75 154 GLY B O 1
ATOM 3227 N N . GLY B 1 155 ? 4.445 6.918 2.65 1 97.12 155 GLY B N 1
ATOM 3228 C CA . GLY B 1 155 ? 3.771 7.809 1.72 1 97.12 155 GLY B CA 1
ATOM 3229 C C . GLY B 1 155 ? 4.09 7.508 0.267 1 97.12 155 GLY B C 1
ATOM 3230 O O . GLY B 1 155 ? 5.223 7.164 -0.067 1 97.12 155 GLY B O 1
ATOM 3231 N N . ILE B 1 156 ? 3.074 7.582 -0.544 1 97.69 156 ILE B N 1
ATOM 3232 C CA . ILE B 1 156 ? 3.227 7.449 -1.989 1 97.69 156 ILE B CA 1
ATOM 3233 C C . ILE B 1 156 ? 3.303 8.828 -2.631 1 97.69 156 ILE B C 1
ATOM 3235 O O . ILE B 1 156 ? 2.361 9.617 -2.533 1 97.69 156 ILE B O 1
ATOM 3239 N N . ILE B 1 157 ? 4.414 9.109 -3.285 1 93.88 157 ILE B N 1
ATOM 3240 C CA . ILE B 1 157 ? 4.645 10.453 -3.793 1 93.88 157 ILE B CA 1
ATOM 3241 C C . ILE B 1 157 ? 5.039 10.391 -5.266 1 93.88 157 ILE B C 1
ATOM 3243 O O . ILE B 1 157 ? 5.137 9.305 -5.844 1 93.88 157 ILE B O 1
ATOM 3247 N N . GLY B 1 158 ? 5.113 11.633 -5.906 1 89.81 158 GLY B N 1
ATOM 3248 C CA . GLY B 1 158 ? 5.543 11.75 -7.293 1 89.81 158 GLY B CA 1
ATOM 3249 C C . GLY B 1 158 ? 4.438 12.219 -8.219 1 89.81 158 GLY B C 1
ATOM 3250 O O . GLY B 1 158 ? 3.283 12.344 -7.809 1 89.81 158 GLY B O 1
ATOM 3251 N N . PRO B 1 159 ? 4.832 12.453 -9.43 1 90.94 159 PRO B N 1
ATOM 3252 C CA . PRO B 1 159 ? 3.865 12.992 -10.391 1 90.94 159 PRO B CA 1
ATOM 3253 C C . PRO B 1 159 ? 2.68 12.055 -10.625 1 90.94 159 PRO B C 1
ATOM 3255 O O . PRO B 1 159 ? 1.557 12.516 -10.844 1 90.94 159 PRO B O 1
ATOM 3258 N N . GLY B 1 160 ? 2.93 10.789 -10.562 1 92.31 160 GLY B N 1
ATOM 3259 C CA . GLY B 1 160 ? 1.847 9.828 -10.719 1 92.31 160 GLY B CA 1
ATOM 3260 C C . GLY B 1 160 ? 0.779 9.953 -9.648 1 92.31 160 GLY B C 1
ATOM 3261 O O . GLY B 1 160 ? -0.411 9.797 -9.93 1 92.31 160 GLY B O 1
ATOM 3262 N N . ALA B 1 161 ? 1.252 10.203 -8.445 1 95.62 161 ALA B N 1
ATOM 3263 C CA . ALA B 1 161 ? 0.306 10.383 -7.352 1 95.62 161 ALA B CA 1
ATOM 3264 C C . ALA B 1 161 ? -0.566 11.617 -7.566 1 95.62 161 ALA B C 1
ATOM 3266 O O . ALA B 1 161 ? -1.782 11.562 -7.371 1 95.62 161 ALA B O 1
ATOM 3267 N N . VAL B 1 162 ? 0.03 12.688 -8.031 1 95.81 162 VAL B N 1
ATOM 3268 C CA . VAL B 1 162 ? -0.682 13.93 -8.305 1 95.81 162 VAL B CA 1
ATOM 3269 C C . VAL B 1 162 ? -1.711 13.703 -9.414 1 95.81 162 VAL B C 1
ATOM 3271 O O . VAL B 1 162 ? -2.889 14.031 -9.25 1 95.81 162 VAL B O 1
ATOM 3274 N N . ASP B 1 163 ? -1.28 13.07 -10.477 1 95.38 163 ASP B N 1
ATOM 3275 C CA . ASP B 1 163 ? -2.154 12.797 -11.617 1 95.38 163 ASP B CA 1
ATOM 3276 C C . ASP B 1 163 ? -3.355 11.953 -11.195 1 95.38 163 ASP B C 1
ATOM 3278 O O . ASP B 1 163 ? -4.48 12.211 -11.633 1 95.38 163 ASP B O 1
ATOM 3282 N N . PHE B 1 164 ? -3.09 11.023 -10.422 1 96.31 164 PHE B N 1
ATOM 3283 C CA . PHE B 1 164 ? -4.141 10.133 -9.953 1 96.31 164 PHE B CA 1
ATOM 3284 C C . PHE B 1 164 ? -5.207 10.906 -9.188 1 96.31 164 PHE B C 1
ATOM 3286 O O . PHE B 1 164 ? -6.402 10.773 -9.469 1 96.31 164 PHE B O 1
ATOM 3293 N N . ILE B 1 165 ? -4.805 11.711 -8.258 1 97.5 165 ILE B N 1
ATOM 3294 C CA . ILE B 1 165 ? -5.711 12.469 -7.402 1 97.5 165 ILE B CA 1
ATOM 3295 C C . ILE B 1 165 ? -6.52 13.445 -8.25 1 97.5 165 ILE B C 1
ATOM 3297 O O . ILE B 1 165 ? -7.707 13.664 -8 1 97.5 165 ILE B O 1
ATOM 3301 N N . GLU B 1 166 ? -5.922 14 -9.266 1 97.56 166 GLU B N 1
ATOM 3302 C CA . GLU B 1 166 ? -6.566 14.984 -10.133 1 97.56 166 GLU B CA 1
ATOM 3303 C C . GLU B 1 166 ? -7.75 14.375 -10.875 1 97.56 166 GLU B C 1
ATOM 3305 O O . GLU B 1 166 ? -8.625 15.094 -11.359 1 97.56 166 GLU B O 1
ATOM 3310 N N . GLY B 1 167 ? -7.789 13.148 -10.938 1 95.88 167 GLY B N 1
ATOM 3311 C CA . GLY B 1 167 ? -8.867 12.461 -11.625 1 95.88 167 GLY B CA 1
ATOM 3312 C C . GLY B 1 167 ? -10.117 12.305 -10.773 1 95.88 167 GLY B C 1
ATOM 3313 O O . GLY B 1 167 ? -11.141 11.812 -11.25 1 95.88 167 GLY B O 1
ATOM 3314 N N . PHE B 1 168 ? -10.07 12.805 -9.547 1 96.88 168 PHE B N 1
ATOM 3315 C CA . PHE B 1 168 ? -11.18 12.609 -8.633 1 96.88 168 PHE B CA 1
ATOM 3316 C C . PHE B 1 168 ? -11.68 13.945 -8.094 1 96.88 168 PHE B C 1
ATOM 3318 O O . PHE B 1 168 ? -10.984 14.961 -8.195 1 96.88 168 PHE B O 1
ATOM 3325 N N . ARG B 1 169 ? -12.93 13.938 -7.668 1 97.81 169 ARG B N 1
ATOM 3326 C CA . ARG B 1 169 ? -13.516 14.977 -6.82 1 97.81 169 ARG B CA 1
ATOM 3327 C C . ARG B 1 169 ? -14.117 14.367 -5.555 1 97.81 169 ARG B C 1
ATOM 3329 O O . ARG B 1 169 ? -15.164 13.719 -5.605 1 97.81 169 ARG B O 1
ATOM 3336 N N . ALA B 1 170 ? -13.484 14.625 -4.473 1 98.5 170 ALA B N 1
ATOM 3337 C CA . ALA B 1 170 ? -13.93 14.023 -3.223 1 98.5 170 ALA B CA 1
ATOM 3338 C C . ALA B 1 170 ? -14.867 14.953 -2.459 1 98.5 170 ALA B C 1
ATOM 3340 O O . ALA B 1 170 ? -14.797 16.172 -2.623 1 98.5 170 ALA B O 1
ATOM 3341 N N . ASP B 1 171 ? -15.711 14.336 -1.676 1 98.69 171 ASP B N 1
ATOM 3342 C CA . ASP B 1 171 ? -16.562 15.117 -0.79 1 98.69 171 ASP B CA 1
ATOM 3343 C C . ASP B 1 171 ? -15.758 15.734 0.349 1 98.69 171 ASP B C 1
ATOM 3345 O O . ASP B 1 171 ? -15.992 16.891 0.726 1 98.69 171 ASP B O 1
ATOM 3349 N N . TYR B 1 172 ? -14.797 14.961 0.836 1 98.81 172 TYR B N 1
ATOM 3350 C CA . TYR B 1 172 ? -14 15.422 1.968 1 98.81 172 TYR B CA 1
ATOM 3351 C C . TYR B 1 172 ? -12.531 15.07 1.776 1 98.81 172 TYR B C 1
ATOM 3353 O O . TYR B 1 172 ? -12.203 14.062 1.137 1 98.81 172 TYR B O 1
ATOM 3361 N N . LEU B 1 173 ? -11.75 15.891 2.293 1 98.94 173 LEU B N 1
ATOM 3362 C CA . LEU B 1 173 ? -10.352 15.594 2.602 1 98.94 173 LEU B CA 1
ATOM 3363 C C . LEU B 1 173 ? -10.117 15.594 4.109 1 98.94 173 LEU B C 1
ATOM 3365 O O . LEU B 1 173 ? -10.516 16.531 4.801 1 98.94 173 LEU B O 1
ATOM 3369 N N . ILE B 1 174 ? -9.523 14.523 4.602 1 98.94 174 ILE B N 1
ATOM 3370 C CA . ILE B 1 174 ? -9 14.516 5.961 1 98.94 174 ILE B CA 1
ATOM 3371 C C . ILE B 1 174 ? -7.477 14.648 5.922 1 98.94 174 ILE B C 1
ATOM 3373 O O . ILE B 1 174 ? -6.781 13.781 5.387 1 98.94 174 ILE B O 1
ATOM 3377 N N . THR B 1 175 ? -6.973 15.719 6.5 1 98.81 175 THR B N 1
ATOM 3378 C CA . THR B 1 175 ? -5.539 15.969 6.406 1 98.81 175 THR B CA 1
ATOM 3379 C C . THR B 1 175 ? -4.961 16.328 7.77 1 98.81 175 THR B C 1
ATOM 3381 O O . THR B 1 175 ? -5.598 17.047 8.547 1 98.81 175 THR B O 1
ATOM 3384 N N . SER B 1 176 ? -3.84 15.711 8.039 1 97.69 176 SER B N 1
ATOM 3385 C CA . SER B 1 176 ? -3.002 16.172 9.133 1 97.69 176 SER B CA 1
ATOM 3386 C C . SER B 1 176 ? -2.025 17.25 8.672 1 97.69 176 SER B C 1
ATOM 3388 O O . SER B 1 176 ? -2.061 17.672 7.516 1 97.69 176 SER B O 1
ATOM 3390 N N . ILE B 1 177 ? -1.199 17.734 9.656 1 96.75 177 ILE B N 1
ATOM 3391 C CA . ILE B 1 177 ? -0.337 18.875 9.336 1 96.75 177 ILE B CA 1
ATOM 3392 C C . ILE B 1 177 ? 0.919 18.828 10.203 1 96.75 177 ILE B C 1
ATOM 3394 O O . ILE B 1 177 ? 0.91 18.25 11.289 1 96.75 177 ILE B O 1
ATOM 3398 N N . GLY B 1 178 ? 1.92 19.375 9.656 1 94.31 178 GLY B N 1
ATOM 3399 C CA . GLY B 1 178 ? 3.166 19.422 10.406 1 94.31 178 GLY B CA 1
ATOM 3400 C C . GLY B 1 178 ? 3.217 20.547 11.406 1 94.31 178 GLY B C 1
ATOM 3401 O O . GLY B 1 178 ? 3.709 20.375 12.523 1 94.31 178 GLY B O 1
ATOM 3402 N N . ALA B 1 179 ? 2.705 21.688 11.016 1 93 179 ALA B N 1
ATOM 3403 C CA . ALA B 1 179 ? 2.721 22.891 11.859 1 93 179 ALA B CA 1
ATOM 3404 C C . ALA B 1 179 ? 1.636 23.875 11.438 1 93 179 ALA B C 1
ATOM 3406 O O . ALA B 1 179 ? 1.21 23.875 10.281 1 93 179 ALA B O 1
ATOM 3407 N N . ILE B 1 180 ? 1.22 24.625 12.391 1 96.88 180 ILE B N 1
ATOM 3408 C CA . ILE B 1 180 ? 0.239 25.672 12.156 1 96.88 180 ILE B CA 1
ATOM 3409 C C . ILE B 1 180 ? 0.797 27.016 12.641 1 96.88 180 ILE B C 1
ATOM 3411 O O . ILE B 1 180 ? 1.112 27.172 13.82 1 96.88 180 ILE B O 1
ATOM 3415 N N . GLU B 1 181 ? 0.831 27.953 11.734 1 92.94 181 GLU B N 1
ATOM 3416 C CA . GLU B 1 181 ? 1.307 29.297 12.094 1 92.94 181 GLU B CA 1
ATOM 3417 C C . GLU B 1 181 ? 0.187 30.141 12.695 1 92.94 181 GLU B C 1
ATOM 3419 O O . GLU B 1 181 ? -0.994 29.828 12.523 1 92.94 181 GLU B O 1
ATOM 3424 N N . HIS B 1 182 ? 0.603 31.219 13.273 1 91.44 182 HIS B N 1
ATOM 3425 C CA . HIS B 1 182 ? -0.339 32.094 13.984 1 91.44 182 HIS B CA 1
ATOM 3426 C C . HIS B 1 182 ? -1.355 32.688 13.023 1 91.44 182 HIS B C 1
ATOM 3428 O O . HIS B 1 182 ? -2.502 32.938 13.398 1 91.44 182 HIS B O 1
ATOM 3434 N N . ASP B 1 183 ? -0.954 32.875 11.797 1 94.06 183 ASP B N 1
ATOM 3435 C CA . ASP B 1 183 ? -1.855 33.5 10.836 1 94.06 183 ASP B CA 1
ATOM 3436 C C . ASP B 1 183 ? -2.723 32.469 10.125 1 94.06 183 ASP B C 1
ATOM 3438 O O . ASP B 1 183 ? -3.449 32.812 9.188 1 94.06 183 ASP B O 1
ATOM 3442 N N . GLY B 1 184 ? -2.533 31.234 10.508 1 97.25 184 GLY B N 1
ATOM 3443 C CA . GLY B 1 184 ? -3.369 30.188 9.945 1 97.25 184 GLY B CA 1
ATOM 3444 C C . GLY B 1 184 ? -2.67 29.375 8.867 1 97.25 184 GLY B C 1
ATOM 3445 O O . GLY B 1 184 ? -3.211 28.375 8.391 1 97.25 184 GLY B O 1
ATOM 3446 N N . THR B 1 185 ? -1.471 29.766 8.5 1 96.88 185 THR B N 1
ATOM 3447 C CA . THR B 1 185 ? -0.738 29.047 7.469 1 96.88 185 THR B CA 1
ATOM 3448 C C . THR B 1 185 ? -0.468 27.609 7.91 1 96.88 185 THR B C 1
ATOM 3450 O O . THR B 1 185 ? -0.036 27.359 9.039 1 96.88 185 THR B O 1
ATOM 3453 N N . LEU B 1 186 ? -0.793 26.672 7.027 1 97.94 186 LEU B N 1
ATOM 3454 C CA . LEU B 1 186 ? -0.594 25.25 7.277 1 97.94 186 LEU B CA 1
ATOM 3455 C C . LEU B 1 186 ? 0.689 24.75 6.613 1 97.94 186 LEU B C 1
ATOM 3457 O O . LEU B 1 186 ? 0.865 24.906 5.402 1 97.94 186 LEU B O 1
ATOM 3461 N N . LEU B 1 187 ? 1.597 24.125 7.449 1 92.75 187 LEU B N 1
ATOM 3462 C CA . LEU B 1 187 ? 2.93 23.812 6.941 1 92.75 187 LEU B CA 1
ATOM 3463 C C . LEU B 1 187 ? 3.213 22.312 7.055 1 92.75 187 LEU B C 1
ATOM 3465 O O . LEU B 1 187 ? 2.861 21.688 8.055 1 92.75 187 LEU B O 1
ATOM 3469 N N . GLU B 1 188 ? 3.805 21.797 5.973 1 90.81 188 GLU B N 1
ATOM 3470 C CA . GLU B 1 188 ? 4.289 20.422 5.922 1 90.81 188 GLU B CA 1
ATOM 3471 C C . GLU B 1 188 ? 5.812 20.375 5.848 1 90.81 188 GLU B C 1
ATOM 3473 O O . GLU B 1 188 ? 6.449 21.344 5.457 1 90.81 188 GLU B O 1
ATOM 3478 N N . PHE B 1 189 ? 6.355 19.188 6.18 1 81.62 189 PHE B N 1
ATOM 3479 C CA . PHE B 1 189 ? 7.801 19 6.234 1 81.62 189 PHE B CA 1
ATOM 3480 C C . PHE B 1 189 ? 8.359 18.734 4.844 1 81.62 189 PHE B C 1
ATOM 3482 O O . PHE B 1 189 ? 9.438 19.219 4.496 1 81.62 189 PHE B O 1
ATOM 3489 N N . ASP B 1 190 ? 7.637 17.969 4.074 1 84.62 190 ASP B N 1
ATOM 3490 C CA . ASP B 1 190 ? 8.156 17.422 2.82 1 84.62 190 ASP B CA 1
ATOM 3491 C C . ASP B 1 190 ? 7.441 18.047 1.619 1 84.62 190 ASP B C 1
ATOM 3493 O O . ASP B 1 190 ? 6.207 18.047 1.558 1 84.62 190 ASP B O 1
ATOM 3497 N N . VAL B 1 191 ? 8.273 18.5 0.673 1 85.94 191 VAL B N 1
ATOM 3498 C CA . VAL B 1 191 ? 7.727 19.219 -0.476 1 85.94 191 VAL B CA 1
ATOM 3499 C C . VAL B 1 191 ? 6.852 18.281 -1.304 1 85.94 191 VAL B C 1
ATOM 3501 O O . VAL B 1 191 ? 5.82 18.688 -1.84 1 85.94 191 VAL B O 1
ATOM 3504 N N . ASN B 1 192 ? 7.238 17.047 -1.479 1 88.56 192 ASN B N 1
ATOM 3505 C CA . ASN B 1 192 ? 6.461 16.094 -2.268 1 88.56 192 ASN B CA 1
ATOM 3506 C C . ASN B 1 192 ? 5.133 15.758 -1.594 1 88.56 192 ASN B C 1
ATOM 3508 O O . ASN B 1 192 ? 4.102 15.648 -2.262 1 88.56 192 ASN B O 1
ATOM 3512 N N . GLU B 1 193 ? 5.172 15.625 -0.306 1 91.81 193 GLU B N 1
ATOM 3513 C CA . GLU B 1 193 ? 3.936 15.406 0.442 1 91.81 193 GLU B CA 1
ATOM 3514 C C . GLU B 1 193 ? 3.014 16.625 0.353 1 91.81 193 GLU B C 1
ATOM 3516 O O . GLU B 1 193 ? 1.8 16.469 0.195 1 91.81 193 GLU B O 1
ATOM 3521 N N . ALA B 1 194 ? 3.656 17.75 0.436 1 94 194 ALA B N 1
ATOM 3522 C CA . ALA B 1 194 ? 2.891 19 0.345 1 94 194 ALA B CA 1
ATOM 3523 C C . ALA B 1 194 ? 2.18 19.109 -1.001 1 94 194 ALA B C 1
ATOM 3525 O O . ALA B 1 194 ? 1.026 19.547 -1.067 1 94 194 ALA B O 1
ATOM 3526 N N . LEU B 1 195 ? 2.854 18.719 -2.023 1 93.38 195 LEU B N 1
ATOM 3527 C CA . LEU B 1 195 ? 2.277 18.781 -3.363 1 93.38 195 LEU B CA 1
ATOM 3528 C C . LEU B 1 195 ? 1.04 17.906 -3.467 1 93.38 195 LEU B C 1
ATOM 3530 O O . LEU B 1 195 ? 0.015 18.328 -4.008 1 93.38 195 LEU B O 1
ATOM 3534 N N . VAL B 1 196 ? 1.093 16.703 -2.953 1 96.69 196 VAL B N 1
ATOM 3535 C CA . VAL B 1 196 ? -0.039 15.781 -2.988 1 96.69 196 VAL B CA 1
ATOM 3536 C C . VAL B 1 196 ? -1.178 16.328 -2.131 1 96.69 196 VAL B C 1
ATOM 3538 O O . VAL B 1 196 ? -2.336 16.344 -2.557 1 96.69 196 VAL B O 1
ATOM 3541 N N . ALA B 1 197 ? -0.849 16.859 -0.982 1 97.81 197 ALA B N 1
ATOM 3542 C CA . ALA B 1 197 ? -1.86 17.422 -0.089 1 97.81 197 ALA B CA 1
ATOM 3543 C C . ALA B 1 197 ? -2.562 18.609 -0.733 1 97.81 197 ALA B C 1
ATOM 3545 O O . ALA B 1 197 ? -3.789 18.719 -0.667 1 97.81 197 ALA B O 1
ATOM 3546 N N . ARG B 1 198 ? -1.792 19.516 -1.381 1 98.12 198 ARG B N 1
ATOM 3547 C CA . ARG B 1 198 ? -2.383 20.656 -2.062 1 98.12 198 ARG B CA 1
ATOM 3548 C C . ARG B 1 198 ? -3.34 20.219 -3.162 1 98.12 198 ARG B C 1
ATOM 3550 O O . ARG B 1 198 ? -4.398 20.812 -3.354 1 98.12 198 ARG B O 1
ATOM 3557 N N . THR B 1 199 ? -2.916 19.203 -3.859 1 98.44 199 THR B N 1
ATOM 3558 C CA . THR B 1 199 ? -3.764 18.672 -4.922 1 98.44 199 THR B CA 1
ATOM 3559 C C . THR B 1 199 ? -5.062 18.109 -4.348 1 98.44 199 THR B C 1
ATOM 3561 O O . THR B 1 199 ? -6.141 18.344 -4.895 1 98.44 199 THR B O 1
ATOM 3564 N N . MET B 1 200 ? -4.977 17.422 -3.213 1 98.69 200 MET B N 1
ATOM 3565 C CA . MET B 1 200 ? -6.176 16.891 -2.564 1 98.69 200 MET B CA 1
ATOM 3566 C C . MET B 1 200 ? -7.09 18.031 -2.117 1 98.69 200 MET B C 1
ATOM 3568 O O . MET B 1 200 ? -8.312 17.953 -2.27 1 98.69 200 MET B O 1
ATOM 3572 N N . ILE B 1 201 ? -6.469 19.047 -1.589 1 98.69 201 ILE B N 1
ATOM 3573 C CA . ILE B 1 201 ? -7.242 20.203 -1.139 1 98.69 201 ILE B CA 1
ATOM 3574 C C . ILE B 1 201 ? -8.008 20.797 -2.316 1 98.69 201 ILE B C 1
ATOM 3576 O O . ILE B 1 201 ? -9.203 21.109 -2.199 1 98.69 201 ILE B O 1
ATOM 3580 N N . LYS B 1 202 ? -7.34 20.891 -3.445 1 98.38 202 LYS B N 1
ATOM 3581 C CA . LYS B 1 202 ? -7.926 21.5 -4.641 1 98.38 202 LYS B CA 1
ATOM 3582 C C . LYS B 1 202 ? -9.055 20.641 -5.191 1 98.38 202 LYS B C 1
ATOM 3584 O O . LYS B 1 202 ? -9.961 21.141 -5.855 1 98.38 202 LYS B O 1
ATOM 3589 N N . HIS B 1 203 ? -9.086 19.391 -4.883 1 98.62 203 HIS B N 1
ATOM 3590 C CA . HIS B 1 203 ? -10.023 18.484 -5.523 1 98.62 203 HIS B CA 1
ATOM 3591 C C . HIS B 1 203 ? -11 17.891 -4.508 1 98.62 203 HIS B C 1
ATOM 3593 O O . HIS B 1 203 ? -11.633 16.859 -4.773 1 98.62 203 HIS B O 1
ATOM 3599 N N . ALA B 1 204 ? -11.07 18.422 -3.34 1 98.75 204 ALA B N 1
ATOM 3600 C CA . ALA B 1 204 ? -12.07 18.062 -2.336 1 98.75 204 ALA B CA 1
ATOM 3601 C C . ALA B 1 204 ? -13.039 19.219 -2.096 1 98.75 204 ALA B C 1
ATOM 3603 O O . ALA B 1 204 ? -12.633 20.375 -2.051 1 98.75 204 ALA B O 1
ATOM 3604 N N . ARG B 1 205 ? -14.25 18.906 -1.895 1 98.38 205 ARG B N 1
ATOM 3605 C CA . ARG B 1 205 ? -15.258 19.922 -1.612 1 98.38 205 ARG B CA 1
ATOM 3606 C C . ARG B 1 205 ? -15.047 20.531 -0.227 1 98.38 205 ARG B C 1
ATOM 3608 O O . ARG B 1 205 ? -15.25 21.734 -0.031 1 98.38 205 ARG B O 1
ATOM 3615 N N . ASN B 1 206 ? -14.734 19.703 0.711 1 98.56 206 ASN B N 1
ATOM 3616 C CA . ASN B 1 206 ? -14.5 20.109 2.096 1 98.56 206 ASN B CA 1
ATOM 3617 C C . ASN B 1 206 ? -13.18 19.562 2.629 1 98.56 206 ASN B C 1
ATOM 3619 O O . ASN B 1 206 ? -12.82 18.406 2.354 1 98.56 206 ASN B O 1
ATOM 3623 N N . THR B 1 207 ? -12.539 20.406 3.34 1 98.88 207 THR B N 1
ATOM 3624 C CA . THR B 1 207 ? -11.32 19.984 4.008 1 98.88 207 THR B CA 1
ATOM 3625 C C . THR B 1 207 ? -11.531 19.891 5.52 1 98.88 207 THR B C 1
ATOM 3627 O O . THR B 1 207 ? -11.969 20.859 6.145 1 98.88 207 THR B O 1
ATOM 3630 N N . LEU B 1 208 ? -11.258 18.734 6.066 1 98.94 208 LEU B N 1
ATOM 3631 C CA . LEU B 1 208 ? -11.211 18.516 7.512 1 98.94 208 LEU B CA 1
ATOM 3632 C C . LEU B 1 208 ? -9.766 18.453 8 1 98.94 208 LEU B C 1
ATOM 3634 O O . LEU B 1 208 ? -9.023 17.531 7.656 1 98.94 208 LEU B O 1
ATOM 3638 N N . LEU B 1 209 ? -9.43 19.453 8.773 1 98.88 209 LEU B N 1
ATOM 3639 C CA . LEU B 1 209 ? -8.094 19.516 9.367 1 98.88 209 LEU B CA 1
ATOM 3640 C C . LEU B 1 209 ? -8.07 18.844 10.734 1 98.88 209 LEU B C 1
ATOM 3642 O O . LEU B 1 209 ? -8.914 19.125 11.586 1 98.88 209 LEU B O 1
ATOM 3646 N N . VAL B 1 210 ? -7.082 17.906 10.898 1 98.88 210 VAL B N 1
ATOM 3647 C CA . VAL B 1 210 ? -6.934 17.234 12.188 1 98.88 210 VAL B CA 1
ATOM 3648 C C . VAL B 1 210 ? -5.527 17.484 12.734 1 98.88 210 VAL B C 1
ATOM 3650 O O . VAL B 1 210 ? -4.535 17.188 12.062 1 98.88 210 VAL B O 1
ATOM 3653 N N . ALA B 1 211 ? -5.43 18.016 13.93 1 98.25 211 ALA B N 1
ATOM 3654 C CA . ALA B 1 211 ? -4.133 18.312 14.523 1 98.25 211 ALA B CA 1
ATOM 3655 C C . ALA B 1 211 ? -4.238 18.438 16.031 1 98.25 211 ALA B C 1
ATOM 3657 O O . ALA B 1 211 ? -5.207 19 16.562 1 98.25 211 ALA B O 1
ATOM 3658 N N . ASP B 1 212 ? -3.201 17.906 16.672 1 97.19 212 ASP B N 1
ATOM 3659 C CA . ASP B 1 212 ? -3.152 18.109 18.125 1 97.19 212 ASP B CA 1
ATOM 3660 C C . ASP B 1 212 ? -2.48 19.438 18.469 1 97.19 212 ASP B C 1
ATOM 3662 O O . ASP B 1 212 ? -1.949 20.109 17.594 1 97.19 212 ASP B O 1
ATOM 3666 N N . HIS B 1 213 ? -2.467 19.75 19.781 1 95.88 213 HIS B N 1
ATOM 3667 C CA . HIS B 1 213 ? -2.045 21.062 20.266 1 95.88 213 HIS B CA 1
ATOM 3668 C C . HIS B 1 213 ? -0.567 21.312 19.969 1 95.88 213 HIS B C 1
ATOM 3670 O O . HIS B 1 213 ? -0.118 22.453 19.938 1 95.88 213 HIS B O 1
ATOM 3676 N N . THR B 1 214 ? 0.183 20.219 19.719 1 93.25 214 THR B N 1
ATOM 3677 C CA . THR B 1 214 ? 1.623 20.391 19.547 1 93.25 214 THR B CA 1
ATOM 3678 C C . THR B 1 214 ? 1.941 21.062 18.219 1 93.25 214 THR B C 1
ATOM 3680 O O . THR B 1 214 ? 3.051 21.547 18.016 1 93.25 214 THR B O 1
ATOM 3683 N N . LYS B 1 215 ? 1.008 21.141 17.297 1 94.5 215 LYS B N 1
ATOM 3684 C CA . LYS B 1 215 ? 1.281 21.656 15.969 1 94.5 215 LYS B CA 1
ATOM 3685 C C . LYS B 1 215 ? 1.368 23.172 15.969 1 94.5 215 LYS B C 1
ATOM 3687 O O . LYS B 1 215 ? 1.847 23.781 15.008 1 94.5 215 LYS B O 1
ATOM 3692 N N . PHE B 1 216 ? 0.937 23.812 17.094 1 93.81 216 PHE B N 1
ATOM 3693 C CA . PHE B 1 216 ? 0.973 25.281 17.188 1 93.81 216 PHE B CA 1
ATOM 3694 C C . PHE B 1 216 ? 2.348 25.75 17.625 1 93.81 216 PHE B C 1
ATOM 3696 O O . PHE B 1 216 ? 2.654 26.953 17.531 1 93.81 216 PHE B O 1
ATOM 3703 N N . THR B 1 217 ? 3.195 24.781 18.078 1 88.56 217 THR B N 1
ATOM 3704 C CA . THR B 1 217 ? 4.543 25.141 18.516 1 88.56 217 THR B CA 1
ATOM 3705 C C . THR B 1 217 ? 5.59 24.469 17.625 1 88.56 217 THR B C 1
ATOM 3707 O O . THR B 1 217 ? 6.793 24.641 17.844 1 88.56 217 THR B O 1
ATOM 3710 N N . ALA B 1 218 ? 5.105 23.672 16.703 1 83.56 218 ALA B N 1
ATOM 3711 C CA . ALA B 1 218 ? 6.008 23 15.773 1 83.56 218 ALA B CA 1
ATOM 3712 C C . ALA B 1 218 ? 6.41 23.922 14.633 1 83.56 218 ALA B C 1
ATOM 3714 O O . ALA B 1 218 ? 5.84 25 14.469 1 83.56 218 ALA B O 1
ATOM 3715 N N . SER B 1 219 ? 7.469 23.453 13.93 1 81.25 219 SER B N 1
ATOM 3716 C CA . SER B 1 219 ? 7.926 24.188 12.758 1 81.25 219 SER B CA 1
ATOM 3717 C C . SER B 1 219 ? 8.047 23.266 11.539 1 81.25 219 SER B C 1
ATOM 3719 O O . SER B 1 219 ? 8.422 22.109 11.672 1 81.25 219 SER B O 1
ATOM 3721 N N . ALA B 1 220 ? 7.648 23.828 10.398 1 83.19 220 ALA B N 1
ATOM 3722 C CA . ALA B 1 220 ? 7.754 23.172 9.094 1 83.19 220 ALA B CA 1
ATOM 3723 C C . ALA B 1 220 ? 7.957 24.203 7.98 1 83.19 220 ALA B C 1
ATOM 3725 O O . ALA B 1 220 ? 7.938 25.406 8.227 1 83.19 220 ALA B O 1
ATOM 3726 N N . ALA B 1 221 ? 8.164 23.672 6.711 1 79.06 221 ALA B N 1
ATOM 3727 C CA . ALA B 1 221 ? 8.758 24.609 5.762 1 79.06 221 ALA B CA 1
ATOM 3728 C C . ALA B 1 221 ? 7.844 24.828 4.559 1 79.06 221 ALA B C 1
ATOM 3730 O O . ALA B 1 221 ? 7.973 25.828 3.842 1 79.06 221 ALA B O 1
ATOM 3731 N N . VAL B 1 222 ? 6.973 23.969 4.332 1 86.44 222 VAL B N 1
ATOM 3732 C CA . VAL B 1 222 ? 6.273 24.047 3.057 1 86.44 222 VAL B CA 1
ATOM 3733 C C . VAL B 1 222 ? 4.781 24.25 3.299 1 86.44 222 VAL B C 1
ATOM 3735 O O . VAL B 1 222 ? 4.121 23.422 3.93 1 86.44 222 VAL B O 1
ATOM 3738 N N . SER B 1 223 ? 4.301 25.328 2.727 1 94.06 223 SER B N 1
ATOM 3739 C CA . SER B 1 223 ? 2.895 25.656 2.934 1 94.06 223 SER B CA 1
ATOM 3740 C C . SER B 1 223 ? 1.988 24.812 2.045 1 94.06 223 SER B C 1
ATOM 3742 O O . SER B 1 223 ? 2.293 24.594 0.872 1 94.06 223 SER B O 1
ATOM 3744 N N . ILE B 1 224 ? 0.801 24.406 2.666 1 97.06 224 ILE B N 1
ATOM 3745 C CA . ILE B 1 224 ? -0.161 23.688 1.836 1 97.06 224 ILE B CA 1
ATOM 3746 C C . ILE B 1 224 ? -1.475 24.453 1.782 1 97.06 224 ILE B C 1
ATOM 3748 O O . ILE B 1 224 ? -2.463 23.984 1.22 1 97.06 224 ILE B O 1
ATOM 3752 N N . GLY B 1 225 ? -1.528 25.672 2.369 1 97.69 225 GLY B N 1
ATOM 3753 C CA . GLY B 1 225 ? -2.752 26.453 2.432 1 97.69 225 GLY B CA 1
ATOM 3754 C C . GLY B 1 225 ? -2.934 27.172 3.754 1 97.69 225 GLY B C 1
ATOM 3755 O O . GLY B 1 225 ? -1.956 27.469 4.445 1 97.69 225 GLY B O 1
ATOM 3756 N N . ASN B 1 226 ? -4.207 27.516 3.965 1 98.38 226 ASN B N 1
ATOM 3757 C CA . ASN B 1 226 ? -4.531 28.266 5.172 1 98.38 226 ASN B CA 1
ATOM 3758 C C . ASN B 1 226 ? -5.762 27.703 5.875 1 98.38 226 ASN B C 1
ATOM 3760 O O . ASN B 1 226 ? -6.734 27.312 5.223 1 98.38 226 ASN B O 1
ATOM 3764 N N . ALA B 1 227 ? -5.727 27.703 7.18 1 98.31 227 ALA B N 1
ATOM 3765 C CA . ALA B 1 227 ? -6.809 27.172 7.996 1 98.31 227 ALA B CA 1
ATOM 3766 C C . ALA B 1 227 ? -8.109 27.938 7.77 1 98.31 227 ALA B C 1
ATOM 3768 O O . ALA B 1 227 ? -9.195 27.438 8.055 1 98.31 227 ALA B O 1
ATOM 3769 N N . ARG B 1 228 ? -7.977 29.125 7.25 1 97.5 228 ARG B N 1
ATOM 3770 C CA . ARG B 1 228 ? -9.133 29.969 6.961 1 97.5 228 ARG B CA 1
ATOM 3771 C C . ARG B 1 228 ? -10.031 29.312 5.914 1 97.5 228 ARG B C 1
ATOM 3773 O O . ARG B 1 228 ? -11.219 29.641 5.82 1 97.5 228 ARG B O 1
ATOM 3780 N N . ASN B 1 229 ? -9.5 28.453 5.176 1 97.81 229 ASN B N 1
ATOM 3781 C CA . ASN B 1 229 ? -10.219 27.906 4.031 1 97.81 229 ASN B CA 1
ATOM 3782 C C . ASN B 1 229 ? -10.68 26.469 4.293 1 97.81 229 ASN B C 1
ATOM 3784 O O . ASN B 1 229 ? -11.133 25.781 3.375 1 97.81 229 ASN B O 1
ATOM 3788 N N . VAL B 1 230 ? -10.578 25.953 5.52 1 98.56 230 VAL B N 1
ATOM 3789 C CA . VAL B 1 230 ? -11.031 24.594 5.793 1 98.56 230 VAL B CA 1
ATOM 3790 C C . VAL B 1 230 ? -12.477 24.625 6.281 1 98.56 230 VAL B C 1
ATOM 3792 O O . VAL B 1 230 ? -12.961 25.656 6.746 1 98.56 230 VAL B O 1
ATOM 3795 N N . ARG B 1 231 ? -13.102 23.5 6.133 1 98.62 231 ARG B N 1
ATOM 3796 C CA . ARG B 1 231 ? -14.484 23.375 6.586 1 98.62 231 ARG B CA 1
ATOM 3797 C C . ARG B 1 231 ? -14.547 23.25 8.109 1 98.62 231 ARG B C 1
ATOM 3799 O O . ARG B 1 231 ? -15.391 23.875 8.75 1 98.62 231 ARG B O 1
ATOM 3806 N N . ALA B 1 232 ? -13.68 22.422 8.633 1 98.81 232 ALA B N 1
ATOM 3807 C CA . ALA B 1 232 ? -13.664 22.156 10.07 1 98.81 232 ALA B CA 1
ATOM 3808 C C . ALA B 1 232 ? -12.258 21.812 10.547 1 98.81 232 ALA B C 1
ATOM 3810 O O . ALA B 1 232 ? -11.453 21.25 9.789 1 98.81 232 ALA B O 1
ATOM 3811 N N . PHE B 1 233 ? -12.039 22.234 11.75 1 98.88 233 PHE B N 1
ATOM 3812 C CA . PHE B 1 233 ? -10.797 21.922 12.438 1 98.88 233 PHE B CA 1
ATOM 3813 C C . PHE B 1 233 ? -11.062 21.094 13.688 1 98.88 233 PHE B C 1
ATOM 3815 O O . PHE B 1 233 ? -11.828 21.5 14.562 1 98.88 233 PHE B O 1
ATOM 3822 N N . PHE B 1 234 ? -10.445 19.859 13.719 1 98.88 234 PHE B N 1
ATOM 3823 C CA . PHE B 1 234 ? -10.539 18.953 14.852 1 98.88 234 PHE B CA 1
ATOM 3824 C C . PHE B 1 234 ? -9.25 18.953 15.656 1 98.88 234 PHE B C 1
ATOM 3826 O O . PHE B 1 234 ? -8.164 18.75 15.102 1 98.88 234 PHE B O 1
ATOM 3833 N N . THR B 1 235 ? -9.336 19.141 17 1 98.69 235 THR B N 1
ATOM 3834 C CA . THR B 1 235 ? -8.148 19.234 17.828 1 98.69 235 THR B CA 1
ATOM 3835 C C . THR B 1 235 ? -8.43 18.672 19.234 1 98.69 235 THR B C 1
ATOM 3837 O O . THR B 1 235 ? -9.57 18.344 19.562 1 98.69 235 THR B O 1
ATOM 3840 N N . ASP B 1 236 ? -7.344 18.422 19.969 1 97.94 236 ASP B N 1
ATOM 3841 C CA . ASP B 1 236 ? -7.445 17.781 21.281 1 97.94 236 ASP B CA 1
ATOM 3842 C C . ASP B 1 236 ? -7.625 18.828 22.375 1 97.94 236 ASP B C 1
ATOM 3844 O O . ASP B 1 236 ? -7.996 18.5 23.516 1 97.94 236 ASP B O 1
ATOM 3848 N N . ALA B 1 237 ? -7.336 20.109 22.094 1 96.81 237 ALA B N 1
ATOM 3849 C CA . ALA B 1 237 ? -7.422 21.203 23.047 1 96.81 237 ALA B CA 1
ATOM 3850 C C . ALA B 1 237 ? -7.754 22.516 22.344 1 96.81 237 ALA B C 1
ATOM 3852 O O . ALA B 1 237 ? -7.523 22.656 21.141 1 96.81 237 ALA B O 1
ATOM 3853 N N . PRO B 1 238 ? -8.359 23.469 23.125 1 96.06 238 PRO B N 1
ATOM 3854 C CA . PRO B 1 238 ? -8.625 24.75 22.484 1 96.06 238 PRO B CA 1
ATOM 3855 C C . PRO B 1 238 ? -7.359 25.422 21.938 1 96.06 238 PRO B C 1
ATOM 3857 O O . PRO B 1 238 ? -6.34 25.484 22.625 1 96.06 238 PRO B O 1
ATOM 3860 N N . PRO B 1 239 ? -7.441 25.922 20.719 1 96.81 239 PRO B N 1
ATOM 3861 C CA . PRO B 1 239 ? -6.293 26.641 20.172 1 96.81 239 PRO B CA 1
ATOM 3862 C C . PRO B 1 239 ? -6.082 28 20.828 1 96.81 239 PRO B C 1
ATOM 3864 O O . PRO B 1 239 ? -6.91 28.438 21.641 1 96.81 239 PRO B O 1
ATOM 3867 N N . PRO B 1 240 ? -4.918 28.609 20.516 1 94.5 240 PRO B N 1
ATOM 3868 C CA . PRO B 1 240 ? -4.742 29.984 20.984 1 94.5 240 PRO B CA 1
ATOM 3869 C C . PRO B 1 240 ? -5.891 30.906 20.562 1 94.5 240 PRO B C 1
ATOM 3871 O O . PRO B 1 240 ? -6.465 30.719 19.5 1 94.5 240 PRO B O 1
ATOM 3874 N N . ASN B 1 241 ? -6.164 31.891 21.328 1 94.81 241 ASN B N 1
ATOM 3875 C CA . ASN B 1 241 ? -7.312 32.781 21.141 1 94.81 241 ASN B CA 1
ATOM 3876 C C . ASN B 1 241 ? -7.285 33.438 19.75 1 94.81 241 ASN B C 1
ATOM 3878 O O . ASN B 1 241 ? -8.32 33.531 19.094 1 94.81 241 ASN B O 1
ATOM 3882 N N . SER B 1 242 ? -6.152 33.875 19.391 1 93.94 242 SER B N 1
ATOM 3883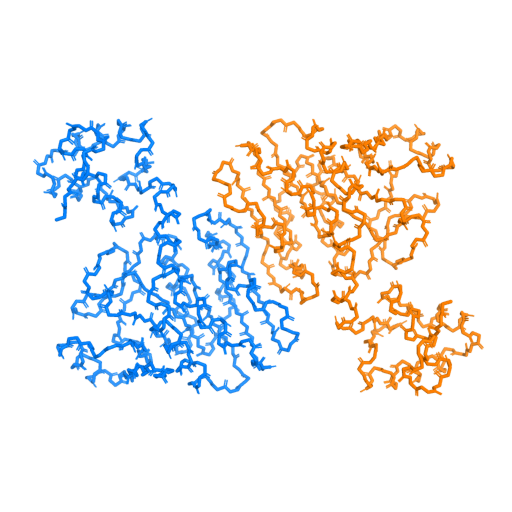 C CA . SER B 1 242 ? -6.023 34.531 18.094 1 93.94 242 SER B CA 1
ATOM 3884 C C . SER B 1 242 ? -6.434 33.594 16.969 1 93.94 242 SER B C 1
ATOM 3886 O O . SER B 1 242 ? -7.055 34 15.992 1 93.94 242 SER B O 1
ATOM 3888 N N . PHE B 1 243 ? -6.133 32.344 17.078 1 95.88 243 PHE B N 1
ATOM 3889 C CA . PHE B 1 243 ? -6.48 31.344 16.062 1 95.88 243 PHE B CA 1
ATOM 3890 C C . PHE B 1 243 ? -7.973 31.031 16.094 1 95.88 243 PHE B C 1
ATOM 3892 O O . PHE B 1 243 ? -8.602 30.875 15.055 1 95.88 243 PHE B O 1
ATOM 3899 N N . CYS B 1 244 ? -8.523 31 17.281 1 96.31 244 CYS B N 1
ATOM 3900 C CA . CYS B 1 244 ? -9.961 30.812 17.422 1 96.31 244 CYS B CA 1
ATOM 3901 C C . CYS B 1 244 ? -10.719 31.938 16.719 1 96.31 244 CYS B C 1
ATOM 3903 O O . CYS B 1 244 ? -11.727 31.688 16.047 1 96.31 244 CYS B O 1
ATOM 3905 N N . GLN B 1 245 ? -10.273 33.062 16.891 1 96.06 245 GLN B N 1
ATOM 3906 C CA . GLN B 1 245 ? -10.898 34.219 16.25 1 96.06 245 GLN B CA 1
ATOM 3907 C C . GLN B 1 245 ? -10.828 34.125 14.734 1 96.06 245 GLN B C 1
ATOM 3909 O O . GLN B 1 245 ? -11.805 34.406 14.039 1 96.06 245 GLN B O 1
ATOM 3914 N N . LEU B 1 246 ? -9.633 33.75 14.328 1 96.38 246 LEU B N 1
ATOM 3915 C CA . LEU B 1 246 ? -9.43 33.562 12.891 1 96.38 246 LEU B CA 1
ATOM 3916 C C . LEU B 1 246 ? -10.445 32.562 12.328 1 96.38 246 LEU B C 1
ATOM 3918 O O . LEU B 1 246 ? -11.07 32.844 11.305 1 96.38 246 LEU B O 1
ATOM 3922 N N . LEU B 1 247 ? -10.672 31.453 12.945 1 97.31 247 LEU B N 1
ATOM 3923 C CA . LEU B 1 247 ? -11.617 30.422 12.516 1 97.31 247 LEU B CA 1
ATOM 3924 C C . LEU B 1 247 ? -13.047 30.969 12.5 1 97.31 247 LEU B C 1
ATOM 3926 O O . LEU B 1 247 ? -13.789 30.734 11.555 1 97.31 247 LEU B O 1
ATOM 3930 N N . SER B 1 248 ? -13.359 31.672 13.539 1 96.56 248 SER B N 1
ATOM 3931 C CA . SER B 1 248 ? -14.695 32.25 13.672 1 96.56 248 SER B CA 1
ATOM 3932 C C . SER B 1 248 ? -14.992 33.25 12.555 1 96.56 248 SER B C 1
ATOM 3934 O O . SER B 1 248 ? -16.078 33.219 11.977 1 96.56 248 SER B O 1
ATOM 3936 N N . GLU B 1 249 ? -14.094 34.062 12.281 1 97.06 249 GLU B N 1
ATOM 3937 C CA . GLU B 1 249 ? -14.242 35.062 11.242 1 97.06 249 GLU B CA 1
ATOM 3938 C C . GLU B 1 249 ? -14.531 34.438 9.883 1 97.06 249 GLU B C 1
ATOM 3940 O O . GLU B 1 249 ? -15.234 35.031 9.062 1 97.06 249 GLU B O 1
ATOM 3945 N N . GLU B 1 250 ? -13.992 33.281 9.633 1 96.56 250 GLU B N 1
ATOM 3946 C CA . GLU B 1 250 ? -14.125 32.656 8.336 1 96.56 250 GLU B CA 1
ATOM 3947 C C . GLU B 1 250 ? -15.164 31.531 8.367 1 96.56 250 GLU B C 1
ATOM 3949 O O . GLU B 1 250 ? -15.289 30.766 7.418 1 96.56 250 GLU B O 1
ATOM 3954 N N . ASN B 1 251 ? -15.906 31.375 9.523 1 97.25 251 ASN B N 1
ATOM 3955 C CA . ASN B 1 251 ? -16.969 30.391 9.719 1 97.25 251 ASN B CA 1
ATOM 3956 C C . ASN B 1 251 ? -16.438 28.953 9.602 1 97.25 251 ASN B C 1
ATOM 3958 O O . ASN B 1 251 ? -17.078 28.094 9 1 97.25 251 ASN B O 1
ATOM 3962 N N . VAL B 1 252 ? -15.211 28.766 10.016 1 98.44 252 VAL B N 1
ATOM 3963 C CA . VAL B 1 252 ? -14.633 27.422 10.125 1 98.44 252 VAL B CA 1
ATOM 3964 C C . VAL B 1 252 ? -15.109 26.766 11.422 1 98.44 252 VAL B C 1
ATOM 3966 O O . VAL B 1 252 ? -14.992 27.344 12.5 1 98.44 252 VAL B O 1
ATOM 3969 N N . GLU B 1 253 ? -15.641 25.578 11.336 1 98.44 253 GLU B N 1
ATOM 3970 C CA . GLU B 1 253 ? -16.094 24.875 12.523 1 98.44 253 GLU B CA 1
ATOM 3971 C C . GLU B 1 253 ? -14.922 24.344 13.344 1 98.44 253 GLU B C 1
ATOM 3973 O O . GLU B 1 253 ? -13.992 23.766 12.797 1 98.44 253 GLU B O 1
ATOM 3978 N N . LEU B 1 254 ? -14.93 24.641 14.602 1 98.44 254 LEU B N 1
ATOM 3979 C CA . LEU B 1 254 ? -13.922 24.125 15.531 1 98.44 254 LEU B CA 1
ATOM 3980 C C . LEU B 1 254 ? -14.508 23.016 16.406 1 98.44 254 LEU B C 1
ATOM 3982 O O . LEU B 1 254 ? -15.516 23.234 17.094 1 98.44 254 LEU B O 1
ATOM 3986 N N . VAL B 1 255 ? -13.891 21.844 16.391 1 98.44 255 VAL B N 1
ATOM 3987 C CA . VAL B 1 255 ? -14.305 20.719 17.234 1 98.44 255 VAL B CA 1
ATOM 3988 C C . VAL B 1 255 ? -13.172 20.328 18.172 1 98.44 255 VAL B C 1
ATOM 3990 O O . VAL B 1 255 ? -12.148 19.797 17.75 1 98.44 255 VAL B O 1
ATOM 3993 N N . VAL B 1 256 ? -13.336 20.594 19.422 1 98.12 256 VAL B N 1
ATOM 3994 C CA . VAL B 1 256 ? -12.383 20.156 20.438 1 98.12 256 VAL B CA 1
ATOM 3995 C C . VAL B 1 256 ? -12.812 18.797 20.984 1 98.12 256 VAL B C 1
ATOM 3997 O O . VAL B 1 256 ? -13.82 18.703 21.703 1 98.12 256 VAL B O 1
ATOM 4000 N N . ALA B 1 257 ? -12.008 17.781 20.656 1 96.5 257 ALA B N 1
ATOM 4001 C CA . ALA B 1 257 ? -12.367 16.406 21 1 96.5 257 ALA B CA 1
ATOM 4002 C C . ALA B 1 257 ? -12.055 16.125 22.469 1 96.5 257 ALA B C 1
ATOM 4004 O O . ALA B 1 257 ? -11.016 16.531 22.984 1 96.5 257 ALA B O 1
ATOM 4005 N N . GLU B 1 258 ? -13 15.516 23.156 1 87.69 258 GLU B N 1
ATOM 4006 C CA . GLU B 1 258 ? -12.836 15.141 24.547 1 87.69 258 GLU B CA 1
ATOM 4007 C C . GLU B 1 258 ? -12.367 13.695 24.688 1 87.69 258 GLU B C 1
ATOM 4009 O O . GLU B 1 258 ? -12.805 12.828 23.938 1 87.69 258 GLU B O 1
ATOM 4014 N N . GLN B 1 259 ? -11.375 13.523 25.531 1 81.31 259 GLN B N 1
ATOM 4015 C CA . GLN B 1 259 ? -10.922 12.164 25.797 1 81.31 259 GLN B CA 1
ATOM 4016 C C . GLN B 1 259 ? -11.914 11.406 26.672 1 81.31 259 GLN B C 1
ATOM 4018 O O . GLN B 1 259 ? -12.539 11.992 27.547 1 81.31 259 GLN B O 1
ATOM 4023 N N . GLU B 1 260 ? -12.414 10.242 26.109 1 61.06 260 GLU B N 1
ATOM 4024 C CA . GLU B 1 260 ? -13.25 9.477 27.016 1 61.06 260 GLU B CA 1
ATOM 4025 C C . GLU B 1 260 ? -12.461 9.016 28.25 1 61.06 260 GLU B C 1
ATOM 4027 O O . GLU B 1 260 ? -11.336 8.539 28.125 1 61.06 260 GLU B O 1
ATOM 4032 N N . VAL B 1 261 ? -12.633 9.711 29.375 1 51.78 261 VAL B N 1
ATOM 4033 C CA . VAL B 1 261 ? -12.117 9.219 30.641 1 51.78 261 VAL B CA 1
ATOM 4034 C C . VAL B 1 261 ? -12.469 7.738 30.812 1 51.78 261 VAL B C 1
ATOM 4036 O O . VAL B 1 261 ? -13.648 7.367 30.766 1 51.78 261 VAL B O 1
ATOM 4039 N N . SER B 1 262 ? -11.594 6.879 30.266 1 39.47 262 SER B N 1
ATOM 4040 C CA . SER B 1 262 ? -11.859 5.555 30.812 1 39.47 262 SER B CA 1
ATOM 4041 C C . SER B 1 262 ? -11.656 5.535 32.312 1 39.47 262 SER B C 1
ATOM 4043 O O . SER B 1 262 ? -10.773 6.227 32.844 1 39.47 262 SER B O 1
#

Nearest PDB structures (foldseek):
  7l6l-assembly1_E  TM=9.382E-01  e=8.985E-15  Escherichia coli K-12
  6j1k-assembly1_B  TM=8.139E-01  e=6.593E-07  Ochrobactrum sp.
  5uf2-assembly1_A  TM=7.694E-01  e=2.633E-07  Neisseria gonorrhoeae NCCP11945
  4x84-assembly1_D  TM=7.405E-01  e=1.292E-06  Pseudomonas aeruginosa PAO1
  5w1e-assembly1_A  TM=5.941E-01  e=5.312E-03  Streptomyces coelicolor A3(2)

Sequence (524 aa):
MSIIEVTGNPRHDQLVHLIAERGYMNIEELAQLLDVSTQTVRRDIRKLSEQGLITRHHGGAGRVSSVMNTAFEQRELSLTAEKRAIAEAVADYLPERCTVFITIGTTVEAVARALLNRRDLRIITNSLRVAQILYKNQDIEVMVPGGTLRAHNGGIIGPGAVDFIEGFRADYLITSIGAIEHDGTLLEFDVNEALVARTMIKHARNTLLVADHTKFTASAAVSIGNARNVRAFFTDAPPPNSFCQLLSEENVELVVAEQEVSMSIIEVTGNPRHDQLVHLIAERGYMNIEELAQLLDVSTQTVRRDIRKLSEQGLITRHHGGAGRVSSVMNTAFEQRELSLTAEKRAIAEAVADYLPERC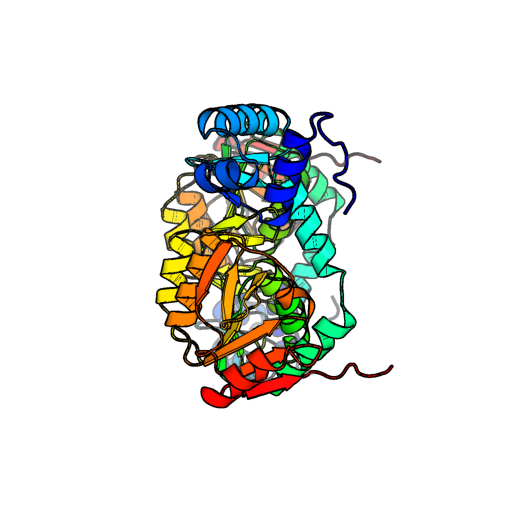TVFITIGTTVEAVARALLNRRDLRIITNSLRVAQILYKNQDIEVMVPGGTLRAHNGGIIGPGAVDFIEGFRADYLITSIGAIEHDGTLLEFDVNEALVARTMIKHARNTLLVADHTKFTASAAVSIGNARNVRAFFTDAPPPNSFCQLLSEENVELVVAEQEVS

InterPro domains:
  IPR001034 DeoR-type HTH domain [PF08220] (11-66)
  IPR001034 DeoR-type HTH domain [PR00037] (29-43)
  IPR001034 DeoR-type HTH domain [PR00037] (43-61)
  IPR001034 DeoR-type HTH domain [PS51000] (8-63)
  IPR001034 DeoR-type HTH domain [SM00420] (11-63)
  IPR014036 DeoR-like transcriptional repressor, C-terminal sensor domain [PF00455] (80-236)
  IPR018356 Transcription regulator, HTH DeoR-type, conserved site [PS00894] (11-45)
  IPR036388 Winged helix-like DNA-binding domain superfamily [G3DSA:1.10.10.10] (2-62)
  IPR036390 Winged helix DNA-binding domain superfamily [SSF46785] (9-73)
  IPR037171 NagB/RpiA transferase-like [SSF100950] (80-238)
  IPR050313 Carbohydrate Metabolism HTH-type Transcriptional Regulators [PTHR30363] (9-256)

Solvent-accessible surface area (backbone atoms only — not comparable to full-atom values): 26102 Å² total; per-residue (Å²): 128,83,70,62,75,76,70,79,39,69,67,55,22,48,50,42,45,49,18,57,62,23,36,45,39,42,33,66,57,50,10,62,76,69,69,49,52,52,68,54,40,52,50,48,40,51,53,35,28,73,69,59,58,26,33,70,49,97,65,26,33,23,36,20,66,68,58,45,27,49,48,45,54,50,52,53,70,44,61,52,62,45,32,44,23,32,12,45,53,52,49,68,66,54,72,81,69,39,36,33,36,35,52,62,52,54,53,45,39,33,27,39,59,53,44,57,82,55,57,46,40,37,37,40,29,42,13,51,59,44,46,64,70,41,30,60,36,78,47,34,49,34,31,36,44,18,30,43,43,34,38,46,68,33,33,42,33,54,72,51,24,44,56,48,53,68,75,46,76,25,54,28,25,43,35,47,68,44,12,38,45,82,88,29,42,31,16,23,50,45,67,58,58,26,52,44,50,36,51,45,56,73,31,22,76,30,37,36,40,42,48,54,68,64,25,64,76,41,60,43,69,31,73,52,49,47,56,57,74,30,49,30,40,34,19,47,48,85,67,59,65,70,46,49,50,48,27,54,76,52,68,26,43,76,44,67,28,65,66,78,81,123,127,84,71,64,76,77,70,80,39,71,68,55,22,49,50,43,46,50,19,56,71,26,39,42,40,42,35,66,58,49,12,62,77,69,70,50,50,52,67,55,40,52,52,48,40,51,52,36,29,73,68,59,59,26,32,70,50,97,67,26,34,24,36,18,67,68,54,46,28,51,49,45,54,49,51,53,69,43,62,52,61,44,30,42,23,30,12,47,53,50,50,68,67,55,71,81,69,40,36,34,36,35,51,62,49,56,54,46,38,34,29,40,60,52,42,56,83,54,57,45,40,39,38,40,31,40,13,51,57,42,47,66,70,41,30,60,38,78,48,34,50,33,29,34,42,19,30,42,44,35,39,46,68,34,35,41,33,54,70,51,24,44,57,48,53,68,74,45,76,26,53,28,25,45,36,48,68,46,13,37,45,85,88,29,41,3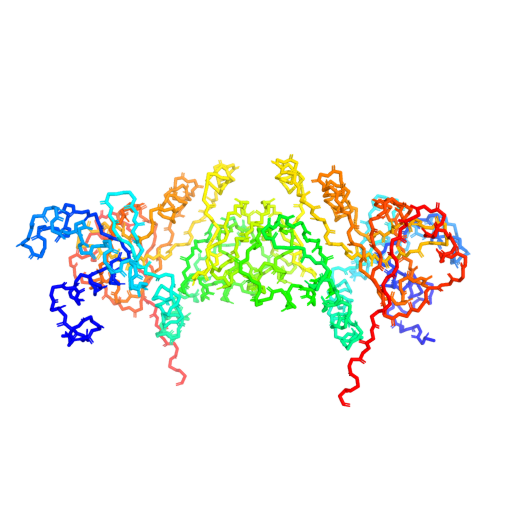0,18,23,60,45,65,58,58,28,52,43,50,36,51,45,57,72,31,22,76,30,35,36,39,44,48,53,69,65,25,65,75,41,58,43,74,34,72,54,50,46,55,57,74,30,50,30,39,34,18,47,47,85,68,59,67,69,47,50,50,50,27,55,77,53,68,25,43,76,43,66,28,64,65,78,81,121

Organism: Escherichia coli O6:H1 (strain CFT073 / ATCC 700928 / UPEC) (NCBI:txid199310)

Secondary structure (DSSP, 8-state):
-----SSS-HHHHHHHHHHHHHSEEEHHHHHHHHTS-HHHHHHHHHHHHHTTSEEEETTEEEE-HHHHHHHHHHHHHSSHHHHHHHHHHHHHHSPSSEEEEE-SSHHHHHHHHHTTT-SSEEEEESBHHHHHHHTT-TTSEEEE--EEEPTTT-BEESHHHHHHHHT--EEEEEE--SEE-TT-EEEES-HHHHHHHHHHHHTEEEEEEE--GGGGT---SEEEEEGGG-SEEEESSPPPHHHHHHHHHTT-EEEEPPP---/-----SSS-HHHHHHHHHHHHHSEEEHHHHHHHHTS-HHHHHHHHHHHHHTTSEEEETTEEEE-HHHHHHHHHHHHHSSHHHHHHHHHHHHHHSPSSEEEEE-SSHHHHHHHHHTTT-SSEEEEESBHHHHHHHTT-TTSEEEE--EEEPTTT-BEESHHHHHHHHT--EEEEEE--SEE-TT-EEEES-HHHHHHHHHHHHTEEEEEEE--GGGGT---SEEEEEGGG-SEEEESSPPPHHHHHHHHHTT-EEEEPPP---

pLDDT: mean 89.35, std 12.85, range [26.92, 98.94]

Radius of gyration: 26.2 Å; Cα contacts (8 Å, |Δi|>4): 1158; chains: 2; bounding box: 63×71×54 Å

Foldseek 3Di:
DPLPCPPVDSLLSVQLVVQLQAQKDFLVRSCVVSVHDSVVSVVSQVVCVVVQSWPDDDRIIGGRLVSLLVVQVVQLPPPLLFLLLLLLVVLVVDDFQWEEEEEFHNSSLSVLQNCQPHQRYEYEYQAPSSCVSRVPRPSYHYHYWDADARPRTRGGFDPRRLVVLLVAAGQEYEYEAQAAELLFWTAHRDPRSLSNLLSNVVRYPAYEYEYEQCRHVGHYDHTNDGNLPHQEYEYQDDHPPSVVVSCVVSVRHYHHGYRDPD/DPLPCPPVDSLLSVQLVVQLQFQKDFLVRSCVVSVHDSVVSVVSQVVCVVVQSWDDDDRIIGGRLVSLLVVQVVQLPPPLLFLLLLLLVVLVVDDFQWEEEEEFHNSSLSVLQNCQPPQRYEYEYQAPSSCVSRVPRPSYHYHYWDADARPRTRGGFDPRRLVVLLVAAGQEYEYEAQAAELLFWTAHADPRSLSNLLSNVVRYPAYEYEYEQCRHVHHHDHTNDGNLPHQEYEYQDDHDPSVVVSCVVSVRHYHHGYRPPD